Protein AF-0000000066065599 (afdb_homodimer)

Organism: Enterococcus faecalis (strain ATCC 700802 / V583) (NCBI:txid226185)

pLDDT: mean 91.72, std 7.83, range [53.97, 98.75]

Secondary structure (DSSP, 8-state):
--EEEEEEEEESS--HHHHHHHHHHHTT-TTEEEEEEEEE-S---HHHHHHHHHHHHHTT-EEEEE---HHHHHHHHHHHHHH--EEEESSHHHHHHHHHHH-------TTTT---SHHHHHHHHHHHHHHHTGGGS-GGGGGG-SEEEEESTTSSHHHHHHHHHHTT--EEEEE--TTSPPPGGGGGS-GGGEEEEE--HHHHHHHHHHHHHHTT--S--GGG-HHHHHHHHHHHHHHHHHHT--EEE-TT--HHHHHHHHHHHHHHH-/--EEEEEEEEESS--HHHHHHHHHHHTT-TTEEEEEEEEE-S---HHHHHHHHHHHHHTT-EEEEE---HHHHHHHHHHHHHH--EEEESSHHHHHHHHHHH-------TTTT---SHHHHHHHHHHHHHHHTGGGS-GGGGGG-SEEEEE-TTSSHHHHHHHHHHTT--EEEEE--TTSPPPGGGGGS-GGGEEEEE--HHHHHHHHHHHHHHTT--S--GGG-HHHHHHHHHHHHHHHHHHT--EEE-TT--HHHHHHHHHHHHHHH-

Radius of gyration: 24.67 Å; Cα contacts (8 Å, |Δi|>4): 891; chains: 2; bounding box: 54×64×64 Å

Nearest PDB structures (foldseek):
  5d0n-assembly1_A  TM=8.534E-01  e=5.566E-21  Zea mays
  8fxu-assembly1_A  TM=2.590E-01  e=5.384E-02  Thermoanaerobacterium thermosaccharolyticum
  7rz4-assembly1_A  TM=3.639E-01  e=4.529E-01  Rattus norvegicus
  3gx1-assembly1_B  TM=4.443E-01  e=1.314E+00  Listeria innocua Clip11262
  3cr3-assembly1_C  TM=3.917E-01  e=1.664E+00  unclassified

Solvent-accessible surface area (backbone atoms only — not comparable to full-atom values): 29045 Å² total; per-residue (Å²): 128,71,50,71,45,42,33,38,38,40,9,36,35,80,44,62,52,61,50,49,45,47,52,58,57,48,67,28,33,84,64,46,44,72,46,70,80,45,69,44,50,58,50,84,45,62,68,61,50,51,52,52,51,51,52,35,50,74,64,66,22,40,34,39,31,53,55,61,37,63,68,52,47,51,51,52,51,52,49,21,69,74,71,67,44,50,68,44,66,69,39,53,64,56,53,53,50,44,30,72,74,68,70,52,76,68,70,47,61,68,66,79,77,58,56,99,42,68,71,48,52,43,21,52,50,8,36,52,43,19,52,63,20,43,76,43,73,43,65,79,53,53,73,75,33,63,32,38,40,34,26,43,89,83,46,54,56,67,61,27,31,52,55,41,2,68,73,40,36,27,24,29,32,37,67,50,46,86,91,53,82,77,65,73,64,61,77,74,44,63,45,81,35,35,36,32,35,40,56,48,46,69,59,40,25,51,54,42,45,53,51,29,45,76,71,71,44,74,65,90,42,73,78,36,32,52,70,53,42,45,50,44,50,51,50,45,49,51,52,32,58,72,59,66,31,56,72,44,72,47,57,84,47,42,55,68,54,46,41,50,52,52,52,51,57,45,57,74,74,106,130,71,49,72,46,43,34,36,39,40,9,35,34,81,42,63,51,60,52,48,45,48,52,59,56,48,66,27,33,84,64,46,44,74,47,70,80,45,68,43,52,58,50,83,46,62,68,60,47,52,53,51,51,51,52,34,50,74,64,66,23,40,36,39,32,53,55,63,39,66,69,52,47,50,50,52,50,51,49,22,70,73,71,66,44,50,69,44,64,69,40,53,62,55,53,54,50,45,30,72,75,68,69,52,77,66,71,46,60,69,67,78,76,58,56,98,41,68,69,48,51,42,20,53,50,8,38,54,42,18,53,62,21,43,75,45,73,43,65,79,53,54,74,74,34,62,31,39,41,32,28,42,88,82,46,52,58,67,59,26,32,51,55,41,2,68,73,40,35,27,24,29,32,36,67,52,46,87,90,53,84,78,64,74,65,60,78,74,44,62,46,81,34,34,37,33,34,41,56,48,46,69,58,41,23,51,54,41,44,53,51,29,44,75,70,70,46,74,64,89,42,73,78,37,31,52,70,53,40,45,51,44,51,51,50,46,50,51,53,32,58,73,59,67,33,56,73,44,72,46,59,84,48,42,56,67,55,47,40,49,52,50,51,52,56,46,58,74,72,105

Structure (mmCIF, N/CA/C/O backbone):
data_AF-0000000066065599-model_v1
#
loop_
_entity.id
_entity.type
_entity.pdbx_description
1 polymer 'Putative pyruvate, phosphate dikinase regulatory protein 1'
#
loop_
_atom_site.group_PDB
_atom_site.id
_atom_site.type_symbol
_atom_site.label_atom_id
_atom_site.label_alt_id
_atom_site.label_comp_id
_atom_site.label_asym_id
_atom_site.label_entity_id
_atom_site.label_seq_id
_atom_site.pdbx_PDB_ins_code
_atom_site.Cartn_x
_atom_site.Cartn_y
_atom_site.Cartn_z
_atom_site.occupancy
_atom_site.B_iso_or_equiv
_atom_site.auth_seq_id
_atom_site.auth_comp_id
_atom_site.auth_asym_id
_atom_site.auth_atom_id
_atom_site.pdbx_PDB_model_num
ATOM 1 N N . MET A 1 1 ? 15.195 -25.922 17.328 1 53.97 1 MET A N 1
ATOM 2 C CA . MET A 1 1 ? 15.688 -24.812 16.516 1 53.97 1 MET A CA 1
ATOM 3 C C . MET A 1 1 ? 14.742 -24.516 15.367 1 53.97 1 MET A C 1
ATOM 5 O O . MET A 1 1 ? 14.281 -25.422 14.68 1 53.97 1 MET A O 1
ATOM 9 N N . LYS A 1 2 ? 14.273 -23.219 15.195 1 68.69 2 LYS A N 1
ATOM 10 C CA . LYS A 1 2 ? 13.289 -22.938 14.148 1 68.69 2 LYS A CA 1
ATOM 11 C C . LYS A 1 2 ? 13.891 -23.172 12.766 1 68.69 2 LYS A C 1
ATOM 13 O O . LYS A 1 2 ? 15.016 -22.75 12.492 1 68.69 2 LYS A O 1
ATOM 18 N N . LYS A 1 3 ? 13.336 -24.141 12.008 1 88 3 LYS A N 1
ATOM 19 C CA . LYS A 1 3 ? 13.742 -24.328 10.617 1 88 3 LYS A CA 1
ATOM 20 C C . LYS A 1 3 ? 13.773 -23.016 9.859 1 88 3 LYS A C 1
ATOM 22 O O . LYS A 1 3 ? 12.93 -22.141 10.078 1 88 3 LYS A O 1
ATOM 27 N N . GLU A 1 4 ? 14.922 -22.828 9.094 1 92.69 4 GLU A N 1
ATOM 28 C CA . GLU A 1 4 ? 15.094 -21.594 8.328 1 92.69 4 GLU A CA 1
ATOM 29 C C . GLU A 1 4 ? 15.031 -21.875 6.828 1 92.69 4 GLU A C 1
ATOM 31 O O . GLU A 1 4 ? 15.578 -22.859 6.348 1 92.69 4 GLU A O 1
ATOM 36 N N . ILE A 1 5 ? 14.328 -21.125 6.184 1 94.75 5 ILE A N 1
ATOM 37 C CA . ILE A 1 5 ? 14.258 -21.172 4.73 1 94.75 5 ILE A CA 1
ATOM 38 C C . ILE A 1 5 ? 14.711 -19.844 4.137 1 94.75 5 ILE A C 1
ATOM 40 O O . ILE A 1 5 ? 14.133 -18.797 4.441 1 94.75 5 ILE A O 1
ATOM 44 N N . ILE A 1 6 ? 15.781 -19.859 3.328 1 96.5 6 ILE A N 1
ATOM 45 C CA . ILE A 1 6 ? 16.234 -18.656 2.619 1 96.5 6 ILE A CA 1
ATOM 46 C C . ILE A 1 6 ? 15.398 -18.469 1.354 1 96.5 6 ILE A C 1
ATOM 48 O O . ILE A 1 6 ? 15.18 -19.406 0.594 1 96.5 6 ILE A O 1
ATOM 52 N N . VAL A 1 7 ? 14.906 -17.25 1.154 1 96.75 7 VAL A N 1
ATOM 53 C CA . VAL A 1 7 ? 14.055 -16.984 0.001 1 96.75 7 VAL A CA 1
ATOM 54 C C . VAL A 1 7 ? 14.664 -15.859 -0.836 1 96.75 7 VAL A C 1
ATOM 56 O O . VAL A 1 7 ? 15.102 -14.844 -0.297 1 96.75 7 VAL A O 1
ATOM 59 N N . TYR A 1 8 ? 14.805 -16.078 -2.121 1 97.56 8 TYR A N 1
ATOM 60 C CA . TYR A 1 8 ? 15.141 -15.055 -3.105 1 97.56 8 TYR A CA 1
ATOM 61 C C . TYR A 1 8 ? 13.914 -14.625 -3.898 1 97.56 8 TYR A C 1
ATOM 63 O O . TYR A 1 8 ? 13.18 -15.469 -4.418 1 97.56 8 TYR A O 1
ATOM 71 N N . THR A 1 9 ? 13.68 -13.367 -3.906 1 97.5 9 THR A N 1
ATOM 72 C CA . THR A 1 9 ? 12.633 -12.852 -4.781 1 97.5 9 THR A CA 1
ATOM 73 C C . THR A 1 9 ? 13.234 -12.07 -5.945 1 97.5 9 THR A C 1
ATOM 75 O O . THR A 1 9 ? 14.148 -11.258 -5.75 1 97.5 9 THR A O 1
ATOM 78 N N . ILE A 1 10 ? 12.797 -12.422 -7.145 1 98.06 10 ILE A N 1
ATOM 79 C CA . ILE A 1 10 ? 13.312 -11.797 -8.359 1 98.06 10 ILE A CA 1
ATOM 80 C C . ILE A 1 10 ? 12.164 -11.188 -9.156 1 98.06 10 ILE A C 1
ATOM 82 O O . ILE A 1 10 ? 11.156 -11.844 -9.406 1 98.06 10 ILE A O 1
ATOM 86 N N . SER A 1 11 ? 12.328 -9.938 -9.516 1 96.56 11 SER A N 1
ATOM 87 C CA . SER A 1 11 ? 11.297 -9.25 -10.289 1 96.56 11 SER A CA 1
ATOM 88 C C . SER A 1 11 ? 11.906 -8.336 -11.344 1 96.56 11 SER A C 1
ATOM 90 O O . SER A 1 11 ? 13.031 -7.852 -11.18 1 96.56 11 SER A O 1
ATOM 92 N N . ASP A 1 12 ? 11.211 -8.195 -12.438 1 95.5 12 ASP A N 1
ATOM 93 C CA . ASP A 1 12 ? 11.648 -7.23 -13.438 1 95.5 12 ASP A CA 1
ATOM 94 C C . ASP A 1 12 ? 11.102 -5.84 -13.141 1 95.5 12 ASP A C 1
ATOM 96 O O . ASP A 1 12 ? 11.344 -4.891 -13.891 1 95.5 12 ASP A O 1
ATOM 100 N N . SER A 1 13 ? 10.344 -5.734 -12.094 1 92.12 13 SER A N 1
ATOM 101 C CA . SER A 1 13 ? 9.891 -4.469 -11.523 1 92.12 13 SER A CA 1
ATOM 102 C C . SER A 1 13 ? 10.297 -4.34 -10.062 1 92.12 13 SER A C 1
ATOM 104 O O . SER A 1 13 ? 11.422 -4.676 -9.695 1 92.12 13 SER A O 1
ATOM 106 N N . LEU A 1 14 ? 9.43 -3.857 -9.211 1 89.94 14 LEU A N 1
ATOM 107 C CA . LEU A 1 14 ? 9.789 -3.641 -7.812 1 89.94 14 LEU A CA 1
ATOM 108 C C . LEU A 1 14 ? 9.734 -4.945 -7.027 1 89.94 14 LEU A C 1
ATOM 110 O O . LEU A 1 14 ? 10.492 -5.133 -6.07 1 89.94 14 LEU A O 1
ATOM 114 N N . GLY A 1 15 ? 8.805 -5.801 -7.363 1 91.19 15 GLY A N 1
ATOM 115 C CA . GLY A 1 15 ? 8.703 -7.082 -6.684 1 91.19 15 GLY A CA 1
ATOM 116 C C . GLY A 1 15 ? 7.809 -7.035 -5.457 1 91.19 15 GLY A C 1
ATOM 117 O O . GLY A 1 15 ? 7.855 -7.93 -4.613 1 91.19 15 GLY A O 1
ATOM 118 N N . GLU A 1 16 ? 6.934 -6.082 -5.312 1 87.69 16 GLU A N 1
ATOM 119 C CA . GLU A 1 16 ? 6.074 -5.918 -4.145 1 87.69 16 GLU A CA 1
ATOM 120 C C . GLU A 1 16 ? 5.035 -7.035 -4.066 1 87.69 16 GLU A C 1
ATOM 122 O O . GLU A 1 16 ? 4.66 -7.465 -2.975 1 87.69 16 GLU A O 1
ATOM 127 N N . THR A 1 17 ? 4.586 -7.465 -5.199 1 87.94 17 THR A N 1
ATOM 128 C CA . THR A 1 17 ? 3.543 -8.484 -5.242 1 87.94 17 THR A CA 1
ATOM 129 C C . THR A 1 17 ? 4.055 -9.805 -4.68 1 87.94 17 THR A C 1
ATOM 131 O O . THR A 1 17 ? 3.367 -10.453 -3.887 1 87.94 17 THR A O 1
ATOM 134 N N . SER A 1 18 ? 5.246 -10.172 -5.07 1 91.62 18 SER A N 1
ATOM 135 C CA . SER A 1 18 ? 5.809 -11.422 -4.562 1 91.62 18 SER A CA 1
ATOM 136 C C . SER A 1 18 ? 6.051 -11.344 -3.059 1 91.62 18 SER A C 1
ATOM 138 O O . SER A 1 18 ? 5.816 -12.32 -2.338 1 91.62 18 SER A O 1
ATOM 140 N N . GLN A 1 19 ? 6.438 -10.203 -2.578 1 90 19 GLN A N 1
ATOM 141 C CA . GLN A 1 19 ? 6.711 -10.023 -1.155 1 90 19 GLN A CA 1
ATOM 142 C C . GLN A 1 19 ? 5.434 -10.164 -0.329 1 90 19 GLN A C 1
ATOM 144 O O . GLN A 1 19 ? 5.445 -10.781 0.741 1 90 19 GLN A O 1
ATOM 149 N N . LYS A 1 20 ? 4.41 -9.602 -0.836 1 88.38 20 LYS A N 1
ATOM 150 C CA . LYS A 1 20 ? 3.139 -9.688 -0.121 1 88.38 20 LYS A CA 1
ATOM 151 C C . LYS A 1 20 ? 2.629 -11.125 -0.084 1 88.38 20 LYS A C 1
ATOM 153 O O . LYS A 1 20 ? 2.143 -11.594 0.948 1 88.38 20 LYS A O 1
ATOM 158 N N . LEU A 1 21 ? 2.732 -11.797 -1.162 1 90.75 21 LEU A N 1
ATOM 159 C CA . LEU A 1 21 ? 2.297 -13.195 -1.213 1 90.75 21 LEU A CA 1
ATOM 160 C C . LEU A 1 21 ? 3.166 -14.07 -0.315 1 90.75 21 LEU A C 1
ATOM 162 O O . LEU A 1 21 ? 2.658 -14.953 0.372 1 90.75 21 LEU A O 1
ATOM 166 N N . LEU A 1 22 ? 4.41 -13.82 -0.385 1 92 22 LEU A N 1
ATOM 167 C CA . LEU A 1 22 ? 5.332 -14.555 0.475 1 92 22 LEU A CA 1
ATOM 168 C C . LEU A 1 22 ? 4.988 -14.344 1.945 1 92 22 LEU A C 1
ATOM 170 O O . LEU A 1 22 ? 5.023 -15.289 2.738 1 92 22 LEU A O 1
ATOM 174 N N . ALA A 1 23 ? 4.73 -13.094 2.297 1 89.56 23 ALA A N 1
ATOM 175 C CA . ALA A 1 23 ? 4.359 -12.797 3.678 1 89.56 23 ALA A CA 1
ATOM 176 C C . ALA A 1 23 ? 3.102 -13.555 4.09 1 89.56 23 ALA A C 1
ATOM 178 O O . ALA A 1 23 ? 3.027 -14.094 5.195 1 89.56 23 ALA A O 1
ATOM 179 N N . ALA A 1 24 ? 2.162 -13.57 3.223 1 89.69 24 ALA A N 1
ATOM 180 C CA . ALA A 1 24 ? 0.926 -14.297 3.494 1 89.69 24 ALA A CA 1
ATOM 181 C C . ALA A 1 24 ? 1.19 -15.797 3.646 1 89.69 24 ALA A C 1
ATOM 183 O O . ALA A 1 24 ? 0.684 -16.438 4.574 1 89.69 24 ALA A O 1
ATOM 184 N N . ALA A 1 25 ? 1.967 -16.359 2.785 1 92.19 25 ALA A N 1
ATOM 185 C CA . ALA A 1 25 ? 2.297 -17.781 2.846 1 92.19 25 ALA A CA 1
ATOM 186 C C . ALA A 1 25 ? 3.104 -18.094 4.102 1 92.19 25 ALA A C 1
ATOM 188 O O . ALA A 1 25 ? 2.828 -19.078 4.789 1 92.19 25 ALA A O 1
ATOM 189 N N . SER A 1 26 ? 4.082 -17.25 4.422 1 92.94 26 SER A N 1
ATOM 190 C CA . SER A 1 26 ? 4.961 -17.469 5.562 1 92.94 26 SER A CA 1
ATOM 191 C C . SER A 1 26 ? 4.18 -17.438 6.875 1 92.94 26 SER A C 1
ATOM 193 O O . SER A 1 26 ? 4.52 -18.156 7.82 1 92.94 26 SER A O 1
ATOM 195 N N . ALA A 1 27 ? 3.168 -16.625 6.875 1 90.38 27 ALA A N 1
ATOM 196 C CA . ALA A 1 27 ? 2.348 -16.5 8.078 1 90.38 27 ALA A CA 1
ATOM 197 C C . ALA A 1 27 ? 1.676 -17.828 8.422 1 90.38 27 ALA A C 1
ATOM 199 O O . ALA A 1 27 ? 1.241 -18.031 9.562 1 90.38 27 ALA A O 1
ATOM 200 N N . GLN A 1 28 ? 1.593 -18.75 7.504 1 93.69 28 GLN A N 1
ATOM 201 C CA . GLN A 1 28 ? 0.951 -20.047 7.715 1 93.69 28 GLN A CA 1
ATOM 202 C C . GLN A 1 28 ? 1.924 -21.047 8.328 1 93.69 28 GLN A C 1
ATOM 204 O O . GLN A 1 28 ? 1.543 -22.188 8.641 1 93.69 28 GLN A O 1
ATOM 209 N N . TYR A 1 29 ? 3.199 -20.609 8.562 1 93.81 29 TYR A N 1
ATOM 210 C CA . TYR A 1 29 ? 4.234 -21.469 9.133 1 93.81 29 TYR A CA 1
ATOM 211 C C . TYR A 1 29 ? 4.949 -20.766 10.281 1 93.81 29 TYR A C 1
ATOM 213 O O . TYR A 1 29 ? 6.133 -20.438 10.172 1 93.81 29 TYR A O 1
ATOM 221 N N . PRO A 1 30 ? 4.328 -20.672 11.391 1 90.06 30 PRO A N 1
ATOM 222 C CA . PRO A 1 30 ? 4.891 -19.922 12.508 1 90.06 30 PRO A CA 1
ATOM 223 C C . PRO A 1 30 ? 6.191 -20.531 13.039 1 90.06 30 PRO A C 1
ATOM 225 O O . PRO A 1 30 ? 6.984 -19.828 13.68 1 90.06 30 PRO A O 1
ATOM 228 N N . ASP A 1 31 ? 6.477 -21.781 12.703 1 92.06 31 ASP A N 1
ATOM 229 C CA . ASP A 1 31 ? 7.652 -22.453 13.242 1 92.06 31 ASP A CA 1
ATOM 230 C C . ASP A 1 31 ? 8.812 -22.406 12.25 1 92.06 31 ASP A C 1
ATOM 232 O O . ASP A 1 31 ? 9.867 -23 12.492 1 92.06 31 ASP A O 1
ATOM 236 N N . ILE A 1 32 ? 8.594 -21.797 11.172 1 93.88 32 ILE A N 1
ATOM 237 C CA . ILE A 1 32 ? 9.648 -21.641 10.172 1 93.88 32 ILE A CA 1
ATOM 238 C C . ILE A 1 32 ? 10.055 -20.188 10.086 1 93.88 32 ILE A C 1
ATOM 240 O O . ILE A 1 32 ? 9.203 -19.297 10.062 1 93.88 32 ILE A O 1
ATOM 244 N N . SER A 1 33 ? 11.344 -19.922 10.086 1 93.38 33 SER A N 1
ATOM 245 C CA . SER A 1 33 ? 11.859 -18.578 9.852 1 93.38 33 SER A CA 1
ATOM 246 C C . SER A 1 33 ? 12.211 -18.359 8.383 1 93.38 33 SER A C 1
ATOM 248 O O . SER A 1 33 ? 13.094 -19.031 7.844 1 93.38 33 SER A O 1
ATOM 250 N N . PHE A 1 34 ? 11.477 -17.531 7.816 1 92.75 34 PHE A N 1
ATOM 251 C CA . PHE A 1 34 ? 11.75 -17.203 6.426 1 92.75 34 PHE A CA 1
ATOM 252 C C . PHE A 1 34 ? 12.688 -16.016 6.328 1 92.75 34 PHE A C 1
ATOM 254 O O . PHE A 1 34 ? 12.359 -14.914 6.789 1 92.75 34 PHE A O 1
ATOM 261 N N . LEU A 1 35 ? 13.867 -16.219 5.785 1 91.56 35 LEU A N 1
ATOM 262 C CA . LEU A 1 35 ? 14.836 -15.148 5.559 1 91.56 35 LEU A CA 1
ATOM 263 C C . LEU A 1 35 ? 14.664 -14.547 4.164 1 91.56 35 LEU A C 1
ATOM 265 O O . LEU A 1 35 ? 15.273 -15.016 3.203 1 91.56 35 LEU A O 1
ATOM 269 N N . ASN A 1 36 ? 13.859 -13.547 4.098 1 86.75 36 ASN A N 1
ATOM 270 C CA . ASN A 1 36 ? 13.484 -12.93 2.83 1 86.75 36 ASN A CA 1
ATOM 271 C C . ASN A 1 36 ? 14.234 -11.617 2.602 1 86.75 36 ASN A C 1
ATOM 273 O O . ASN A 1 36 ? 13.633 -10.617 2.207 1 86.75 36 ASN A O 1
ATOM 277 N N . ARG A 1 37 ? 15.523 -11.68 2.82 1 83.62 37 ARG A N 1
ATOM 278 C CA . ARG A 1 37 ? 16.328 -10.469 2.715 1 83.62 37 ARG A CA 1
ATOM 279 C C . ARG A 1 37 ? 16.875 -10.289 1.299 1 83.62 37 ARG A C 1
ATOM 281 O O . ARG A 1 37 ? 17.344 -9.211 0.942 1 83.62 37 ARG A O 1
ATOM 288 N N . TYR A 1 38 ? 16.734 -11.258 0.469 1 93.12 38 TYR A N 1
ATOM 289 C CA . TYR A 1 38 ? 17.281 -11.188 -0.882 1 93.12 38 TYR A CA 1
ATOM 290 C C . TYR A 1 38 ? 16.188 -10.875 -1.897 1 93.12 38 TYR A C 1
ATOM 292 O O . TYR A 1 38 ? 15.562 -11.789 -2.443 1 93.12 38 TYR A O 1
ATOM 300 N N . ASN A 1 39 ? 16.031 -9.625 -2.092 1 94.56 39 ASN A N 1
ATOM 301 C CA . ASN A 1 39 ? 15.055 -9.117 -3.039 1 94.56 39 ASN A CA 1
ATOM 302 C C . ASN A 1 39 ? 15.719 -8.406 -4.219 1 94.56 39 ASN A C 1
ATOM 304 O O . ASN A 1 39 ? 16.359 -7.371 -4.043 1 94.56 39 ASN A O 1
ATOM 308 N N . PHE A 1 40 ? 15.57 -8.938 -5.34 1 97 40 PHE A N 1
ATOM 309 C CA . PHE A 1 40 ? 16.219 -8.406 -6.531 1 97 40 PHE A CA 1
ATOM 310 C C . PHE A 1 40 ? 15.195 -7.762 -7.461 1 97 40 PHE A C 1
ATOM 312 O O . PHE A 1 40 ? 14.477 -8.453 -8.188 1 97 40 PHE A O 1
ATOM 319 N N . SER A 1 41 ? 15.203 -6.469 -7.461 1 94.81 41 SER A N 1
ATOM 320 C CA . SER A 1 41 ? 14.297 -5.672 -8.289 1 94.81 41 SER A CA 1
ATOM 321 C C . SER A 1 41 ? 14.953 -5.277 -9.602 1 94.81 41 SER A C 1
ATOM 323 O O . SER A 1 41 ? 16.188 -5.199 -9.695 1 94.81 41 SER A O 1
ATOM 325 N N . PHE A 1 42 ? 14.164 -5.062 -10.633 1 93.88 42 PHE A N 1
ATOM 326 C CA . PHE A 1 42 ? 14.57 -4.535 -11.93 1 93.88 42 PHE A CA 1
ATOM 327 C C . PHE A 1 42 ? 15.578 -5.461 -12.602 1 93.88 42 PHE A C 1
ATOM 329 O O . PHE A 1 42 ? 16.578 -4.996 -13.164 1 93.88 42 PHE A O 1
ATOM 336 N N . VAL A 1 43 ? 15.359 -6.75 -12.453 1 96.88 43 VAL A N 1
ATOM 337 C CA . VAL A 1 43 ? 16.156 -7.734 -13.172 1 96.88 43 VAL A CA 1
ATOM 338 C C . VAL A 1 43 ? 15.625 -7.895 -14.594 1 96.88 43 VAL A C 1
ATOM 340 O O . VAL A 1 43 ? 14.531 -8.438 -14.797 1 96.88 43 VAL A O 1
ATOM 343 N N . THR A 1 44 ? 16.422 -7.438 -15.57 1 95.38 44 THR A N 1
ATOM 344 C CA . THR A 1 44 ? 15.883 -7.414 -16.922 1 95.38 44 THR A CA 1
ATOM 345 C C . THR A 1 44 ? 16.828 -8.109 -17.891 1 95.38 44 THR A C 1
ATOM 347 O O . THR A 1 44 ? 16.531 -8.219 -19.094 1 95.38 44 THR A O 1
ATOM 350 N N . THR A 1 45 ? 17.938 -8.57 -17.391 1 96.88 45 THR A N 1
ATOM 351 C CA . THR A 1 45 ? 18.875 -9.266 -18.266 1 96.88 45 THR A CA 1
ATOM 352 C C . THR A 1 45 ? 19.094 -10.703 -17.797 1 96.88 45 THR A C 1
ATOM 354 O O . THR A 1 45 ? 19.016 -10.984 -16.609 1 96.88 45 THR A O 1
ATOM 357 N N . GLU A 1 46 ? 19.375 -11.516 -18.812 1 97.94 46 GLU A N 1
ATOM 358 C CA . GLU A 1 46 ? 19.594 -12.922 -18.516 1 97.94 46 GLU A CA 1
ATOM 359 C C . GLU A 1 46 ? 20.859 -13.117 -17.688 1 97.94 46 GLU A C 1
ATOM 361 O O . GLU A 1 46 ? 20.906 -13.953 -16.781 1 97.94 46 GLU A O 1
ATOM 366 N N . GLU A 1 47 ? 21.859 -12.352 -17.953 1 98.12 47 GLU A N 1
ATOM 367 C CA . GLU A 1 47 ? 23.125 -12.438 -17.219 1 98.12 47 GLU A CA 1
ATOM 368 C C . GLU A 1 47 ? 22.906 -12.172 -15.734 1 98.12 47 GLU A C 1
ATOM 370 O O . GLU A 1 47 ? 23.375 -12.938 -14.891 1 98.12 47 GLU A O 1
ATOM 375 N N . GLU A 1 48 ? 22.25 -11.141 -15.453 1 98.12 48 GLU A N 1
ATOM 376 C CA . GLU A 1 48 ? 21.953 -10.797 -14.062 1 98.12 48 GLU A CA 1
ATOM 377 C C . GLU A 1 48 ? 21.125 -11.883 -13.398 1 98.12 48 GLU A C 1
ATOM 379 O O . GLU A 1 48 ? 21.391 -12.266 -12.258 1 98.12 48 GLU A O 1
ATOM 384 N N . LEU A 1 49 ? 20.141 -12.352 -14.094 1 98.69 49 LEU A N 1
ATOM 385 C CA . LEU A 1 49 ? 19.25 -13.398 -13.578 1 98.69 49 LEU A CA 1
ATOM 386 C C . LEU A 1 49 ? 20.047 -14.648 -13.219 1 98.69 49 LEU A C 1
ATOM 388 O O . LEU A 1 49 ? 19.891 -15.195 -12.125 1 98.69 49 LEU A O 1
ATOM 392 N N . LEU A 1 50 ? 20.891 -15.055 -14.109 1 98.62 50 LEU A N 1
ATOM 393 C CA . LEU A 1 50 ? 21.641 -16.281 -13.906 1 98.62 50 LEU A CA 1
ATOM 394 C C . LEU A 1 50 ? 22.594 -16.156 -12.727 1 98.62 50 LEU A C 1
ATOM 396 O O . LEU A 1 50 ? 22.797 -17.125 -11.984 1 98.62 50 LEU A O 1
ATOM 400 N N . GLU A 1 51 ? 23.156 -15.008 -12.555 1 98.56 51 GLU A N 1
ATOM 401 C CA . GLU A 1 51 ? 24.016 -14.773 -11.398 1 98.56 51 GLU A CA 1
ATOM 402 C C . GLU A 1 51 ? 23.234 -14.906 -10.094 1 98.56 51 GLU A C 1
ATOM 404 O O . GLU A 1 51 ? 23.719 -15.508 -9.141 1 98.56 51 GLU A O 1
ATOM 409 N N . ILE A 1 52 ? 22.094 -14.32 -10.086 1 98.69 52 ILE A N 1
ATOM 410 C CA . ILE A 1 52 ? 21.25 -14.391 -8.906 1 98.69 52 ILE A CA 1
ATOM 411 C C . ILE A 1 52 ? 20.859 -15.844 -8.633 1 98.69 52 ILE A C 1
ATOM 413 O O . ILE A 1 52 ? 20.922 -16.297 -7.488 1 98.69 52 ILE A O 1
ATOM 417 N N . LEU A 1 53 ? 20.5 -16.578 -9.688 1 98.75 53 LEU A N 1
ATOM 418 C CA . LEU A 1 53 ? 20.078 -17.969 -9.539 1 98.75 53 LEU A CA 1
ATOM 419 C C . LEU A 1 53 ? 21.234 -18.828 -9.039 1 98.75 53 LEU A C 1
ATOM 421 O O . LEU A 1 53 ? 21.031 -19.75 -8.242 1 98.75 53 LEU A O 1
ATOM 425 N N . LYS A 1 54 ? 22.422 -18.562 -9.484 1 98.62 54 LYS A N 1
ATOM 426 C CA . LYS A 1 54 ? 23.594 -19.266 -9.008 1 98.62 54 LYS A CA 1
ATOM 427 C C . LYS A 1 54 ? 23.797 -19.062 -7.508 1 98.62 54 LYS A C 1
ATOM 429 O O . LYS A 1 54 ? 24.062 -20.016 -6.773 1 98.62 54 LYS A O 1
ATOM 434 N N . ASP A 1 55 ? 23.656 -17.844 -7.094 1 98.38 55 ASP A N 1
ATOM 435 C CA . ASP A 1 55 ? 23.766 -17.547 -5.672 1 98.38 55 ASP A CA 1
ATOM 436 C C . ASP A 1 55 ? 22.672 -18.234 -4.871 1 98.38 55 ASP A C 1
ATOM 438 O O . ASP A 1 55 ? 22.922 -18.75 -3.779 1 98.38 55 ASP A O 1
ATOM 442 N N . ALA A 1 56 ? 21.5 -18.188 -5.398 1 98.25 56 ALA A N 1
ATOM 443 C CA . ALA A 1 56 ? 20.375 -18.844 -4.738 1 98.25 56 ALA A CA 1
ATOM 444 C C . ALA A 1 56 ? 20.625 -20.344 -4.582 1 98.25 56 ALA A C 1
ATOM 446 O O . ALA A 1 56 ? 20.266 -20.938 -3.562 1 98.25 56 ALA A O 1
ATOM 447 N N . LEU A 1 57 ? 21.203 -20.953 -5.617 1 97.94 57 LEU A N 1
ATOM 448 C CA . LEU A 1 57 ? 21.531 -22.375 -5.578 1 97.94 57 LEU A CA 1
ATOM 449 C C . LEU A 1 57 ? 22.531 -22.672 -4.469 1 97.94 57 LEU A C 1
ATOM 451 O O . LEU A 1 57 ? 22.359 -23.625 -3.715 1 97.94 57 LEU A O 1
ATOM 455 N N . LYS A 1 58 ? 23.516 -21.844 -4.352 1 97.81 58 LYS A N 1
ATOM 456 C CA . LYS A 1 58 ? 24.531 -21.984 -3.312 1 97.81 58 LYS A CA 1
ATOM 457 C C . LYS A 1 58 ? 23.906 -21.906 -1.922 1 97.81 58 LYS A C 1
ATOM 459 O O . LYS A 1 58 ? 24.281 -22.656 -1.021 1 97.81 58 LYS A O 1
ATOM 464 N N . ASP A 1 59 ? 22.953 -21.109 -1.75 1 96.94 59 ASP A N 1
ATOM 465 C CA . ASP A 1 59 ? 22.328 -20.875 -0.452 1 96.94 59 ASP A CA 1
ATOM 466 C C . ASP A 1 59 ? 21.188 -21.859 -0.199 1 96.94 59 ASP A C 1
ATOM 468 O O . ASP A 1 59 ? 20.531 -21.812 0.846 1 96.94 59 ASP A O 1
ATOM 472 N N . LYS A 1 60 ? 20.922 -22.734 -1.235 1 95.31 60 LYS A N 1
ATOM 473 C CA . LYS A 1 60 ? 19.797 -23.656 -1.167 1 95.31 60 LYS A CA 1
ATOM 474 C C . LYS A 1 60 ? 18.5 -22.922 -0.896 1 95.31 60 LYS A C 1
ATOM 476 O O . LYS A 1 60 ? 17.703 -23.328 -0.048 1 95.31 60 LYS A O 1
ATOM 481 N N . ALA A 1 61 ? 18.391 -21.781 -1.565 1 96.62 61 ALA A N 1
ATOM 482 C CA . ALA A 1 61 ? 17.25 -20.891 -1.355 1 96.62 61 ALA A CA 1
ATOM 483 C C . ALA A 1 61 ? 16.047 -21.344 -2.178 1 96.62 61 ALA A C 1
ATOM 485 O O . ALA A 1 61 ? 16.203 -22.125 -3.125 1 96.62 61 ALA A O 1
ATOM 486 N N . LEU A 1 62 ? 14.906 -20.953 -1.706 1 95.69 62 LEU A N 1
ATOM 487 C CA . LEU A 1 62 ? 13.711 -20.938 -2.539 1 95.69 62 LEU A CA 1
ATOM 488 C C . LEU A 1 62 ? 13.648 -19.672 -3.377 1 95.69 62 LEU A C 1
ATOM 490 O O . LEU A 1 62 ? 13.867 -18.562 -2.857 1 95.69 62 LEU A O 1
ATOM 494 N N . VAL A 1 63 ? 13.406 -19.812 -4.688 1 97.31 63 VAL A N 1
ATOM 495 C CA . VAL A 1 63 ? 13.352 -18.641 -5.555 1 97.31 63 VAL A CA 1
ATOM 496 C C . VAL A 1 63 ? 11.914 -18.406 -6.016 1 97.31 63 VAL A C 1
ATOM 498 O O . VAL A 1 63 ? 11.258 -19.312 -6.504 1 97.31 63 VAL A O 1
ATOM 501 N N . VAL A 1 64 ? 11.438 -17.219 -5.789 1 97 64 VAL A N 1
ATOM 502 C CA . VAL A 1 64 ? 10.133 -16.781 -6.27 1 97 64 VAL A CA 1
ATOM 503 C C . VAL A 1 64 ? 10.312 -15.609 -7.238 1 97 64 VAL A C 1
ATOM 505 O O . VAL A 1 64 ? 11.031 -14.656 -6.941 1 97 64 VAL A O 1
ATOM 508 N N . SER A 1 65 ? 9.664 -15.68 -8.383 1 97.12 65 SER A N 1
ATOM 509 C CA . SER A 1 65 ? 9.875 -14.602 -9.336 1 97.12 65 SER A CA 1
ATOM 510 C C . SER A 1 65 ? 8.547 -14.094 -9.906 1 97.12 65 SER A C 1
ATOM 512 O O . SER A 1 65 ? 7.543 -14.812 -9.875 1 97.12 65 SER A O 1
ATOM 514 N N . THR A 1 66 ? 8.508 -12.852 -10.32 1 95.75 66 THR A N 1
ATOM 515 C CA . THR A 1 66 ? 7.449 -12.211 -11.094 1 95.75 66 THR A CA 1
ATOM 516 C C . THR A 1 66 ? 8.016 -11.578 -12.359 1 95.75 66 THR A C 1
ATOM 518 O O . THR A 1 66 ? 8.023 -10.352 -12.5 1 95.75 66 THR A O 1
ATOM 521 N N . LEU A 1 67 ? 8.484 -12.43 -13.25 1 96.31 67 LEU A N 1
ATOM 522 C CA . LEU A 1 67 ? 9.055 -11.984 -14.516 1 96.31 67 LEU A CA 1
ATOM 523 C C . LEU A 1 67 ? 8.023 -12.062 -15.641 1 96.31 67 LEU A C 1
ATOM 525 O O . LEU A 1 67 ? 7.172 -12.953 -15.641 1 96.31 67 LEU A O 1
ATOM 529 N N . VAL A 1 68 ? 8.117 -11.125 -16.578 1 94.62 68 VAL A N 1
ATOM 530 C CA . VAL A 1 68 ? 7.16 -11.156 -17.672 1 94.62 68 VAL A CA 1
ATOM 531 C C . VAL A 1 68 ? 7.867 -11.531 -18.969 1 94.62 68 VAL A C 1
ATOM 533 O O . VAL A 1 68 ? 7.227 -11.93 -19.938 1 94.62 68 VAL A O 1
ATOM 536 N N . SER A 1 69 ? 9.211 -11.375 -19.031 1 94.44 69 SER A N 1
ATOM 537 C CA . SER A 1 69 ? 9.977 -11.734 -20.219 1 94.44 69 SER A CA 1
ATOM 538 C C . SER A 1 69 ? 10.031 -13.242 -20.422 1 94.44 69 SER A C 1
ATOM 540 O O . SER A 1 69 ? 10.539 -13.969 -19.562 1 94.44 69 SER A O 1
ATOM 542 N N . LYS A 1 70 ? 9.602 -13.641 -21.594 1 94 70 LYS A N 1
ATOM 543 C CA . LYS A 1 70 ? 9.625 -15.062 -21.906 1 94 70 LYS A CA 1
ATOM 544 C C . LYS A 1 70 ? 11.047 -15.617 -21.844 1 94 70 LYS A C 1
ATOM 546 O O . LYS A 1 70 ? 11.266 -16.734 -21.375 1 94 70 LYS A O 1
ATOM 551 N N . GLN A 1 71 ? 11.906 -14.859 -22.297 1 95.94 71 GLN A N 1
ATOM 552 C CA . GLN A 1 71 ? 13.305 -15.258 -22.297 1 95.94 71 GLN A CA 1
ATOM 553 C C . GLN A 1 71 ? 13.805 -15.484 -20.875 1 95.94 71 GLN A C 1
ATOM 555 O O . GLN A 1 71 ? 14.445 -16.5 -20.594 1 95.94 71 GLN A O 1
ATOM 560 N N . LEU A 1 72 ? 13.547 -14.562 -19.969 1 97.44 72 LEU A N 1
ATOM 561 C CA . LEU A 1 72 ? 14.008 -14.68 -18.594 1 97.44 72 LEU A CA 1
ATOM 562 C C . LEU A 1 72 ? 13.297 -15.82 -17.875 1 97.44 72 LEU A C 1
ATOM 564 O O . LEU A 1 72 ? 13.922 -16.562 -17.109 1 97.44 72 LEU A O 1
ATOM 568 N N . ILE A 1 73 ? 12.047 -15.953 -18.156 1 96.31 73 ILE A N 1
ATOM 569 C CA . ILE A 1 73 ? 11.266 -17.031 -17.547 1 96.31 73 ILE A CA 1
ATOM 570 C C . ILE A 1 73 ? 11.844 -18.375 -17.969 1 96.31 73 ILE A C 1
ATOM 572 O O . ILE A 1 73 ? 12.055 -19.25 -17.125 1 96.31 73 ILE A O 1
ATOM 576 N N . THR A 1 74 ? 12.078 -18.531 -19.234 1 96.94 74 THR A N 1
ATOM 577 C CA . THR A 1 74 ? 12.633 -19.766 -19.766 1 96.94 74 THR A CA 1
ATOM 578 C C . THR A 1 74 ? 14 -20.062 -19.156 1 96.94 74 THR A C 1
ATOM 580 O O . THR A 1 74 ? 14.281 -21.188 -18.75 1 96.94 74 THR A O 1
ATOM 583 N N . ALA A 1 75 ? 14.773 -19.047 -19.047 1 98 75 ALA A N 1
ATOM 584 C CA . ALA A 1 75 ? 16.109 -19.203 -18.484 1 98 75 ALA A CA 1
ATOM 585 C C . ALA A 1 75 ? 16.031 -19.672 -17.031 1 98 75 ALA A C 1
ATOM 587 O O . ALA A 1 75 ? 16.781 -20.578 -16.625 1 98 75 ALA A O 1
ATOM 588 N N . ALA A 1 76 ? 15.188 -19.094 -16.281 1 98.38 76 ALA A N 1
ATOM 589 C CA . ALA A 1 76 ? 15.039 -19.469 -14.875 1 98.38 76 ALA A CA 1
ATOM 590 C C . ALA A 1 76 ? 14.531 -20.906 -14.742 1 98.38 76 ALA A C 1
ATOM 592 O O . ALA A 1 76 ? 15.023 -21.672 -13.914 1 98.38 76 ALA A O 1
ATOM 593 N N . LYS A 1 77 ? 13.562 -21.234 -15.539 1 97.25 77 LYS A N 1
ATOM 594 C CA . LYS A 1 77 ? 12.992 -22.578 -15.516 1 97.25 77 LYS A CA 1
ATOM 595 C C . LYS A 1 77 ? 14.039 -23.625 -15.875 1 97.25 77 LYS A C 1
ATOM 597 O O . LYS A 1 77 ? 14.164 -24.641 -15.195 1 97.25 77 LYS A O 1
ATOM 602 N N . GLU A 1 78 ? 14.688 -23.375 -16.922 1 98.19 78 GLU A N 1
ATOM 603 C CA . GLU A 1 78 ? 15.719 -24.297 -17.375 1 98.19 78 GLU A CA 1
ATOM 604 C C . GLU A 1 78 ? 16.812 -24.469 -16.312 1 98.19 78 GLU A C 1
ATOM 606 O O . GLU A 1 78 ? 17.266 -25.578 -16.062 1 98.19 78 GLU A O 1
ATOM 611 N N . PHE A 1 79 ? 17.203 -23.391 -15.742 1 98.5 79 PHE A N 1
ATOM 612 C CA . PHE A 1 79 ? 18.203 -23.438 -14.68 1 98.5 79 PHE A CA 1
ATOM 613 C C . PHE A 1 79 ? 17.703 -24.297 -13.523 1 98.5 79 PHE A C 1
ATOM 615 O O . PHE A 1 79 ? 18.453 -25.141 -13.016 1 98.5 79 PHE A O 1
ATOM 622 N N . SER A 1 80 ? 16.531 -24.047 -13.094 1 97.5 80 SER A N 1
ATOM 623 C CA . SER A 1 80 ? 15.93 -24.797 -12 1 97.5 80 SER A CA 1
ATOM 624 C C . SER A 1 80 ? 15.859 -26.281 -12.328 1 97.5 80 SER A C 1
ATOM 626 O O . SER A 1 80 ? 16.203 -27.125 -11.492 1 97.5 80 SER A O 1
ATOM 628 N N . GLU A 1 81 ? 15.43 -26.625 -13.516 1 97.5 81 GLU A N 1
ATOM 629 C CA . GLU A 1 81 ? 15.297 -28.016 -13.938 1 97.5 81 GLU A CA 1
ATOM 630 C C . GLU A 1 81 ? 16.656 -28.719 -13.969 1 97.5 81 GLU A C 1
ATOM 632 O O . GLU A 1 81 ? 16.766 -29.875 -13.547 1 97.5 81 GLU A O 1
ATOM 637 N N . ARG A 1 82 ? 17.609 -28.016 -14.367 1 97.94 82 ARG A N 1
ATOM 638 C CA . ARG A 1 82 ? 18.938 -28.594 -14.516 1 97.94 82 ARG A CA 1
ATOM 639 C C . ARG A 1 82 ? 19.609 -28.766 -13.164 1 97.94 82 ARG A C 1
ATOM 641 O O . ARG A 1 82 ? 20.359 -29.734 -12.961 1 97.94 82 ARG A O 1
ATOM 648 N N . THR A 1 83 ? 19.328 -27.922 -12.227 1 98.06 83 THR A N 1
ATOM 649 C CA . THR A 1 83 ? 20.125 -27.891 -11 1 98.06 83 THR A CA 1
ATOM 650 C C . THR A 1 83 ? 19.312 -28.422 -9.82 1 98.06 83 THR A C 1
ATOM 652 O O . THR A 1 83 ? 19.875 -28.75 -8.773 1 98.06 83 THR A O 1
ATOM 655 N N . GLY A 1 84 ? 17.969 -28.422 -9.922 1 96.25 84 GLY A N 1
ATOM 656 C CA . GLY A 1 84 ? 17.109 -28.828 -8.812 1 96.25 84 GLY A CA 1
ATOM 657 C C . GLY A 1 84 ? 16.766 -27.672 -7.895 1 96.25 84 GLY A C 1
ATOM 658 O O . GLY A 1 84 ? 16.141 -27.875 -6.852 1 96.25 84 GLY A O 1
ATOM 659 N N . LEU A 1 85 ? 17.172 -26.453 -8.258 1 96.94 85 LEU A N 1
ATOM 660 C CA . LEU A 1 85 ? 16.812 -25.281 -7.477 1 96.94 85 LEU A CA 1
ATOM 661 C C . LEU A 1 85 ? 15.289 -25.125 -7.387 1 96.94 85 LEU A C 1
ATOM 663 O O . LEU A 1 85 ? 14.594 -25.25 -8.398 1 96.94 85 LEU A O 1
ATOM 667 N N . LEU A 1 86 ? 14.75 -24.984 -6.188 1 95.75 86 LEU A N 1
ATOM 668 C CA . LEU A 1 86 ? 13.32 -24.766 -6.016 1 95.75 86 LEU A CA 1
ATOM 669 C C . LEU A 1 86 ? 12.922 -23.391 -6.531 1 95.75 86 LEU A C 1
ATOM 671 O O . LEU A 1 86 ? 13.375 -22.359 -6 1 95.75 86 LEU A O 1
ATOM 675 N N . TYR A 1 87 ? 12.117 -23.391 -7.539 1 96.25 87 TYR A N 1
ATOM 676 C CA . TYR A 1 87 ? 11.789 -22.172 -8.266 1 96.25 87 TYR A CA 1
ATOM 677 C C . TYR A 1 87 ? 10.281 -22.062 -8.484 1 96.25 87 TYR A C 1
ATOM 679 O O . TYR A 1 87 ? 9.641 -23.031 -8.906 1 96.25 87 TYR A O 1
ATOM 687 N N . LEU A 1 88 ? 9.742 -20.922 -8.156 1 96 88 LEU A N 1
ATOM 688 C CA . LEU A 1 88 ? 8.32 -20.641 -8.336 1 96 88 LEU A CA 1
ATOM 689 C C . LEU A 1 88 ? 8.117 -19.391 -9.18 1 96 88 LEU A C 1
ATOM 691 O O . LEU A 1 88 ? 8.539 -18.297 -8.781 1 96 88 LEU A O 1
ATOM 695 N N . ASP A 1 89 ? 7.523 -19.562 -10.312 1 95.88 89 ASP A N 1
ATOM 696 C CA . ASP A 1 89 ? 7.09 -18.453 -11.148 1 95.88 89 ASP A CA 1
ATOM 697 C C . ASP A 1 89 ? 5.641 -18.062 -10.844 1 95.88 89 ASP A C 1
ATOM 699 O O . ASP A 1 89 ? 4.715 -18.797 -11.195 1 95.88 89 ASP A O 1
ATOM 703 N N . LEU A 1 90 ? 5.43 -16.797 -10.367 1 94.62 90 LEU A N 1
ATOM 704 C CA . LEU A 1 90 ? 4.102 -16.406 -9.898 1 94.62 90 LEU A CA 1
ATOM 705 C C . LEU A 1 90 ? 3.254 -15.891 -11.062 1 94.62 90 LEU A C 1
ATOM 707 O O . LEU A 1 90 ? 2.027 -15.805 -10.945 1 94.62 90 LEU A O 1
ATOM 711 N N . MET A 1 91 ? 3.863 -15.562 -12.156 1 93.25 91 MET A N 1
ATOM 712 C CA . MET A 1 91 ? 3.137 -14.953 -13.266 1 93.25 91 MET A CA 1
ATOM 713 C C . MET A 1 91 ? 2.684 -16.016 -14.266 1 93.25 91 MET A C 1
ATOM 715 O O . MET A 1 91 ? 1.666 -15.852 -14.938 1 93.25 91 MET A O 1
ATOM 719 N N . ALA A 1 92 ? 3.354 -17.141 -14.305 1 90.56 92 ALA A N 1
ATOM 720 C CA . ALA A 1 92 ? 3.176 -18.156 -15.328 1 90.56 92 ALA A CA 1
ATOM 721 C C . ALA A 1 92 ? 1.737 -18.656 -15.359 1 90.56 92 ALA A C 1
ATOM 723 O O . ALA A 1 92 ? 1.125 -18.75 -16.422 1 90.56 92 ALA A O 1
ATOM 724 N N . PRO A 1 93 ? 1.197 -18.906 -14.234 1 90.44 93 PRO A N 1
ATOM 725 C CA . PRO A 1 93 ? -0.172 -19.438 -14.273 1 90.44 93 PRO A CA 1
ATOM 726 C C . PRO A 1 93 ? -1.162 -18.438 -14.875 1 90.44 93 PRO A C 1
ATOM 728 O O . PRO A 1 93 ? -2.121 -18.844 -15.531 1 90.44 93 PRO A O 1
ATOM 731 N N . PHE A 1 94 ? -0.966 -17.188 -14.641 1 92.88 94 PHE A N 1
ATOM 732 C CA . PHE A 1 94 ? -1.826 -16.172 -15.242 1 92.88 94 PHE A CA 1
ATOM 733 C C . PHE A 1 94 ? -1.712 -16.203 -16.766 1 92.88 94 PHE A C 1
ATOM 735 O O . PHE A 1 94 ? -2.725 -16.188 -17.469 1 92.88 94 PHE A O 1
ATOM 742 N N . PHE A 1 95 ? -0.516 -16.25 -17.203 1 93.25 95 PHE A N 1
ATOM 743 C CA . PHE A 1 95 ? -0.28 -16.234 -18.641 1 93.25 95 PHE A CA 1
ATOM 744 C C . PHE A 1 95 ? -0.876 -17.469 -19.297 1 93.25 95 PHE A C 1
ATOM 746 O O . PHE A 1 95 ? -1.47 -17.391 -20.375 1 93.25 95 PHE A O 1
ATOM 753 N N . GLU A 1 96 ? -0.737 -18.578 -18.656 1 91.62 96 GLU A N 1
ATOM 754 C CA . GLU A 1 96 ? -1.291 -19.828 -19.172 1 91.62 96 GLU A CA 1
ATOM 755 C C . GLU A 1 96 ? -2.814 -19.766 -19.25 1 91.62 96 GLU A C 1
ATOM 757 O O . GLU A 1 96 ? -3.412 -20.156 -20.25 1 91.62 96 GLU A O 1
ATOM 762 N N . LEU A 1 97 ? -3.428 -19.266 -18.266 1 91.69 97 LEU A N 1
ATOM 763 C CA . LEU A 1 97 ? -4.883 -19.188 -18.203 1 91.69 97 LEU A CA 1
ATOM 764 C C . LEU A 1 97 ? -5.426 -18.203 -19.234 1 91.69 97 LEU A C 1
ATOM 766 O O . LEU A 1 97 ? -6.441 -18.469 -19.875 1 91.69 97 LEU A O 1
ATOM 770 N N . ILE A 1 98 ? -4.758 -17.078 -19.344 1 92.12 98 ILE A N 1
ATOM 771 C CA . ILE A 1 98 ? -5.219 -16.062 -20.281 1 92.12 98 ILE A CA 1
ATOM 772 C C . ILE A 1 98 ? -5.039 -16.547 -21.719 1 92.12 98 ILE A C 1
ATOM 774 O O . ILE A 1 98 ? -5.891 -16.312 -22.578 1 92.12 98 ILE A O 1
ATOM 778 N N . GLN A 1 99 ? -3.926 -17.234 -21.922 1 91.19 99 GLN A N 1
ATOM 779 C CA . GLN A 1 99 ? -3.723 -17.844 -23.234 1 91.19 99 GLN A CA 1
ATOM 780 C C . GLN A 1 99 ? -4.832 -18.844 -23.547 1 91.19 99 GLN A C 1
ATOM 782 O O . GLN A 1 99 ? -5.328 -18.891 -24.672 1 91.19 99 GLN A O 1
ATOM 787 N N . ALA A 1 100 ? -5.215 -19.625 -22.609 1 88.88 100 ALA A N 1
ATOM 788 C CA . ALA A 1 100 ? -6.262 -20.625 -22.781 1 88.88 100 ALA A CA 1
ATOM 789 C C . ALA A 1 100 ? -7.613 -19.969 -23.047 1 88.88 100 ALA A C 1
ATOM 791 O O . ALA A 1 100 ? -8.391 -20.453 -23.875 1 88.88 100 ALA A O 1
ATOM 792 N N . LYS A 1 101 ? -7.855 -18.891 -22.422 1 89.56 101 LYS A N 1
ATOM 793 C CA . LYS A 1 101 ? -9.156 -18.25 -22.484 1 89.56 101 LYS A CA 1
ATOM 794 C C . LYS A 1 101 ? -9.266 -17.344 -23.703 1 89.56 101 LYS A C 1
ATOM 796 O O . LYS A 1 101 ? -10.305 -17.312 -24.375 1 89.56 101 LYS A O 1
ATOM 801 N N . ALA A 1 102 ? -8.141 -16.594 -24 1 91.06 102 ALA A N 1
ATOM 802 C CA . ALA A 1 102 ? -8.25 -15.539 -25 1 91.06 102 ALA A CA 1
ATOM 803 C C . ALA A 1 102 ? -7.352 -15.812 -26.203 1 91.06 102 ALA A C 1
ATOM 805 O O . ALA A 1 102 ? -7.512 -15.203 -27.266 1 91.06 102 ALA A O 1
ATOM 806 N N . GLY A 1 103 ? -6.422 -16.688 -26.062 1 91.5 103 GLY A N 1
ATOM 807 C CA . GLY A 1 103 ? -5.512 -17.016 -27.156 1 91.5 103 GLY A CA 1
ATOM 808 C C . GLY A 1 103 ? -4.57 -15.875 -27.5 1 91.5 103 GLY A C 1
ATOM 809 O O . GLY A 1 103 ? -4.203 -15.703 -28.672 1 91.5 103 GLY A O 1
ATOM 810 N N . VAL A 1 104 ? -4.277 -15.039 -26.547 1 92.5 104 VAL A N 1
ATOM 811 C CA . VAL A 1 104 ? -3.434 -13.867 -26.781 1 92.5 104 VAL A CA 1
ATOM 812 C C . VAL A 1 104 ? -2.162 -13.984 -25.938 1 92.5 104 VAL A C 1
ATOM 814 O O . VAL A 1 104 ? -2.205 -14.43 -24.781 1 92.5 104 VAL A O 1
ATOM 817 N N . ASP A 1 105 ? -1.053 -13.617 -26.531 1 93.19 105 ASP A N 1
ATOM 818 C CA . ASP A 1 105 ? 0.224 -13.625 -25.828 1 93.19 105 ASP A CA 1
ATOM 819 C C . ASP A 1 105 ? 0.454 -12.305 -25.094 1 93.19 105 ASP A C 1
ATOM 821 O O . ASP A 1 105 ? -0.034 -11.258 -25.531 1 93.19 105 ASP A O 1
ATOM 825 N N . PRO A 1 106 ? 1.16 -12.336 -23.953 1 94.25 106 PRO A N 1
ATOM 826 C CA . PRO A 1 106 ? 1.513 -11.078 -23.281 1 94.25 106 PRO A CA 1
ATOM 827 C C . PRO A 1 106 ? 2.518 -10.25 -24.078 1 94.25 106 PRO A C 1
ATOM 829 O O . PRO A 1 106 ? 3.254 -10.781 -24.906 1 94.25 106 PRO A O 1
ATOM 832 N N . ILE A 1 107 ? 2.572 -8.969 -23.812 1 94.25 107 ILE A N 1
ATOM 833 C CA . ILE A 1 107 ? 3.441 -8.055 -24.547 1 94.25 107 ILE A CA 1
ATOM 834 C C . ILE A 1 107 ? 4.852 -8.109 -23.953 1 94.25 107 ILE A C 1
ATOM 836 O O . ILE A 1 107 ? 5.801 -7.598 -24.562 1 94.25 107 ILE A O 1
ATOM 840 N N . GLU A 1 108 ? 5.062 -8.688 -22.719 1 93.62 108 GLU A N 1
ATOM 841 C CA . GLU A 1 108 ? 6.344 -8.922 -22.062 1 93.62 108 GLU A CA 1
ATOM 842 C C . GLU A 1 108 ? 7.062 -7.605 -21.781 1 93.62 108 GLU A C 1
ATOM 844 O O . GLU A 1 108 ? 8.258 -7.473 -22.047 1 93.62 108 GLU A O 1
ATOM 849 N N . GLU A 1 109 ? 6.383 -6.605 -21.297 1 90.06 109 GLU A N 1
ATOM 850 C CA . GLU A 1 109 ? 6.969 -5.316 -20.953 1 90.06 109 GLU A CA 1
ATOM 851 C C . GLU A 1 109 ? 6.875 -5.047 -19.453 1 90.06 109 GLU A C 1
ATOM 853 O O . GLU A 1 109 ? 5.781 -4.852 -18.906 1 90.06 109 GLU A O 1
ATOM 858 N N . PRO A 1 110 ? 8.078 -4.973 -18.844 1 84.69 110 PRO A N 1
ATOM 859 C CA . PRO A 1 110 ? 8.062 -4.684 -17.406 1 84.69 110 PRO A CA 1
ATOM 860 C C . PRO A 1 110 ? 7.602 -3.262 -17.094 1 84.69 110 PRO A C 1
ATOM 862 O O . PRO A 1 110 ? 7.84 -2.344 -17.891 1 84.69 110 PRO A O 1
ATOM 865 N N . GLY A 1 111 ? 7.129 -2.996 -15.883 1 68.5 111 GLY A N 1
ATOM 866 C CA . GLY A 1 111 ? 6.941 -1.697 -15.258 1 68.5 111 GLY A CA 1
ATOM 867 C C . GLY A 1 111 ? 5.891 -0.849 -15.953 1 68.5 111 GLY A C 1
ATOM 868 O O . GLY A 1 111 ? 5.902 0.378 -15.844 1 68.5 111 GLY A O 1
ATOM 869 N N . ARG A 1 112 ? 4.996 -1.266 -16.922 1 60.47 112 ARG A N 1
ATOM 870 C CA . ARG A 1 112 ? 4.098 -0.433 -17.719 1 60.47 112 ARG A CA 1
ATOM 871 C C . ARG A 1 112 ? 3.086 0.28 -16.828 1 60.47 112 ARG A C 1
ATOM 873 O O . ARG A 1 112 ? 2.217 1 -17.312 1 60.47 112 ARG A O 1
ATOM 880 N N . ARG A 1 113 ? 3.311 0.349 -15.531 1 58.28 113 ARG A N 1
ATOM 881 C CA . ARG A 1 113 ? 2.154 0.848 -14.797 1 58.28 113 ARG A CA 1
ATOM 882 C C . ARG A 1 113 ? 2.33 2.316 -14.43 1 58.28 113 ARG A C 1
ATOM 884 O O . ARG A 1 113 ? 1.394 2.961 -13.953 1 58.28 113 ARG A O 1
ATOM 891 N N . HIS A 1 114 ? 3.527 3.086 -14.859 1 62.19 114 HIS A N 1
ATOM 892 C CA . HIS A 1 114 ? 3.547 4.453 -14.352 1 62.19 114 HIS A CA 1
ATOM 893 C C . HIS A 1 114 ? 3.191 5.453 -15.445 1 62.19 114 HIS A C 1
ATOM 895 O O . HIS A 1 114 ? 3.971 5.66 -16.375 1 62.19 114 HIS A O 1
ATOM 901 N N . GLN A 1 115 ? 1.909 5.691 -15.477 1 67.19 115 GLN A N 1
ATOM 902 C CA . GLN A 1 115 ? 1.462 6.738 -16.391 1 67.19 115 GLN A CA 1
ATOM 903 C C . GLN A 1 115 ? 0.891 7.93 -15.633 1 67.19 115 GLN A C 1
ATOM 905 O O . GLN A 1 115 ? 0.245 7.762 -14.594 1 67.19 115 GLN A O 1
ATOM 910 N N . LEU A 1 116 ? 1.391 9.188 -15.961 1 71.19 116 LEU A N 1
ATOM 911 C CA . LEU A 1 116 ? 0.831 10.422 -15.422 1 71.19 116 LEU A CA 1
ATOM 912 C C . LEU A 1 116 ? -0.574 10.664 -15.969 1 71.19 116 LEU A C 1
ATOM 914 O O . LEU A 1 116 ? -0.811 11.641 -16.688 1 71.19 116 LEU A O 1
ATOM 918 N N . ASP A 1 117 ? -1.402 9.734 -15.57 1 79.19 117 ASP A N 1
ATOM 919 C CA . ASP A 1 117 ? -2.785 9.836 -16.031 1 79.19 117 ASP A CA 1
ATOM 920 C C . ASP A 1 117 ? -3.684 10.406 -14.938 1 79.19 117 ASP A C 1
ATOM 922 O O . ASP A 1 117 ? -3.197 10.867 -13.898 1 79.19 117 ASP A O 1
ATOM 926 N N . ARG A 1 118 ? -4.871 10.469 -15.211 1 79.25 118 ARG A N 1
ATOM 927 C CA . ARG A 1 118 ? -5.848 11.07 -14.305 1 79.25 118 ARG A CA 1
ATOM 928 C C . ARG A 1 118 ? -5.879 10.336 -12.969 1 79.25 118 ARG A C 1
ATOM 930 O O . ARG A 1 118 ? -5.957 10.969 -11.914 1 79.25 118 ARG A O 1
ATOM 937 N N . ALA A 1 119 ? -5.793 9.039 -13.039 1 80.81 119 ALA A N 1
ATOM 938 C CA . ALA A 1 119 ? -5.836 8.242 -11.812 1 80.81 119 ALA A CA 1
ATOM 939 C C . ALA A 1 119 ? -4.652 8.57 -10.906 1 80.81 119 ALA A C 1
ATOM 941 O O . ALA A 1 119 ? -4.789 8.609 -9.68 1 80.81 119 ALA A O 1
ATOM 942 N N . TYR A 1 120 ? -3.6 8.82 -11.539 1 82.44 120 TYR A N 1
ATOM 943 C CA . TYR A 1 120 ? -2.416 9.203 -10.773 1 82.44 120 TYR A CA 1
ATOM 944 C C . TYR A 1 120 ? -2.627 10.547 -10.086 1 82.44 120 TYR A C 1
ATOM 946 O O . TYR A 1 120 ? -2.369 10.688 -8.891 1 82.44 120 TYR A O 1
ATOM 954 N N . PHE A 1 121 ? -3.117 11.492 -10.742 1 83.62 121 PHE A N 1
ATOM 955 C CA . PHE A 1 121 ? -3.291 12.836 -10.203 1 83.62 121 PHE A CA 1
ATOM 956 C C . PHE A 1 121 ? -4.367 12.852 -9.125 1 83.62 121 PHE A C 1
ATOM 958 O O . PHE A 1 121 ? -4.238 13.555 -8.117 1 83.62 121 PHE A O 1
ATOM 965 N N . ASP A 1 122 ? -5.355 12.062 -9.367 1 87.62 122 ASP A N 1
ATOM 966 C CA . ASP A 1 122 ? -6.402 11.953 -8.359 1 87.62 122 ASP A CA 1
ATOM 967 C C . ASP A 1 122 ? -5.848 11.383 -7.055 1 87.62 122 ASP A C 1
ATOM 969 O O . ASP A 1 122 ? -6.188 11.859 -5.969 1 87.62 122 ASP A O 1
ATOM 973 N N . LYS A 1 123 ? -5.02 10.422 -7.191 1 89.94 123 LYS A N 1
ATOM 974 C CA . LYS A 1 123 ? -4.383 9.812 -6.027 1 89.94 123 LYS A CA 1
ATOM 975 C C . LYS A 1 123 ? -3.523 10.828 -5.277 1 89.94 123 LYS A C 1
ATOM 977 O O . LYS A 1 123 ? -3.615 10.938 -4.055 1 89.94 123 LYS A O 1
ATOM 982 N N . ILE A 1 124 ? -2.762 11.555 -6 1 89.44 124 ILE A N 1
ATOM 983 C CA . ILE A 1 124 ? -1.876 12.547 -5.402 1 89.44 124 ILE A CA 1
ATOM 984 C C . ILE A 1 124 ? -2.705 13.617 -4.695 1 89.44 124 ILE A C 1
ATOM 986 O O . ILE A 1 124 ? -2.4 14.008 -3.564 1 89.44 124 ILE A O 1
ATOM 990 N N . SER A 1 125 ? -3.721 14.023 -5.379 1 90.06 125 SER A N 1
ATOM 991 C CA . SER A 1 125 ? -4.605 15.031 -4.805 1 90.06 125 SER A CA 1
ATOM 992 C C . SER A 1 125 ? -5.254 14.531 -3.52 1 90.06 125 SER A C 1
ATOM 994 O O . SER A 1 125 ? -5.355 15.266 -2.535 1 90.06 125 SER A O 1
ATOM 996 N N . ALA A 1 126 ? -5.629 13.281 -3.545 1 94.38 126 ALA A N 1
ATOM 997 C CA . ALA A 1 126 ? -6.27 12.68 -2.383 1 94.38 126 ALA A CA 1
ATOM 998 C C . ALA A 1 126 ? -5.309 12.602 -1.2 1 94.38 126 ALA A C 1
ATOM 1000 O O . ALA A 1 126 ? -5.688 12.891 -0.063 1 94.38 126 ALA A O 1
ATOM 1001 N N . ILE A 1 127 ? -4.125 12.273 -1.477 1 94.12 127 ILE A N 1
ATOM 1002 C CA . ILE A 1 127 ? -3.117 12.164 -0.428 1 94.12 127 ILE A CA 1
ATOM 1003 C C . ILE A 1 127 ? -2.855 13.539 0.184 1 94.12 127 ILE A C 1
ATOM 1005 O O . ILE A 1 127 ? -2.842 13.688 1.408 1 94.12 127 ILE A O 1
ATOM 1009 N N . GLU A 1 128 ? -2.715 14.523 -0.623 1 91.12 128 GLU A N 1
ATOM 1010 C CA . GLU A 1 128 ? -2.494 15.883 -0.143 1 91.12 128 GLU A CA 1
ATOM 1011 C C . GLU A 1 128 ? -3.686 16.375 0.667 1 91.12 128 GLU A C 1
ATOM 1013 O O . GLU A 1 128 ? -3.512 17.047 1.689 1 91.12 128 GLU A O 1
ATOM 1018 N N . PHE A 1 129 ? -4.816 16.047 0.169 1 92.88 129 PHE A N 1
ATOM 1019 C CA . PHE A 1 129 ? -6.043 16.406 0.867 1 92.88 129 PHE A CA 1
ATOM 1020 C C . PHE A 1 129 ? -6.078 15.797 2.262 1 92.88 129 PHE A C 1
ATOM 1022 O O . PHE A 1 129 ? -6.352 16.484 3.244 1 92.88 129 PHE A O 1
ATOM 1029 N N . ALA A 1 130 ? -5.793 14.547 2.324 1 94.38 130 ALA A N 1
ATOM 1030 C CA . ALA A 1 130 ? -5.852 13.836 3.598 1 94.38 130 ALA A CA 1
ATOM 1031 C C . ALA A 1 130 ? -4.84 14.398 4.59 1 94.38 130 ALA A C 1
ATOM 1033 O O . ALA A 1 130 ? -5.125 14.5 5.785 1 94.38 130 ALA A O 1
ATOM 1034 N N . VAL A 1 131 ? -3.725 14.742 4.102 1 91.56 131 VAL A N 1
ATOM 1035 C CA . VAL A 1 131 ? -2.689 15.32 4.957 1 91.56 131 VAL A CA 1
ATOM 1036 C C . VAL A 1 131 ? -3.145 16.688 5.469 1 91.56 131 VAL A C 1
ATOM 1038 O O . VAL A 1 131 ? -2.98 17 6.652 1 91.56 131 VAL A O 1
ATOM 1041 N N . LYS A 1 132 ? -3.693 17.453 4.641 1 89 132 LYS A N 1
ATOM 1042 C CA . LYS A 1 132 ? -4.125 18.797 4.965 1 89 132 LYS A CA 1
ATOM 1043 C C . LYS A 1 132 ? -5.246 18.797 6 1 89 132 LYS A C 1
ATOM 1045 O O . LYS A 1 132 ? -5.293 19.656 6.879 1 89 132 LYS A O 1
ATOM 1050 N N . TYR A 1 133 ? -6.062 17.859 5.879 1 89.75 133 TYR A N 1
ATOM 1051 C CA . TYR A 1 133 ? -7.266 17.875 6.703 1 89.75 133 TYR A CA 1
ATOM 1052 C C . TYR A 1 133 ? -7.23 16.781 7.75 1 89.75 133 TYR A C 1
ATOM 1054 O O . TYR A 1 133 ? -8.273 16.219 8.102 1 89.75 133 TYR A O 1
ATOM 1062 N N . ASP A 1 134 ? -6.02 16.453 8.055 1 86.81 134 ASP A N 1
ATOM 1063 C CA . ASP A 1 134 ? -5.855 15.547 9.18 1 86.81 134 ASP A CA 1
ATOM 1064 C C . ASP A 1 134 ? -6.09 16.266 10.508 1 86.81 134 ASP A C 1
ATOM 1066 O O . ASP A 1 134 ? -5.797 17.453 10.633 1 86.81 134 ASP A O 1
ATOM 1070 N N . ASP A 1 135 ? -6.691 15.734 11.477 1 78.75 135 ASP A N 1
ATOM 1071 C CA . ASP A 1 135 ? -6.867 16.156 12.859 1 78.75 135 ASP A CA 1
ATOM 1072 C C . ASP A 1 135 ? -7.75 17.391 12.953 1 78.75 135 ASP A C 1
ATOM 1074 O O . ASP A 1 135 ? -7.512 18.281 13.781 1 78.75 135 ASP A O 1
ATOM 1078 N N . GLY A 1 136 ? -8.664 17.625 12.062 1 74.5 136 GLY A N 1
ATOM 1079 C CA . GLY A 1 136 ? -9.664 18.672 12.148 1 74.5 136 GLY A CA 1
ATOM 1080 C C . GLY A 1 136 ? -9.109 20.047 11.852 1 74.5 136 GLY A C 1
ATOM 1081 O O . GLY A 1 136 ? -9.75 21.062 12.156 1 74.5 136 GLY A O 1
ATOM 1082 N N . LYS A 1 137 ? -7.934 20.312 11.367 1 73.56 137 LYS A N 1
ATOM 1083 C CA . LYS A 1 137 ? -7.211 21.562 11.18 1 73.56 137 LYS A CA 1
ATOM 1084 C C . LYS A 1 137 ? -8.008 22.531 10.305 1 73.56 137 LYS A C 1
ATOM 1086 O O . LYS A 1 137 ? -8.008 23.734 10.547 1 73.56 137 LYS A O 1
ATOM 1091 N N . ASN A 1 138 ? -8.883 22.078 9.391 1 83.62 138 ASN A N 1
ATOM 1092 C CA . ASN A 1 138 ? -9.672 22.922 8.5 1 83.62 138 ASN A CA 1
ATOM 1093 C C . ASN A 1 138 ? -11.031 22.297 8.195 1 83.62 138 ASN A C 1
ATOM 1095 O O . ASN A 1 138 ? -11.219 21.719 7.125 1 83.62 138 ASN A O 1
ATOM 1099 N N . PRO A 1 139 ? -11.969 22.703 9.102 1 86.25 139 PRO A N 1
ATOM 1100 C CA . PRO A 1 139 ? -13.258 22.031 8.977 1 86.25 139 PRO A CA 1
ATOM 1101 C C . PRO A 1 139 ? -13.977 22.359 7.668 1 86.25 139 PRO A C 1
ATOM 1103 O O . PRO A 1 139 ? -14.828 21.594 7.215 1 86.25 139 PRO A O 1
ATOM 1106 N N . GLN A 1 140 ? -13.602 23.5 7.062 1 85.38 140 GLN A N 1
ATOM 1107 C CA . GLN A 1 140 ? -14.242 23.859 5.805 1 85.38 140 GLN A CA 1
ATOM 1108 C C . GLN A 1 140 ? -14 22.812 4.73 1 85.38 140 GLN A C 1
ATOM 1110 O O . GLN A 1 140 ? -14.812 22.641 3.82 1 85.38 140 GLN A O 1
ATOM 1115 N N . GLY A 1 141 ? -12.992 22.078 4.895 1 87.94 141 GLY A N 1
ATOM 1116 C CA . GLY A 1 141 ? -12.633 21.062 3.92 1 87.94 141 GLY A CA 1
ATOM 1117 C C . GLY A 1 141 ? -13.484 19.812 4.008 1 87.94 141 GLY A C 1
ATOM 1118 O O . GLY A 1 141 ? -13.469 18.984 3.104 1 87.94 141 GLY A O 1
ATOM 1119 N N . PHE A 1 142 ? -14.352 19.719 5.066 1 91.44 142 PHE A N 1
ATOM 1120 C CA . PHE A 1 142 ? -15.18 18.547 5.254 1 91.44 142 PHE A CA 1
ATOM 1121 C C . PHE A 1 142 ? -16.125 18.344 4.07 1 91.44 142 PHE A C 1
ATOM 1123 O O . PHE A 1 142 ? -16.297 17.219 3.59 1 91.44 142 PHE A O 1
ATOM 1130 N N . LEU A 1 143 ? -16.594 19.453 3.592 1 94 143 LEU A N 1
ATOM 1131 C CA . LEU A 1 143 ? -17.609 19.375 2.549 1 94 143 LEU A CA 1
ATOM 1132 C C . LEU A 1 143 ? -17 18.891 1.237 1 94 143 LEU A C 1
ATOM 1134 O O . LEU A 1 143 ? -17.734 18.406 0.359 1 94 143 LEU A O 1
ATOM 1138 N N . ASP A 1 144 ? -15.719 19 1.101 1 93.31 144 ASP A N 1
ATOM 1139 C CA . ASP A 1 144 ? -15.039 18.562 -0.116 1 93.31 144 ASP A CA 1
ATOM 1140 C C . ASP A 1 144 ? -14.547 17.125 0.014 1 93.31 144 ASP A C 1
ATOM 1142 O O . ASP A 1 144 ? -13.93 16.578 -0.909 1 93.31 144 ASP A O 1
ATOM 1146 N N . SER A 1 145 ? -14.891 16.484 1.11 1 95.69 145 SER A N 1
ATOM 1147 C CA . SER A 1 145 ? -14.383 15.141 1.365 1 95.69 145 SER A CA 1
ATOM 1148 C C . SER A 1 145 ? -15.297 14.086 0.747 1 95.69 145 SER A C 1
ATOM 1150 O O . SER A 1 145 ? -16.516 14.273 0.664 1 95.69 145 SER A O 1
ATOM 1152 N N . ASP A 1 146 ? -14.664 13 0.293 1 96.56 146 ASP A N 1
ATOM 1153 C CA . ASP A 1 146 ? -15.414 11.797 -0.062 1 96.56 146 ASP A CA 1
ATOM 1154 C C . ASP A 1 146 ? -15.82 11.016 1.185 1 96.56 146 ASP A C 1
ATOM 1156 O O . ASP A 1 146 ? -16.844 10.328 1.187 1 96.56 146 ASP A O 1
ATOM 1160 N N . ILE A 1 147 ? -14.984 11.102 2.207 1 97.62 147 ILE A N 1
ATOM 1161 C CA . ILE A 1 147 ? -15.203 10.398 3.467 1 97.62 147 ILE A CA 1
ATOM 1162 C C . ILE A 1 147 ? -14.797 11.297 4.637 1 97.62 147 ILE A C 1
ATOM 1164 O O . ILE A 1 147 ? -13.742 11.93 4.598 1 97.62 147 ILE A O 1
ATOM 1168 N N . LEU A 1 148 ? -15.617 11.422 5.637 1 97.62 148 LEU A N 1
ATOM 1169 C CA . LEU A 1 148 ? -15.273 12.055 6.906 1 97.62 148 LEU A CA 1
ATOM 1170 C C . LEU A 1 148 ? -15.242 11.031 8.039 1 97.62 148 LEU A C 1
ATOM 1172 O O . LEU A 1 148 ? -16.266 10.422 8.352 1 97.62 148 LEU A O 1
ATOM 1176 N N . LEU A 1 149 ? -14.07 10.812 8.602 1 97.94 149 LEU A N 1
ATOM 1177 C CA . LEU A 1 149 ? -13.914 9.867 9.703 1 97.94 149 LEU A CA 1
ATOM 1178 C C . LEU A 1 149 ? -14.023 10.586 11.047 1 97.94 149 LEU A C 1
ATOM 1180 O O . LEU A 1 149 ? -13.367 11.609 11.266 1 97.94 149 LEU A O 1
ATOM 1184 N N . LEU A 1 150 ? -14.859 10.078 11.906 1 98.06 150 LEU A N 1
ATOM 1185 C CA . LEU A 1 150 ? -15.016 10.594 13.258 1 98.06 150 LEU A CA 1
ATOM 1186 C C . LEU A 1 150 ? -14.633 9.539 14.289 1 98.06 150 LEU A C 1
ATOM 1188 O O . LEU A 1 150 ? -14.93 8.352 14.109 1 98.06 150 LEU A O 1
ATOM 1192 N N . GLY A 1 151 ? -14 9.93 15.32 1 97.81 151 GLY A N 1
ATOM 1193 C CA . GLY A 1 151 ? -13.648 9.016 16.391 1 97.81 151 GLY A CA 1
ATOM 1194 C C . GLY A 1 151 ? -12.766 9.648 17.453 1 97.81 151 GLY A C 1
ATOM 1195 O O . GLY A 1 151 ? -12.227 10.742 17.25 1 97.81 151 GLY A O 1
ATOM 1196 N N . VAL A 1 152 ? -12.633 8.969 18.594 1 97 152 VAL A N 1
ATOM 1197 C CA . VAL A 1 152 ? -11.781 9.461 19.688 1 97 152 VAL A CA 1
ATOM 1198 C C . VAL A 1 152 ? -10.312 9.227 19.328 1 97 152 VAL A C 1
ATOM 1200 O O . VAL A 1 152 ? -10.008 8.578 18.328 1 97 152 VAL A O 1
ATOM 1203 N N . SER A 1 153 ? -9.461 9.805 20.094 1 94.12 153 SER A N 1
ATOM 1204 C CA . SER A 1 153 ? -8.023 9.695 19.875 1 94.12 153 SER A CA 1
ATOM 1205 C C . SER A 1 153 ? -7.57 8.234 19.875 1 94.12 153 SER A C 1
ATOM 1207 O O . SER A 1 153 ? -8.008 7.449 20.719 1 94.12 153 SER A O 1
ATOM 1209 N N . ARG A 1 154 ? -6.785 7.84 18.922 1 92.38 154 ARG A N 1
ATOM 1210 C CA . ARG A 1 154 ? -6.121 6.543 18.797 1 92.38 154 ARG A CA 1
ATOM 1211 C C . ARG A 1 154 ? -7.074 5.492 18.25 1 92.38 154 ARG A C 1
ATOM 1213 O O . ARG A 1 154 ? -6.906 4.297 18.516 1 92.38 154 ARG A O 1
ATOM 1220 N N . THR A 1 155 ? -8.094 5.984 17.469 1 94.56 155 THR A N 1
ATOM 1221 C CA . THR A 1 155 ? -8.961 5.055 16.75 1 94.56 155 THR A CA 1
ATOM 1222 C C . THR A 1 155 ? -8.5 4.898 15.305 1 94.56 155 THR A C 1
ATOM 1224 O O . THR A 1 155 ? -9.328 4.73 14.406 1 94.56 155 THR A O 1
ATOM 1227 N N . SER A 1 156 ? -7.285 5.188 15 1 92.25 156 SER A N 1
ATOM 1228 C CA . SER A 1 156 ? -6.566 4.887 13.766 1 92.25 156 SER A CA 1
ATOM 1229 C C . SER A 1 156 ? -7.07 5.742 12.609 1 92.25 156 SER A C 1
ATOM 1231 O O . SER A 1 156 ? -7.004 5.328 11.453 1 92.25 156 SER A O 1
ATOM 1233 N N . LYS A 1 157 ? -7.578 6.91 12.883 1 95.88 157 LYS A N 1
ATOM 1234 C CA . LYS A 1 157 ? -8.109 7.789 11.844 1 95.88 157 LYS A CA 1
ATOM 1235 C C . LYS A 1 157 ? -7.023 8.172 10.844 1 95.88 157 LYS A C 1
ATOM 1237 O O . LYS A 1 157 ? -7.195 7.992 9.633 1 95.88 157 LYS A O 1
ATOM 1242 N N . THR A 1 158 ? -5.859 8.562 11.375 1 94.44 158 THR A N 1
ATOM 1243 C CA . THR A 1 158 ? -4.805 9.102 10.516 1 94.44 158 THR A CA 1
ATOM 1244 C C . THR A 1 158 ? -4.273 8.023 9.578 1 94.44 158 THR A C 1
ATOM 1246 O O . THR A 1 158 ? -4.27 8.203 8.359 1 94.44 158 THR A O 1
ATOM 1249 N N . PRO A 1 159 ? -3.936 6.832 10.125 1 94.81 159 PRO A N 1
ATOM 1250 C CA . PRO A 1 159 ? -3.42 5.809 9.211 1 94.81 159 PRO A CA 1
ATOM 1251 C C . PRO A 1 159 ? -4.465 5.332 8.203 1 94.81 159 PRO A C 1
ATOM 1253 O O . PRO A 1 159 ? -4.145 5.082 7.043 1 94.81 159 PRO A O 1
ATOM 1256 N N . VAL A 1 160 ? -5.676 5.234 8.625 1 96.31 160 VAL A N 1
ATOM 1257 C CA . VAL A 1 160 ? -6.742 4.77 7.746 1 96.31 160 VAL A CA 1
ATOM 1258 C C . VAL A 1 160 ? -7.004 5.809 6.66 1 96.31 160 VAL A C 1
ATOM 1260 O O . VAL A 1 160 ? -7.176 5.465 5.488 1 96.31 160 VAL A O 1
ATOM 1263 N N . SER A 1 161 ? -7.012 7.078 7.051 1 96.5 161 SER A N 1
ATOM 1264 C CA . SER A 1 161 ? -7.195 8.164 6.094 1 96.5 161 SER A CA 1
ATOM 1265 C C . SER A 1 161 ? -6.117 8.141 5.016 1 96.5 161 SER A C 1
ATOM 1267 O O . SER A 1 161 ? -6.414 8.32 3.832 1 96.5 161 SER A O 1
ATOM 1269 N N . MET A 1 162 ? -4.926 7.902 5.469 1 95.25 162 MET A N 1
ATOM 1270 C CA . MET A 1 162 ? -3.816 7.883 4.52 1 95.25 162 MET A CA 1
ATOM 1271 C C . MET A 1 162 ? -3.928 6.691 3.574 1 95.25 162 MET A C 1
ATOM 1273 O O . MET A 1 162 ? -3.637 6.812 2.383 1 95.25 162 MET A O 1
ATOM 1277 N N . TYR A 1 163 ? -4.328 5.609 4.078 1 94.31 163 TYR A N 1
ATOM 1278 C CA . TYR A 1 163 ? -4.5 4.422 3.25 1 94.31 163 TYR A CA 1
ATOM 1279 C C . TYR A 1 163 ? -5.582 4.641 2.201 1 94.31 163 TYR A C 1
ATOM 1281 O O . TYR A 1 163 ? -5.383 4.34 1.021 1 94.31 163 TYR A O 1
ATOM 1289 N N . LEU A 1 164 ? -6.668 5.145 2.65 1 96.81 164 LEU A N 1
ATOM 1290 C CA . LEU A 1 164 ? 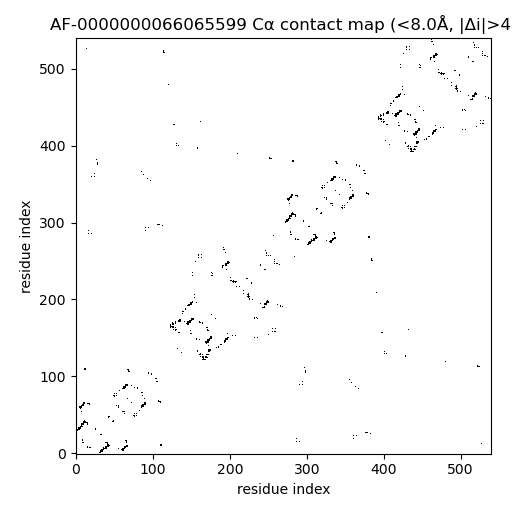-7.781 5.414 1.749 1 96.81 164 LEU A CA 1
ATOM 1291 C C . LEU A 1 164 ? -7.402 6.469 0.716 1 96.81 164 LEU A C 1
ATOM 1293 O O . LEU A 1 164 ? -7.809 6.383 -0.445 1 96.81 164 LEU A O 1
ATOM 1297 N N . ALA A 1 165 ? -6.633 7.434 1.144 1 96.31 165 ALA A N 1
ATOM 1298 C CA . ALA A 1 165 ? -6.164 8.469 0.224 1 96.31 165 ALA A CA 1
ATOM 1299 C C . ALA A 1 165 ? -5.305 7.867 -0.883 1 96.31 165 ALA A C 1
ATOM 1301 O O . ALA A 1 165 ? -5.379 8.297 -2.037 1 96.31 165 ALA A O 1
ATOM 1302 N N . ASN A 1 166 ? -4.551 6.898 -0.521 1 92.88 166 ASN A N 1
ATOM 1303 C CA . ASN A 1 166 ? -3.727 6.207 -1.504 1 92.88 166 ASN A CA 1
ATOM 1304 C C . ASN A 1 166 ? -4.582 5.5 -2.555 1 92.88 166 ASN A C 1
ATOM 1306 O O . ASN A 1 166 ? -4.09 5.156 -3.631 1 92.88 166 ASN A O 1
ATOM 1310 N N . GLN A 1 167 ? -5.777 5.309 -2.258 1 91.56 167 GLN A N 1
ATOM 1311 C CA . GLN A 1 167 ? -6.703 4.695 -3.201 1 91.56 167 GLN A CA 1
ATOM 1312 C C . GLN A 1 167 ? -7.527 5.75 -3.932 1 91.56 167 GLN A C 1
ATOM 1314 O O . GLN A 1 167 ? -8.453 5.418 -4.676 1 91.56 167 GLN A O 1
ATOM 1319 N N . GLY A 1 168 ? -7.254 7.023 -3.621 1 93.19 168 GLY A N 1
ATOM 1320 C CA . GLY A 1 168 ? -7.871 8.094 -4.387 1 93.19 168 GLY A CA 1
ATOM 1321 C C . GLY A 1 168 ? -9.023 8.758 -3.658 1 93.19 168 GLY A C 1
ATOM 1322 O O . GLY A 1 168 ? -9.703 9.617 -4.219 1 93.19 168 GLY A O 1
ATOM 1323 N N . TYR A 1 169 ? -9.266 8.414 -2.379 1 96.38 169 TYR A N 1
ATOM 1324 C CA . TYR A 1 169 ? -10.359 9.016 -1.627 1 96.38 169 TYR A CA 1
ATOM 1325 C C . TYR A 1 169 ? -9.891 10.266 -0.898 1 96.38 169 TYR A C 1
ATOM 1327 O O . TYR A 1 169 ? -8.859 10.258 -0.224 1 96.38 169 TYR A O 1
ATOM 1335 N N . ARG A 1 170 ? -10.633 11.344 -1.078 1 96.25 170 ARG A N 1
ATOM 1336 C CA . ARG A 1 170 ? -10.422 12.523 -0.238 1 96.25 170 ARG A CA 1
ATOM 1337 C C . ARG A 1 170 ? -10.992 12.305 1.158 1 96.25 170 ARG A C 1
ATOM 1339 O O . ARG A 1 170 ? -12.211 12.328 1.343 1 96.25 170 ARG A O 1
ATOM 1346 N N . VAL A 1 171 ? -10.102 12.164 2.102 1 97 171 VAL A N 1
ATOM 1347 C CA . VAL A 1 171 ? -10.547 11.797 3.443 1 97 171 VAL A CA 1
ATOM 1348 C C . VAL A 1 171 ? -10.188 12.906 4.426 1 97 171 VAL A C 1
ATOM 1350 O O . VAL A 1 171 ? -9.078 13.445 4.387 1 97 171 VAL A O 1
ATOM 1353 N N . SER A 1 172 ? -11.117 13.344 5.254 1 96.44 172 SER A N 1
ATOM 1354 C CA . SER A 1 172 ? -10.875 14.227 6.391 1 96.44 172 SER A CA 1
ATOM 1355 C C . SER A 1 172 ? -11.211 13.539 7.707 1 96.44 172 SER A C 1
ATOM 1357 O O . SER A 1 172 ? -11.914 12.523 7.723 1 96.44 172 SER A O 1
ATOM 1359 N N . ASN A 1 173 ? -10.578 14.008 8.688 1 95.06 173 ASN A N 1
ATOM 1360 C CA . ASN A 1 173 ? -10.797 13.43 10.016 1 95.06 173 ASN A CA 1
ATOM 1361 C C . ASN A 1 173 ? -11.219 14.492 11.023 1 95.06 173 ASN A C 1
ATOM 1363 O O . ASN A 1 173 ? -10.797 15.648 10.938 1 95.06 173 ASN A O 1
ATOM 1367 N N . LEU A 1 174 ? -12.055 14.078 11.922 1 95.81 174 LEU A N 1
ATOM 1368 C CA . LEU A 1 174 ? -12.461 14.922 13.039 1 95.81 174 LEU A CA 1
ATOM 1369 C C . LEU A 1 174 ? -12.352 14.172 14.359 1 95.81 174 LEU A C 1
ATOM 1371 O O . LEU A 1 174 ? -13.156 13.281 14.648 1 95.81 174 LEU A O 1
ATOM 1375 N N . PRO A 1 175 ? -11.336 14.477 15.109 1 95.94 175 PRO A N 1
ATOM 1376 C CA . PRO A 1 175 ? -11.289 13.891 16.453 1 95.94 175 PRO A CA 1
ATOM 1377 C C . PRO A 1 175 ? -12.445 14.352 17.328 1 95.94 175 PRO A C 1
ATOM 1379 O O . PRO A 1 175 ? -12.82 15.531 17.297 1 95.94 175 PRO A O 1
ATOM 1382 N N . LEU A 1 176 ? -12.984 13.453 18.047 1 97.25 176 LEU A N 1
ATOM 1383 C CA . LEU A 1 176 ? -14.07 13.766 18.969 1 97.25 176 LEU A CA 1
ATOM 1384 C C . LEU A 1 176 ? -13.555 13.867 20.406 1 97.25 176 LEU A C 1
ATOM 1386 O O . LEU A 1 176 ? -13.039 12.891 20.953 1 97.25 176 LEU A O 1
ATOM 1390 N N . ILE A 1 177 ? -13.695 15.008 20.891 1 94.69 177 ILE A N 1
ATOM 1391 C CA . ILE A 1 177 ? -13.297 15.32 22.266 1 94.69 177 ILE A CA 1
ATOM 1392 C C . ILE A 1 177 ? -14.484 15.898 23.031 1 94.69 177 ILE A C 1
ATOM 1394 O O . ILE A 1 177 ? -15.039 16.938 22.641 1 94.69 177 ILE A O 1
ATOM 1398 N N . PRO A 1 178 ? -14.852 15.273 24.125 1 94.56 178 PRO A N 1
ATOM 1399 C CA . PRO A 1 178 ? -16.047 15.711 24.844 1 94.56 178 PRO A CA 1
ATOM 1400 C C . PRO A 1 178 ? -16.031 17.188 25.188 1 94.56 178 PRO A C 1
ATOM 1402 O O . PRO A 1 178 ? -17.062 17.859 25.125 1 94.56 178 PRO A O 1
ATOM 1405 N N . GLU A 1 179 ? -14.914 17.766 25.5 1 93.75 179 GLU A N 1
ATOM 1406 C CA . GLU A 1 179 ? -14.789 19.141 25.984 1 93.75 179 GLU A CA 1
ATOM 1407 C C . GLU A 1 179 ? -14.695 20.125 24.812 1 93.75 179 GLU A C 1
ATOM 1409 O O . GLU A 1 179 ? -14.727 21.344 25.031 1 93.75 179 GLU A O 1
ATOM 1414 N N . VAL A 1 180 ? -14.602 19.719 23.625 1 92.75 180 VAL A N 1
ATOM 1415 C CA . VAL A 1 180 ? -14.445 20.578 22.453 1 92.75 180 VAL A CA 1
ATOM 1416 C C . VAL A 1 180 ? -15.711 20.531 21.609 1 92.75 180 VAL A C 1
ATOM 1418 O O . VAL A 1 180 ? -16.125 19.453 21.156 1 92.75 180 VAL A O 1
ATOM 1421 N N . PRO A 1 181 ? -16.391 21.688 21.422 1 93.12 181 PRO A N 1
ATOM 1422 C CA . PRO A 1 181 ? -17.609 21.703 20.609 1 93.12 181 PRO A CA 1
ATOM 1423 C C . PRO A 1 181 ? -17.359 21.266 19.172 1 93.12 181 PRO A C 1
ATOM 1425 O O . PRO A 1 181 ? -16.281 21.516 18.625 1 93.12 181 PRO A O 1
ATOM 1428 N N . LEU A 1 182 ? -18.375 20.688 18.547 1 95.19 182 LEU A N 1
ATOM 1429 C CA . LEU A 1 182 ? -18.281 20.266 17.156 1 95.19 182 LEU A CA 1
ATOM 1430 C C . LEU A 1 182 ? -18.344 21.469 16.219 1 95.19 182 LEU A C 1
ATOM 1432 O O . LEU A 1 182 ? -19.047 22.438 16.484 1 95.19 182 LEU A O 1
ATOM 1436 N N . PRO A 1 183 ? -17.578 21.391 15.156 1 94.31 183 PRO A N 1
ATOM 1437 C CA . PRO A 1 183 ? -17.719 22.469 14.156 1 94.31 183 PRO A CA 1
ATOM 1438 C C . PRO A 1 183 ? -19.109 22.516 13.539 1 94.31 183 PRO A C 1
ATOM 1440 O O . PRO A 1 183 ? -19.641 21.484 13.133 1 94.31 183 PRO A O 1
ATOM 1443 N N . PRO A 1 184 ? -19.656 23.688 13.414 1 93.88 184 PRO A N 1
ATOM 1444 C CA . PRO A 1 184 ? -21.016 23.828 12.891 1 93.88 184 PRO A CA 1
ATOM 1445 C C . PRO A 1 184 ? -21.156 23.266 11.477 1 93.88 184 PRO A C 1
ATOM 1447 O O . PRO A 1 184 ? -22.25 22.828 11.094 1 93.88 184 PRO A O 1
ATOM 1450 N N . ILE A 1 185 ? -20.141 23.297 10.734 1 94.69 185 ILE A N 1
ATOM 1451 C CA . ILE A 1 185 ? -20.172 22.875 9.336 1 94.69 185 ILE A CA 1
ATOM 1452 C C . ILE A 1 185 ? -20.562 21.406 9.25 1 94.69 185 ILE A C 1
ATOM 1454 O O . ILE A 1 185 ? -20.984 20.922 8.188 1 94.69 185 ILE A O 1
ATOM 1458 N N . LEU A 1 186 ? -20.406 20.688 10.344 1 94.56 186 LEU A N 1
ATOM 1459 C CA . LEU A 1 186 ? -20.766 19.266 10.383 1 94.56 186 LEU A CA 1
ATOM 1460 C C . LEU A 1 186 ? -22.25 19.078 10.062 1 94.56 186 LEU A C 1
ATOM 1462 O O . LEU A 1 186 ? -22.641 18.047 9.508 1 94.56 186 LEU A O 1
ATOM 1466 N N . GLU A 1 187 ? -23.031 20.109 10.344 1 94.81 187 GLU A N 1
ATOM 1467 C CA . GLU A 1 187 ? -24.469 20.047 10.078 1 94.81 187 GLU A CA 1
ATOM 1468 C C . GLU A 1 187 ? -24.766 20.047 8.586 1 94.81 187 GLU A C 1
ATOM 1470 O O . GLU A 1 187 ? -25.844 19.625 8.148 1 94.81 187 GLU A O 1
ATOM 1475 N N . GLU A 1 188 ? -23.844 20.5 7.848 1 95.38 188 GLU A N 1
ATOM 1476 C CA . GLU A 1 188 ? -24.016 20.609 6.398 1 95.38 188 GLU A CA 1
ATOM 1477 C C . GLU A 1 188 ? -23.469 19.375 5.695 1 95.38 188 GLU A C 1
ATOM 1479 O O . GLU A 1 188 ? -23.703 19.172 4.5 1 95.38 188 GLU A O 1
ATOM 1484 N N . MET A 1 189 ? -22.797 18.516 6.438 1 94.81 189 MET A N 1
ATOM 1485 C CA . MET A 1 189 ? -22.141 17.344 5.855 1 94.81 189 MET A CA 1
ATOM 1486 C C . MET A 1 189 ? -23.172 16.266 5.508 1 94.81 189 MET A C 1
ATOM 1488 O O . MET A 1 189 ? -24.125 16.047 6.262 1 94.81 189 MET A O 1
ATOM 1492 N N . ASP A 1 190 ? -23 15.664 4.348 1 94.5 190 ASP A N 1
ATOM 1493 C CA . ASP A 1 190 ? -23.797 14.5 3.984 1 94.5 190 ASP A CA 1
ATOM 1494 C C . ASP A 1 190 ? -23.484 13.312 4.895 1 94.5 190 ASP A C 1
ATOM 1496 O O . ASP A 1 190 ? -22.375 12.766 4.852 1 94.5 190 ASP A O 1
ATOM 1500 N N . PRO A 1 191 ? -24.406 12.891 5.695 1 94.5 191 PRO A N 1
ATOM 1501 C CA . PRO A 1 191 ? -24.156 11.773 6.613 1 94.5 191 PRO A CA 1
ATOM 1502 C C . PRO A 1 191 ? -23.734 10.492 5.891 1 94.5 191 PRO A C 1
ATOM 1504 O O . PRO A 1 191 ? -23.094 9.633 6.484 1 94.5 191 PRO A O 1
ATOM 1507 N N . GLN A 1 192 ? -24.047 10.383 4.648 1 94.62 192 GLN A N 1
ATOM 1508 C CA . GLN A 1 192 ? -23.703 9.195 3.875 1 94.62 192 GLN A CA 1
ATOM 1509 C C . GLN A 1 192 ? -22.188 9.094 3.674 1 94.62 192 GLN A C 1
ATOM 1511 O O . GLN A 1 192 ? -21.672 8.016 3.367 1 94.62 192 GLN A O 1
ATOM 1516 N N . LYS A 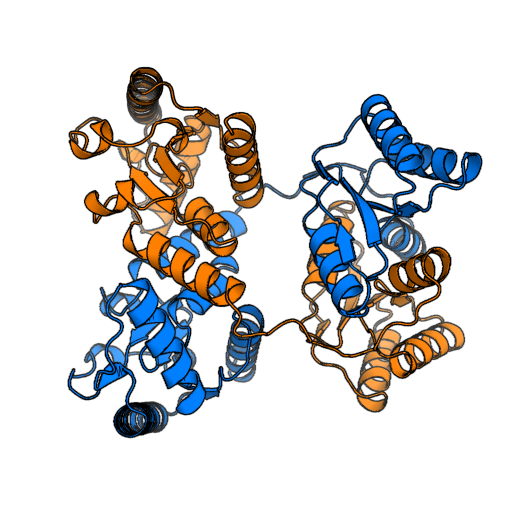1 193 ? -21.484 10.188 3.893 1 96.44 193 LYS A N 1
ATOM 1517 C CA . LYS A 1 193 ? -20.047 10.227 3.713 1 96.44 193 LYS A CA 1
ATOM 1518 C C . LYS A 1 193 ? -19.312 10.133 5.055 1 96.44 193 LYS A C 1
ATOM 1520 O O . LYS A 1 193 ? -18.094 10.211 5.109 1 96.44 193 LYS A O 1
ATOM 1525 N N . MET A 1 194 ? -20.125 10.008 6.141 1 97.38 194 MET A N 1
ATOM 1526 C CA . MET A 1 194 ? -19.531 10.031 7.477 1 97.38 194 MET A CA 1
ATOM 1527 C C . MET A 1 194 ? -19.438 8.617 8.055 1 97.38 194 MET A C 1
ATOM 1529 O O . MET A 1 194 ? -20.359 7.812 7.887 1 97.38 194 MET A O 1
ATOM 1533 N N . ILE A 1 195 ? -18.312 8.312 8.656 1 98.25 195 ILE A N 1
ATOM 1534 C CA . ILE A 1 195 ? -18.109 7.027 9.312 1 98.25 195 ILE A CA 1
ATOM 1535 C C . ILE A 1 195 ? -17.516 7.246 10.703 1 98.25 195 ILE A C 1
ATOM 1537 O O . ILE A 1 195 ? -16.578 8.016 10.875 1 98.25 195 ILE A O 1
ATOM 1541 N N . GLY A 1 196 ? -18.094 6.621 11.672 1 98.44 196 GLY A N 1
ATOM 1542 C CA . GLY A 1 196 ? -17.547 6.633 13.023 1 98.44 196 GLY A CA 1
ATOM 1543 C C . GLY A 1 196 ? -16.656 5.449 13.312 1 98.44 196 GLY A C 1
ATOM 1544 O O . GLY A 1 196 ? -16.938 4.32 12.906 1 98.44 196 GLY A O 1
ATOM 1545 N N . LEU A 1 197 ? -15.516 5.676 13.945 1 98.31 197 LEU A N 1
ATOM 1546 C CA . LEU A 1 197 ? -14.602 4.625 14.367 1 98.31 197 LEU A CA 1
ATOM 1547 C C . LEU A 1 197 ? -14.594 4.48 15.891 1 98.31 197 LEU A C 1
ATOM 1549 O O . LEU A 1 197 ? -14.531 5.477 16.609 1 98.31 197 LEU A O 1
ATOM 1553 N N . VAL A 1 198 ? -14.719 3.262 16.375 1 98.12 198 VAL A N 1
ATOM 1554 C CA . VAL A 1 198 ? -14.656 2.975 17.797 1 98.12 198 VAL A CA 1
ATOM 1555 C C . VAL A 1 198 ? -13.633 1.869 18.062 1 98.12 198 VAL A C 1
ATOM 1557 O O . VAL A 1 198 ? -13.164 1.221 17.125 1 98.12 198 VAL A O 1
ATOM 1560 N N . CYS A 1 199 ? -13.281 1.737 19.234 1 96.62 199 CYS A N 1
ATOM 1561 C CA . CYS A 1 199 ? -12.328 0.738 19.703 1 96.62 199 CYS A CA 1
ATOM 1562 C C . CYS A 1 199 ? -12.625 0.339 21.141 1 96.62 199 CYS A C 1
ATOM 1564 O O . CYS A 1 199 ? -13.172 1.129 21.906 1 96.62 199 CYS A O 1
ATOM 1566 N N . SER A 1 200 ? -12.305 -0.894 21.453 1 95.69 200 SER A N 1
ATOM 1567 C CA . SER A 1 200 ? -12.5 -1.297 22.844 1 95.69 200 SER A CA 1
ATOM 1568 C C . SER A 1 200 ? -11.672 -0.436 23.781 1 95.69 200 SER A C 1
ATOM 1570 O O . SER A 1 200 ? -10.547 -0.058 23.469 1 95.69 200 SER A O 1
ATOM 1572 N N . PRO A 1 201 ? -12.219 -0.171 24.953 1 96.12 201 PRO A N 1
ATOM 1573 C CA . PRO A 1 201 ? -11.5 0.668 25.906 1 96.12 201 PRO A CA 1
ATOM 1574 C C . PRO A 1 201 ? -10.133 0.093 26.297 1 96.12 201 PRO A C 1
ATOM 1576 O O . PRO A 1 201 ? -9.156 0.837 26.406 1 96.12 201 PRO A O 1
ATOM 1579 N N . GLU A 1 202 ? -10.102 -1.2 26.422 1 92.69 202 GLU A N 1
ATOM 1580 C CA . GLU A 1 202 ? -8.852 -1.855 26.797 1 92.69 202 GLU A CA 1
ATOM 1581 C C . GLU A 1 202 ? -7.785 -1.668 25.719 1 92.69 202 GLU A C 1
ATOM 1583 O O . GLU A 1 202 ? -6.645 -1.314 26.031 1 92.69 202 GLU A O 1
ATOM 1588 N N . THR A 1 203 ? -8.227 -1.878 24.547 1 90.75 203 THR A N 1
ATOM 1589 C CA . THR A 1 203 ? -7.305 -1.724 23.422 1 90.75 203 THR A CA 1
ATOM 1590 C C . THR A 1 203 ? -6.863 -0.27 23.281 1 90.75 203 THR A C 1
ATOM 1592 O O . THR A 1 203 ? -5.68 0.009 23.078 1 90.75 203 THR A O 1
ATOM 1595 N N . LEU A 1 204 ? -7.766 0.649 23.469 1 93.56 204 LEU A N 1
ATOM 1596 C CA . LEU A 1 204 ? -7.449 2.07 23.391 1 93.56 204 LEU A CA 1
ATOM 1597 C C . LEU A 1 204 ? -6.453 2.467 24.469 1 93.56 204 LEU A C 1
ATOM 1599 O O . LEU A 1 204 ? -5.535 3.25 24.219 1 93.56 204 LEU A O 1
ATOM 1603 N N . GLY A 1 205 ? -6.719 1.928 25.609 1 90.81 205 GLY A N 1
ATOM 1604 C CA . GLY A 1 205 ? -5.789 2.195 26.688 1 90.81 205 GLY A CA 1
ATOM 1605 C C . GLY A 1 205 ? -4.371 1.758 26.375 1 90.81 205 GLY A C 1
ATOM 1606 O O . GLY A 1 205 ? -3.414 2.48 26.672 1 90.81 205 GLY A O 1
ATOM 1607 N N . GLN A 1 206 ? -4.281 0.6 25.75 1 87.12 206 GLN A N 1
ATOM 1608 C CA . GLN A 1 206 ? -2.977 0.075 25.375 1 87.12 206 GLN A CA 1
ATOM 1609 C C . GLN A 1 206 ? -2.312 0.964 24.328 1 87.12 206 GLN A C 1
ATOM 1611 O O . GLN A 1 206 ? -1.123 1.273 24.422 1 87.12 206 GLN A O 1
ATOM 1616 N N . ILE A 1 207 ? -3.07 1.369 23.391 1 88.88 207 ILE A N 1
ATOM 1617 C CA . ILE A 1 207 ? -2.553 2.189 22.297 1 88.88 207 ILE A CA 1
ATOM 1618 C C . ILE A 1 207 ? -2.111 3.547 22.844 1 88.88 207 ILE A C 1
ATOM 1620 O O . ILE A 1 207 ? -1.032 4.035 22.5 1 88.88 207 ILE A O 1
ATOM 1624 N N . ARG A 1 208 ? -2.883 4.113 23.75 1 91.25 208 ARG A N 1
ATOM 1625 C CA . ARG A 1 208 ? -2.568 5.422 24.312 1 91.25 208 ARG A CA 1
ATOM 1626 C C . ARG A 1 208 ? -1.352 5.344 25.219 1 91.25 208 ARG A C 1
ATOM 1628 O O . ARG A 1 208 ? -0.524 6.258 25.25 1 91.25 208 ARG A O 1
ATOM 1635 N N . SER A 1 209 ? -1.298 4.23 25.906 1 88.5 209 SER A N 1
ATOM 1636 C CA . SER A 1 209 ? -0.134 4.023 26.75 1 88.5 209 SER A CA 1
ATOM 1637 C C . SER A 1 209 ? 1.146 3.926 25.938 1 88.5 209 SER A C 1
ATOM 1639 O O . SER A 1 209 ? 2.174 4.5 26.297 1 88.5 209 SER A O 1
ATOM 1641 N N . SER A 1 210 ? 1.093 3.182 24.891 1 83.81 210 SER A N 1
ATOM 1642 C CA . SER A 1 210 ? 2.244 3.049 24 1 83.81 210 SER A CA 1
ATOM 1643 C C . SER A 1 210 ? 2.645 4.398 23.406 1 83.81 210 SER A C 1
ATOM 1645 O O . SER A 1 210 ? 3.834 4.699 23.281 1 83.81 210 SER A O 1
ATOM 1647 N N . ARG A 1 211 ? 1.655 5.195 23.094 1 85.06 211 ARG A N 1
ATOM 1648 C CA . ARG A 1 211 ? 1.905 6.531 22.562 1 85.06 211 ARG A CA 1
ATOM 1649 C C . ARG A 1 211 ? 2.625 7.398 23.578 1 85.06 211 ARG A C 1
ATOM 1651 O O . ARG A 1 211 ? 3.605 8.07 23.25 1 85.06 211 ARG A O 1
ATOM 1658 N N . LEU A 1 212 ? 2.148 7.363 24.781 1 86.06 212 LEU A N 1
ATOM 1659 C CA . LEU A 1 212 ? 2.768 8.164 25.844 1 86.06 212 LEU A CA 1
ATOM 1660 C C . LEU A 1 212 ? 4.203 7.711 26.094 1 86.06 212 LEU A C 1
ATOM 1662 O O . LEU A 1 212 ? 5.094 8.539 26.281 1 86.06 212 LEU A O 1
ATOM 1666 N N . ALA A 1 213 ? 4.375 6.398 26.016 1 82.06 213 ALA A N 1
ATOM 1667 C CA . ALA A 1 213 ? 5.715 5.852 26.219 1 82.06 213 ALA A CA 1
ATOM 1668 C C . ALA A 1 213 ? 6.668 6.328 25.125 1 82.06 213 ALA A C 1
ATOM 1670 O O . ALA A 1 213 ? 7.816 6.688 25.406 1 82.06 213 ALA A O 1
ATOM 1671 N N . SER A 1 214 ? 6.203 6.371 23.969 1 78.56 214 SER A N 1
ATOM 1672 C CA . SER A 1 214 ? 7.031 6.785 22.828 1 78.56 214 SER A CA 1
ATOM 1673 C C . SER A 1 214 ? 7.402 8.258 22.938 1 78.56 214 SER A C 1
ATOM 1675 O O . SER A 1 214 ? 8.422 8.688 22.391 1 78.56 214 SER A O 1
ATOM 1677 N N . LEU A 1 215 ? 6.566 9.039 23.641 1 78.88 215 LEU A N 1
ATOM 1678 C CA . LEU A 1 215 ? 6.809 10.469 23.828 1 78.88 215 LEU A CA 1
ATOM 1679 C C . LEU A 1 215 ? 7.625 10.727 25.078 1 78.88 215 LEU A C 1
ATOM 1681 O O . LEU A 1 215 ? 7.938 11.875 25.406 1 78.88 215 LEU A O 1
ATOM 1685 N N . GLY A 1 216 ? 7.961 9.664 25.688 1 78.25 216 GLY A N 1
ATOM 1686 C CA . GLY A 1 216 ? 8.734 9.797 26.922 1 78.25 216 GLY A CA 1
ATOM 1687 C C . GLY A 1 216 ? 7.895 10.219 28.109 1 78.25 216 GLY A C 1
ATOM 1688 O O . GLY A 1 216 ? 8.43 10.703 29.109 1 78.25 216 GLY A O 1
ATOM 1689 N N . LEU A 1 217 ? 6.531 10.125 27.906 1 75.31 217 LEU A N 1
ATOM 1690 C CA . LEU A 1 217 ? 5.609 10.523 28.969 1 75.31 217 LEU A CA 1
ATOM 1691 C C . LEU A 1 217 ? 5.027 9.297 29.672 1 75.31 217 LEU A C 1
ATOM 1693 O O . LEU A 1 217 ? 3.908 8.875 29.375 1 75.31 217 LEU A O 1
ATOM 1697 N N . GLY A 1 218 ? 5.809 8.461 30.359 1 65.81 218 GLY A N 1
ATOM 1698 C CA . GLY A 1 218 ? 5.477 7.141 30.859 1 65.81 218 GLY A CA 1
ATOM 1699 C C . GLY A 1 218 ? 4.371 7.164 31.906 1 65.81 218 GLY A C 1
ATOM 1700 O O . GLY A 1 218 ? 3.887 6.113 32.312 1 65.81 218 GLY A O 1
ATOM 1701 N N . ASN A 1 219 ? 3.848 8.289 32.344 1 65.06 219 ASN A N 1
ATOM 1702 C CA . ASN A 1 219 ? 2.947 8.219 33.5 1 65.06 219 ASN A CA 1
ATOM 1703 C C . ASN A 1 219 ? 1.495 8.055 33.062 1 65.06 219 ASN A C 1
ATOM 1705 O O . ASN A 1 219 ? 1.114 8.5 31.984 1 65.06 219 ASN A O 1
ATOM 1709 N N . GLU A 1 220 ? 0.852 7.148 33.781 1 67.62 220 GLU A N 1
ATOM 1710 C CA . GLU A 1 220 ? -0.592 7.008 33.625 1 67.62 220 GLU A CA 1
ATOM 1711 C C . GLU A 1 220 ? -1.298 8.352 33.781 1 67.62 220 GLU A C 1
ATOM 1713 O O . GLU A 1 220 ? -1.035 9.086 34.75 1 67.62 220 GLU A O 1
ATOM 1718 N N . THR A 1 221 ? -1.925 8.812 32.75 1 78.88 221 THR A N 1
ATOM 1719 C CA . THR A 1 221 ? -2.715 10.039 32.75 1 78.88 221 THR A CA 1
ATOM 1720 C C . THR A 1 221 ? -4.184 9.742 32.469 1 78.88 221 THR A C 1
ATOM 1722 O O . THR A 1 221 ? -4.551 8.586 32.25 1 78.88 221 THR A O 1
ATOM 1725 N N . SER A 1 222 ? -5.047 10.672 32.719 1 81.31 222 SER A N 1
ATOM 1726 C CA . SER A 1 222 ? -6.449 10.539 32.344 1 81.31 222 SER A CA 1
ATOM 1727 C C . SER A 1 222 ? -6.582 10.062 30.906 1 81.31 222 SER A C 1
ATOM 1729 O O . SER A 1 222 ? -7.547 9.375 30.562 1 81.31 222 SER A O 1
ATOM 1731 N N . TYR A 1 223 ? -5.566 10.195 30.234 1 86.31 223 TYR A N 1
ATOM 1732 C CA . TYR A 1 223 ? -5.535 9.859 28.812 1 86.31 223 TYR A CA 1
ATOM 1733 C C . TYR A 1 223 ? -5.512 8.352 28.609 1 86.31 223 TYR A C 1
ATOM 1735 O O . TYR A 1 223 ? -6.074 7.84 27.641 1 86.31 223 TYR A O 1
ATOM 1743 N N . THR A 1 224 ? -5.023 7.586 29.562 1 89.62 224 THR A N 1
ATOM 1744 C CA . THR A 1 224 ? -4.922 6.137 29.453 1 89.62 224 THR A CA 1
ATOM 1745 C C . THR A 1 224 ? -5.895 5.449 30.406 1 89.62 224 THR A C 1
ATOM 1747 O O . THR A 1 224 ? -5.965 4.219 30.453 1 89.62 224 THR A O 1
ATOM 1750 N N . ASN A 1 225 ? -6.621 6.293 31.125 1 90.44 225 ASN A N 1
ATOM 1751 C CA . ASN A 1 225 ? -7.578 5.773 32.094 1 90.44 225 ASN A CA 1
ATOM 1752 C C . ASN A 1 225 ? -8.797 5.168 31.406 1 90.44 225 ASN A C 1
ATOM 1754 O O . ASN A 1 225 ? -9.477 5.844 30.625 1 90.44 225 ASN A O 1
ATOM 1758 N N . VAL A 1 226 ? -9.125 4 31.812 1 92.38 226 VAL A N 1
ATOM 1759 C CA . VAL A 1 226 ? -10.164 3.234 31.125 1 92.38 226 VAL A CA 1
ATOM 1760 C C . VAL A 1 226 ? -11.516 3.92 31.328 1 92.38 226 VAL A C 1
ATOM 1762 O O . VAL A 1 226 ? -12.328 3.977 30.391 1 92.38 226 VAL A O 1
ATOM 1765 N N . GLU A 1 227 ? -11.781 4.449 32.5 1 93.19 227 GLU A N 1
ATOM 1766 C CA . GLU A 1 227 ? -13.047 5.121 32.781 1 93.19 227 GLU A CA 1
ATOM 1767 C C . GLU A 1 227 ? -13.211 6.367 31.922 1 93.19 227 GLU A C 1
ATOM 1769 O O . GLU A 1 227 ? -14.289 6.617 31.391 1 93.19 227 GLU A O 1
ATOM 1774 N N . ARG A 1 228 ? -12.156 7.078 31.828 1 94.81 228 ARG A N 1
ATOM 1775 C CA . ARG A 1 228 ? -12.18 8.266 30.984 1 94.81 228 ARG A CA 1
ATOM 1776 C C . ARG A 1 228 ? -12.383 7.883 29.516 1 94.81 228 ARG A C 1
ATOM 1778 O O . ARG A 1 228 ? -13.141 8.531 28.797 1 94.81 228 ARG A O 1
ATOM 1785 N N . ILE A 1 229 ? -11.719 6.883 29.141 1 96.38 229 ILE A N 1
ATOM 1786 C CA . ILE A 1 229 ? -11.82 6.398 27.766 1 96.38 229 ILE A CA 1
ATOM 1787 C C . ILE A 1 229 ? -13.266 5.988 27.469 1 96.38 229 ILE A C 1
ATOM 1789 O O . ILE A 1 229 ? -13.797 6.297 26.406 1 96.38 229 ILE A O 1
ATOM 1793 N N . GLU A 1 230 ? -13.867 5.355 28.422 1 97.31 230 GLU A N 1
ATOM 1794 C CA . GLU A 1 230 ? -15.258 4.945 28.25 1 97.31 230 GLU A CA 1
ATOM 1795 C C . GLU A 1 230 ? -16.172 6.152 28.094 1 97.31 230 GLU A C 1
ATOM 1797 O O . GLU A 1 230 ? -17.125 6.117 27.312 1 97.31 230 GLU A O 1
ATOM 1802 N N . GLN A 1 231 ? -15.891 7.168 28.812 1 96.62 231 GLN A N 1
ATOM 1803 C CA . GLN A 1 231 ? -16.656 8.398 28.688 1 96.62 231 GLN A CA 1
ATOM 1804 C C . GLN A 1 231 ? -16.516 9.008 27.297 1 96.62 231 GLN A C 1
ATOM 1806 O O . GLN A 1 231 ? -17.5 9.453 26.688 1 96.62 231 GLN A O 1
ATOM 1811 N N . GLU A 1 232 ? -15.312 9.016 26.844 1 97.62 232 GLU A N 1
ATOM 1812 C CA . GLU A 1 232 ? -15.055 9.531 25.5 1 97.62 232 GLU A CA 1
ATOM 1813 C C . GLU A 1 232 ? -15.781 8.711 24.438 1 97.62 232 GLU A C 1
ATOM 1815 O O . GLU A 1 232 ? -16.359 9.266 23.516 1 97.62 232 GLU A O 1
ATOM 1820 N N . LEU A 1 233 ? -15.711 7.426 24.641 1 98.06 233 LEU A N 1
ATOM 1821 C CA . LEU A 1 233 ? -16.359 6.531 23.688 1 98.06 233 LEU A CA 1
ATOM 1822 C C . LEU A 1 233 ? -17.875 6.707 23.719 1 98.06 233 LEU A C 1
ATOM 1824 O O . LEU A 1 233 ? -18.531 6.672 22.672 1 98.06 233 LEU A O 1
ATOM 1828 N N . ALA A 1 234 ? -18.422 6.895 24.906 1 97.88 234 ALA A N 1
ATOM 1829 C CA . ALA A 1 234 ? -19.859 7.145 25.047 1 97.88 234 ALA A CA 1
ATOM 1830 C C . ALA A 1 234 ? -20.25 8.445 24.344 1 97.88 234 ALA A C 1
ATOM 1832 O O . ALA A 1 234 ? -21.266 8.5 23.656 1 97.88 234 ALA A O 1
ATOM 1833 N N . TYR A 1 235 ? -19.469 9.414 24.562 1 98 235 TYR A N 1
ATOM 1834 C CA . TYR A 1 235 ? -19.688 10.688 23.891 1 98 235 TYR A CA 1
ATOM 1835 C C . TYR A 1 235 ? -19.703 10.508 22.375 1 98 235 TYR A C 1
ATOM 1837 O O . TYR A 1 235 ? -20.594 11.016 21.688 1 98 235 TYR A O 1
ATOM 1845 N N . ALA A 1 236 ? -18.734 9.812 21.844 1 98.31 236 ALA A N 1
ATOM 1846 C CA . ALA A 1 236 ? -18.641 9.562 20.406 1 98.31 236 ALA A CA 1
ATOM 1847 C C . ALA A 1 236 ? -19.891 8.836 19.891 1 98.31 236 ALA A C 1
ATOM 1849 O O . ALA A 1 236 ? -20.422 9.188 18.844 1 98.31 236 ALA A O 1
ATOM 1850 N N . GLU A 1 237 ? -20.281 7.887 20.641 1 97.81 237 GLU A N 1
ATOM 1851 C CA . GLU A 1 237 ? -21.469 7.117 20.25 1 97.81 237 GLU A CA 1
ATOM 1852 C C . GLU A 1 237 ? -22.703 8.008 20.141 1 97.81 237 GLU A C 1
ATOM 1854 O O . GLU A 1 237 ? -23.547 7.809 19.266 1 97.81 237 GLU A O 1
ATOM 1859 N N . GLU A 1 238 ? -22.797 8.938 21.062 1 97.81 238 GLU A N 1
ATOM 1860 C CA . GLU A 1 238 ? -23.906 9.891 21.016 1 97.81 238 GLU A CA 1
ATOM 1861 C C . GLU A 1 238 ? -23.875 10.695 19.719 1 97.81 238 GLU A C 1
ATOM 1863 O O . GLU A 1 238 ? -24.922 10.93 19.109 1 97.81 238 GLU A O 1
ATOM 1868 N N . ILE A 1 239 ? -22.75 11.086 19.344 1 97.69 239 ILE A N 1
ATOM 1869 C CA . ILE A 1 239 ? -22.562 11.875 18.141 1 97.69 239 ILE A CA 1
ATOM 1870 C C . ILE A 1 239 ? -22.906 11.023 16.906 1 97.69 239 ILE A C 1
ATOM 1872 O O . ILE A 1 239 ? -23.594 11.492 15.992 1 97.69 239 ILE A O 1
ATOM 1876 N N . PHE A 1 240 ? -22.406 9.766 16.906 1 98.25 240 PHE A N 1
ATOM 1877 C CA . PHE A 1 240 ? -22.719 8.867 15.805 1 98.25 240 PHE A CA 1
ATOM 1878 C C . PHE A 1 240 ? -24.234 8.695 15.656 1 98.25 240 PHE A C 1
ATOM 1880 O O . PHE A 1 240 ? -24.75 8.727 14.547 1 98.25 240 PHE A O 1
ATOM 1887 N N . ALA A 1 241 ? -24.859 8.562 16.75 1 97.56 241 ALA A N 1
ATOM 1888 C CA . ALA A 1 241 ? -26.312 8.375 16.766 1 97.56 241 ALA A CA 1
ATOM 1889 C C . ALA A 1 241 ? -27.031 9.633 16.281 1 97.56 241 ALA A C 1
ATOM 1891 O O . ALA A 1 241 ? -28 9.555 15.523 1 97.56 241 ALA A O 1
ATOM 1892 N N . LYS A 1 242 ? -26.562 10.711 16.719 1 96.69 242 LYS A N 1
ATOM 1893 C CA . LYS A 1 242 ? -27.156 11.992 16.328 1 96.69 242 LYS A CA 1
ATOM 1894 C C . LYS A 1 242 ? -27.188 12.141 14.812 1 96.69 242 LYS A C 1
ATOM 1896 O O . LYS A 1 242 ? -28.203 12.57 14.25 1 96.69 242 LYS A O 1
ATOM 1901 N N . TYR A 1 243 ? -26.141 11.758 14.164 1 96.5 243 TYR A N 1
ATOM 1902 C CA . TYR A 1 243 ? -26.031 11.969 12.727 1 96.5 243 TYR A CA 1
ATOM 1903 C C . TYR A 1 243 ? -26.438 10.719 11.953 1 96.5 243 TYR A C 1
ATOM 1905 O O . TYR A 1 243 ? -26.516 10.734 10.727 1 96.5 243 TYR A O 1
ATOM 1913 N N . GLY A 1 244 ? -26.688 9.633 12.664 1 95.81 244 GLY A N 1
ATOM 1914 C CA . GLY A 1 244 ? -27.094 8.383 12.039 1 95.81 244 GLY A CA 1
ATOM 1915 C C . GLY A 1 244 ? -26.016 7.789 11.141 1 95.81 244 GLY A C 1
ATOM 1916 O O . GLY A 1 244 ? -26.312 7.359 10.023 1 95.81 244 GLY A O 1
ATOM 1917 N N . ILE A 1 245 ? -24.75 7.793 11.57 1 95.69 245 ILE A N 1
ATOM 1918 C CA . ILE A 1 245 ? -23.672 7.363 10.688 1 95.69 245 ILE A CA 1
ATOM 1919 C C . ILE A 1 245 ? -23.234 5.953 11.07 1 95.69 245 ILE A C 1
ATOM 1921 O O . ILE A 1 245 ? -23.359 5.543 12.227 1 95.69 245 ILE A O 1
ATOM 1925 N N . PRO A 1 246 ? -22.781 5.152 10.125 1 96.56 246 PRO A N 1
ATOM 1926 C CA . PRO A 1 246 ? -22.266 3.818 10.438 1 96.56 246 PRO A CA 1
ATOM 1927 C C . PRO A 1 246 ? -21.016 3.861 11.312 1 96.56 246 PRO A C 1
ATOM 1929 O O . PRO A 1 246 ? -20.234 4.812 11.234 1 96.56 246 PRO A O 1
ATOM 1932 N N . VAL A 1 247 ? -20.922 2.836 12.094 1 97.62 247 VAL A N 1
ATOM 1933 C CA . VAL A 1 247 ? -19.812 2.764 13.039 1 97.62 247 VAL A CA 1
ATOM 1934 C C . VAL A 1 247 ? -19 1.504 12.773 1 97.62 247 VAL A C 1
ATOM 1936 O O . VAL A 1 247 ? -19.547 0.432 12.531 1 97.62 247 VAL A O 1
ATOM 1939 N N . ILE A 1 248 ? -17.688 1.632 12.773 1 97.38 248 ILE A N 1
ATOM 1940 C CA . ILE A 1 248 ? -16.781 0.506 12.602 1 97.38 248 ILE A CA 1
ATOM 1941 C C . ILE A 1 248 ? -15.922 0.337 13.852 1 97.38 248 ILE A C 1
ATOM 1943 O O . ILE A 1 248 ? -15.297 1.294 14.32 1 97.38 248 ILE A O 1
ATOM 1947 N N . ASP A 1 249 ? -15.953 -0.818 14.391 1 96.69 249 ASP A N 1
ATOM 1948 C CA . ASP A 1 249 ? -15.07 -1.173 15.492 1 96.69 249 ASP A CA 1
ATOM 1949 C C . ASP A 1 249 ? -13.703 -1.615 14.977 1 96.69 249 ASP A C 1
ATOM 1951 O O . ASP A 1 249 ? -13.57 -2.682 14.367 1 96.69 249 ASP A O 1
ATOM 1955 N N . VAL A 1 250 ? -12.719 -0.801 15.273 1 94.5 250 VAL A N 1
ATOM 1956 C CA . VAL A 1 250 ? -11.398 -1.039 14.703 1 94.5 250 VAL A CA 1
ATOM 1957 C C . VAL A 1 250 ? -10.578 -1.907 15.648 1 94.5 250 VAL A C 1
ATOM 1959 O O . VAL A 1 250 ? -9.391 -2.141 15.414 1 94.5 250 VAL A O 1
ATOM 1962 N N . THR A 1 251 ? -11.289 -2.484 16.672 1 91.69 251 THR A N 1
ATOM 1963 C CA . THR A 1 251 ? -10.594 -3.33 17.625 1 91.69 251 THR A CA 1
ATOM 1964 C C . THR A 1 251 ? -9.93 -4.516 16.922 1 91.69 251 THR A C 1
ATOM 1966 O O . THR A 1 251 ? -10.602 -5.273 16.219 1 91.69 251 THR A O 1
ATOM 1969 N N . ALA A 1 252 ? -8.609 -4.656 17.016 1 82.5 252 ALA A N 1
ATOM 1970 C CA . ALA A 1 252 ? -7.84 -5.785 16.5 1 82.5 252 ALA A CA 1
ATOM 1971 C C . ALA A 1 252 ? -7.91 -5.844 14.977 1 82.5 252 ALA A C 1
ATOM 1973 O O . ALA A 1 252 ? -7.914 -6.93 14.391 1 82.5 252 ALA A O 1
ATOM 1974 N N . LYS A 1 253 ? -8.219 -4.734 14.352 1 88.44 253 LYS A N 1
ATOM 1975 C CA . LYS A 1 253 ? -8.219 -4.68 12.898 1 88.44 253 LYS A CA 1
ATOM 1976 C C . LYS A 1 253 ? -7.004 -3.916 12.375 1 88.44 253 LYS A C 1
ATOM 1978 O O . LYS A 1 253 ? -6.562 -2.945 12.992 1 88.44 253 LYS A O 1
ATOM 1983 N N . SER A 1 254 ? -6.527 -4.418 11.25 1 88.12 254 SER A N 1
ATOM 1984 C CA . SER A 1 254 ? -5.469 -3.676 10.578 1 88.12 254 SER A CA 1
ATOM 1985 C C . SER A 1 254 ? -6.016 -2.424 9.898 1 88.12 254 SER A C 1
ATOM 1987 O O . SER A 1 254 ? -7.23 -2.273 9.75 1 88.12 254 SER A O 1
ATOM 1989 N N . VAL A 1 255 ? -5.137 -1.521 9.523 1 92.06 255 VAL A N 1
ATOM 1990 C CA . VAL A 1 255 ? -5.488 -0.315 8.781 1 92.06 255 VAL A CA 1
ATOM 1991 C C . VAL A 1 255 ? -6.199 -0.696 7.48 1 92.06 255 VAL A C 1
ATOM 1993 O O . VAL A 1 255 ? -7.234 -0.116 7.141 1 92.06 255 VAL A O 1
ATOM 1996 N N . GLU A 1 256 ? -5.66 -1.693 6.797 1 91.12 256 GLU A N 1
ATOM 1997 C CA . GLU A 1 256 ? -6.195 -2.16 5.52 1 91.12 256 GLU A CA 1
ATOM 1998 C C . GLU A 1 256 ? -7.598 -2.738 5.688 1 91.12 256 GLU A C 1
ATOM 2000 O O . GLU A 1 256 ? -8.484 -2.471 4.879 1 91.12 256 GLU A O 1
ATOM 2005 N N . GLU A 1 257 ? -7.773 -3.494 6.742 1 91.19 257 GLU A N 1
ATOM 2006 C CA . GLU A 1 257 ? -9.078 -4.09 7.016 1 91.19 257 GLU A CA 1
ATOM 2007 C C . GLU A 1 257 ? -10.117 -3.02 7.324 1 91.19 257 GLU A C 1
ATOM 2009 O O . GLU A 1 257 ? -11.25 -3.084 6.832 1 91.19 257 GLU A O 1
ATOM 2014 N N . THR A 1 258 ? -9.742 -2.076 8.156 1 94.69 258 THR A N 1
ATOM 2015 C CA . THR A 1 258 ? -10.641 -0.978 8.492 1 94.69 258 THR A CA 1
ATOM 2016 C C . THR A 1 258 ? -11.039 -0.208 7.238 1 94.69 258 THR A C 1
ATOM 2018 O O . THR A 1 258 ? -12.227 0.075 7.027 1 94.69 258 THR A O 1
ATOM 2021 N N . ALA A 1 259 ? -10.039 0.05 6.371 1 95.69 259 ALA A N 1
ATOM 2022 C CA . ALA A 1 259 ? -10.32 0.748 5.117 1 95.69 259 ALA A CA 1
ATOM 2023 C C . ALA A 1 259 ? -11.297 -0.042 4.254 1 95.69 259 ALA A C 1
ATOM 2025 O O . ALA A 1 259 ? -12.203 0.532 3.648 1 95.69 259 ALA A O 1
ATOM 2026 N N . PHE A 1 260 ? -11.094 -1.314 4.223 1 93 260 PHE A N 1
ATOM 2027 C CA . PHE A 1 260 ? -11.984 -2.188 3.465 1 93 260 PHE A CA 1
ATOM 2028 C C . PHE A 1 260 ? -13.414 -2.078 3.979 1 93 260 PHE A C 1
ATOM 2030 O O . PHE A 1 260 ? -14.352 -1.923 3.193 1 93 260 PHE A O 1
ATOM 2037 N N . LEU A 1 261 ? -13.562 -2.105 5.293 1 94.5 261 LEU A N 1
ATOM 2038 C CA . LEU A 1 261 ? -14.883 -2.039 5.906 1 94.5 261 LEU A CA 1
ATOM 2039 C C . LEU A 1 261 ? -15.539 -0.686 5.641 1 94.5 261 LEU A C 1
ATOM 2041 O O . LEU A 1 261 ? -16.75 -0.608 5.422 1 94.5 261 LEU A O 1
ATOM 2045 N N . ILE A 1 262 ? -14.773 0.342 5.652 1 96.94 262 ILE A N 1
ATOM 2046 C CA . ILE A 1 262 ? -15.273 1.682 5.367 1 96.94 262 ILE A CA 1
ATOM 2047 C C . ILE A 1 262 ? -15.82 1.737 3.943 1 96.94 262 ILE A C 1
ATOM 2049 O O . ILE A 1 262 ? -16.938 2.215 3.717 1 96.94 262 ILE A O 1
ATOM 2053 N N . LYS A 1 263 ? -15.094 1.218 3.018 1 94.25 263 LYS A N 1
ATOM 2054 C CA . LYS A 1 263 ? -15.523 1.221 1.62 1 94.25 263 LYS A CA 1
ATOM 2055 C C . LYS A 1 263 ? -16.797 0.396 1.431 1 94.25 263 LYS A C 1
ATOM 2057 O O . LYS A 1 263 ? -17.672 0.776 0.661 1 94.25 263 LYS A O 1
ATOM 2062 N N . GLU A 1 264 ? -16.828 -0.735 2.135 1 91.75 264 GLU A N 1
ATOM 2063 C CA . GLU A 1 264 ? -18.031 -1.568 2.062 1 91.75 264 GLU A CA 1
ATOM 2064 C C . GLU A 1 264 ? -19.25 -0.809 2.549 1 91.75 264 GLU A C 1
ATOM 2066 O O . GLU A 1 264 ? -20.328 -0.897 1.942 1 91.75 264 GLU A O 1
ATOM 2071 N N . LYS A 1 265 ? -19.094 -0.072 3.646 1 92.69 265 LYS A N 1
ATOM 2072 C CA . LYS A 1 265 ? -20.203 0.695 4.207 1 92.69 265 LYS A CA 1
ATOM 2073 C C . LYS A 1 265 ? -20.641 1.794 3.248 1 92.69 265 LYS A C 1
ATOM 2075 O O . LYS A 1 265 ? -21.844 2.076 3.137 1 92.69 265 LYS A O 1
ATOM 2080 N N . LEU A 1 266 ? -19.719 2.393 2.566 1 90.75 266 LEU A N 1
ATOM 2081 C CA . LEU A 1 266 ? -20.031 3.463 1.627 1 90.75 266 LEU A CA 1
ATOM 2082 C C . LEU A 1 266 ? -20.766 2.916 0.411 1 90.75 266 LEU A C 1
ATOM 2084 O O . LEU A 1 266 ? -21.688 3.561 -0.103 1 90.75 266 LEU A O 1
ATOM 2088 N N . ASP A 1 267 ? -20.422 1.769 -0.058 1 86.12 267 ASP A N 1
ATOM 2089 C CA . ASP A 1 267 ? -21.031 1.151 -1.229 1 86.12 267 ASP A CA 1
ATOM 2090 C C . ASP A 1 267 ? -22.453 0.685 -0.925 1 86.12 267 ASP A C 1
ATOM 2092 O O . ASP A 1 267 ? -23.328 0.695 -1.804 1 86.12 267 ASP A O 1
ATOM 2096 N N . GLU A 1 268 ? -22.641 0.222 0.25 1 82.5 268 GLU A N 1
ATOM 2097 C CA . GLU A 1 268 ? -23.969 -0.231 0.656 1 82.5 268 GLU A CA 1
ATOM 2098 C C . GLU A 1 268 ? -24.984 0.915 0.624 1 82.5 268 GLU A C 1
ATOM 2100 O O . GLU A 1 268 ? -26.172 0.69 0.432 1 82.5 268 GLU A O 1
ATOM 2105 N N . ARG A 1 269 ? -24.516 2.082 0.726 1 72.25 269 ARG A N 1
ATOM 2106 C CA . ARG A 1 269 ? -25.406 3.234 0.838 1 72.25 269 ARG A CA 1
ATOM 2107 C C . ARG A 1 269 ? -25.641 3.873 -0.524 1 72.25 269 ARG A C 1
ATOM 2109 O O . ARG A 1 269 ? -26.594 4.645 -0.694 1 72.25 269 ARG A O 1
ATOM 2116 N N . ASN A 1 270 ? -24.781 3.559 -1.534 1 63.22 270 ASN A N 1
ATOM 2117 C CA . ASN A 1 270 ? -25.031 4.07 -2.879 1 63.22 270 ASN A CA 1
ATOM 2118 C C . ASN A 1 270 ? -25.906 3.123 -3.695 1 63.22 270 ASN A C 1
ATOM 2120 O O . ASN A 1 270 ? -26.734 3.564 -4.492 1 63.22 270 ASN A O 1
ATOM 2124 N N . MET B 1 1 ? -13.391 -5.133 -31.328 1 54.19 1 MET B N 1
ATOM 2125 C CA . MET B 1 1 ? -13.93 -5.047 -29.969 1 54.19 1 MET B CA 1
ATOM 2126 C C . MET B 1 1 ? -12.969 -5.656 -28.953 1 54.19 1 MET B C 1
ATOM 2128 O O . MET B 1 1 ? -12.43 -6.738 -29.188 1 54.19 1 MET B O 1
ATOM 2132 N N . LYS B 1 2 ? -12.586 -4.898 -27.828 1 69.06 2 LYS B N 1
ATOM 2133 C CA . LYS B 1 2 ? -11.594 -5.434 -26.906 1 69.06 2 LYS B CA 1
ATOM 2134 C C . LYS B 1 2 ? -12.125 -6.672 -26.188 1 69.06 2 LYS B C 1
ATOM 2136 O O . LYS B 1 2 ? -13.281 -6.691 -25.75 1 69.06 2 LYS B O 1
ATOM 2141 N N . LYS B 1 3 ? -11.477 -7.832 -26.391 1 87.81 3 LYS B N 1
ATOM 2142 C CA . LYS B 1 3 ? -11.82 -9.039 -25.641 1 87.81 3 LYS B CA 1
ATOM 2143 C C . LYS B 1 3 ? -11.93 -8.742 -24.141 1 87.81 3 LYS B C 1
ATOM 2145 O O . LYS B 1 3 ? -11.164 -7.941 -23.609 1 87.81 3 LYS B O 1
ATOM 2150 N N . GLU B 1 4 ? -13.055 -9.273 -23.547 1 92.56 4 GLU B N 1
ATOM 2151 C CA . GLU B 1 4 ? -13.297 -9.055 -22.125 1 92.56 4 GLU B CA 1
ATOM 2152 C C . GLU B 1 4 ? -13.164 -10.359 -21.344 1 92.56 4 GLU B C 1
ATOM 2154 O O . GLU B 1 4 ? -13.625 -11.406 -21.797 1 92.56 4 GLU B O 1
ATOM 2159 N N . ILE B 1 5 ? -12.508 -10.305 -20.328 1 94.62 5 ILE B N 1
ATOM 2160 C CA . ILE B 1 5 ? -12.391 -11.438 -19.422 1 94.62 5 ILE B CA 1
ATOM 2161 C C . ILE B 1 5 ? -12.922 -11.039 -18.047 1 94.62 5 ILE B C 1
ATOM 2163 O O . ILE B 1 5 ? -12.438 -10.078 -17.438 1 94.62 5 ILE B O 1
ATOM 2167 N N . ILE B 1 6 ? -13.961 -11.734 -17.547 1 96.44 6 ILE B N 1
ATOM 2168 C CA . ILE B 1 6 ? -14.477 -11.516 -16.203 1 96.44 6 ILE B CA 1
ATOM 2169 C C . ILE B 1 6 ? -13.625 -12.273 -15.195 1 96.44 6 ILE B C 1
ATOM 2171 O O . ILE B 1 6 ? -13.305 -13.453 -15.398 1 96.44 6 ILE B O 1
ATOM 2175 N N . VAL B 1 7 ? -13.219 -11.594 -14.148 1 96.62 7 VAL B N 1
ATOM 2176 C CA . VAL B 1 7 ? -12.352 -12.219 -13.148 1 96.62 7 VAL B CA 1
ATOM 2177 C C . VAL B 1 7 ? -13.016 -12.156 -11.781 1 96.62 7 VAL B C 1
ATOM 2179 O O . VAL B 1 7 ? -13.547 -11.117 -11.383 1 96.62 7 VAL B O 1
ATOM 2182 N N . TYR B 1 8 ? -13.086 -13.273 -11.094 1 97.5 8 TYR B N 1
ATOM 2183 C CA . TYR B 1 8 ? -13.469 -13.367 -9.688 1 97.5 8 TYR B CA 1
ATOM 2184 C C . TYR B 1 8 ? -12.25 -13.594 -8.805 1 97.5 8 TYR B C 1
ATOM 2186 O O . TYR B 1 8 ? -11.438 -14.477 -9.062 1 97.5 8 TYR B O 1
ATOM 2194 N N . THR B 1 9 ? -12.125 -12.75 -7.844 1 97.5 9 THR B N 1
ATOM 2195 C CA . THR B 1 9 ? -11.086 -12.992 -6.84 1 97.5 9 THR B CA 1
ATOM 2196 C C . THR B 1 9 ? -11.711 -13.398 -5.508 1 97.5 9 THR B C 1
ATOM 2198 O O . THR B 1 9 ? -12.688 -12.789 -5.062 1 97.5 9 THR B O 1
ATOM 2201 N N . ILE B 1 10 ? -11.203 -14.5 -4.969 1 98.06 10 ILE B N 1
ATOM 2202 C CA . ILE B 1 10 ? -11.727 -15.039 -3.719 1 98.06 10 ILE B CA 1
ATOM 2203 C C . ILE B 1 10 ? -10.594 -15.156 -2.693 1 98.06 10 ILE B C 1
ATOM 2205 O O . ILE B 1 10 ? -9.531 -15.703 -2.99 1 98.06 10 ILE B O 1
ATOM 2209 N N . SER B 1 11 ? -10.844 -14.617 -1.52 1 96.56 11 SER B N 1
ATOM 2210 C CA . SER B 1 11 ? -9.836 -14.672 -0.462 1 96.56 11 SER B CA 1
ATOM 2211 C C . SER B 1 11 ? -10.484 -14.914 0.9 1 96.56 11 SER B C 1
ATOM 2213 O O . SER B 1 11 ? -11.641 -14.555 1.116 1 96.56 11 SER B O 1
ATOM 2215 N N . ASP B 1 12 ? -9.75 -15.594 1.75 1 95.56 12 ASP B N 1
ATOM 2216 C CA . ASP B 1 12 ? -10.219 -15.742 3.123 1 95.56 12 ASP B CA 1
ATOM 2217 C C . ASP B 1 12 ? -9.789 -14.562 3.986 1 95.56 12 ASP B C 1
ATOM 2219 O O . ASP B 1 12 ? -10.086 -14.516 5.184 1 95.56 12 ASP B O 1
ATOM 2223 N N . SER B 1 13 ? -9.094 -13.656 3.398 1 92.12 13 SER B N 1
ATOM 2224 C CA . SER B 1 13 ? -8.758 -12.359 3.992 1 92.12 13 SER B CA 1
ATOM 2225 C C . SER B 1 13 ? -9.211 -11.211 3.104 1 92.12 13 SER B C 1
ATOM 2227 O O . SER B 1 13 ? -10.32 -11.242 2.555 1 92.12 13 SER B O 1
ATOM 2229 N N . LEU B 1 14 ? -8.422 -10.188 2.941 1 90 14 LEU B N 1
ATOM 2230 C CA . LEU B 1 14 ? -8.844 -9.016 2.17 1 90 14 LEU B CA 1
ATOM 2231 C C . LEU B 1 14 ? -8.719 -9.281 0.674 1 90 14 LEU B C 1
ATOM 2233 O O . LEU B 1 14 ? -9.492 -8.742 -0.122 1 90 14 LEU B O 1
ATOM 2237 N N . GLY B 1 15 ? -7.715 -10.031 0.287 1 91.31 15 GLY B N 1
ATOM 2238 C CA . GLY B 1 15 ? -7.535 -10.352 -1.12 1 91.31 15 GLY B CA 1
ATOM 2239 C C . GLY B 1 15 ? -6.691 -9.328 -1.862 1 91.31 15 GLY B C 1
ATOM 2240 O O . GLY B 1 15 ? -6.699 -9.289 -3.094 1 91.31 15 GLY B O 1
ATOM 2241 N N . GLU B 1 16 ? -5.895 -8.516 -1.212 1 87.81 16 GLU B N 1
ATOM 2242 C CA . GLU B 1 16 ? -5.09 -7.469 -1.831 1 87.81 16 GLU B CA 1
ATOM 2243 C C . GLU B 1 16 ? -3.975 -8.062 -2.686 1 87.81 16 GLU B C 1
ATOM 2245 O O . GLU B 1 16 ? -3.605 -7.496 -3.715 1 87.81 16 GLU B O 1
ATOM 2250 N N . THR B 1 17 ? -3.457 -9.164 -2.254 1 88.06 17 THR B N 1
ATOM 2251 C CA . THR B 1 17 ? -2.338 -9.781 -2.953 1 88.06 17 THR B CA 1
ATOM 2252 C C . THR B 1 17 ? -2.764 -10.266 -4.336 1 88.06 17 THR B C 1
ATOM 2254 O O . THR B 1 17 ? -2.059 -10.039 -5.324 1 88.06 17 THR B O 1
ATOM 2257 N N . SER B 1 18 ? -3.914 -10.883 -4.398 1 91.75 18 SER B N 1
ATOM 2258 C CA . SER B 1 18 ? -4.398 -11.359 -5.691 1 91.75 18 SER B CA 1
ATOM 2259 C C . SER B 1 18 ? -4.695 -10.195 -6.633 1 91.75 18 SER B C 1
ATOM 2261 O O . SER B 1 18 ? -4.41 -10.273 -7.832 1 91.75 18 SER B O 1
ATOM 2263 N N . GLN B 1 19 ? -5.188 -9.125 -6.102 1 90 19 GLN B N 1
ATOM 2264 C CA . GLN B 1 19 ? -5.523 -7.965 -6.918 1 90 19 GLN B CA 1
ATOM 2265 C C . GLN B 1 19 ? -4.27 -7.34 -7.52 1 90 19 GLN B C 1
ATOM 2267 O O . GLN B 1 19 ? -4.27 -6.934 -8.688 1 90 19 GLN B O 1
ATOM 2272 N N . LYS B 1 20 ? -3.275 -7.258 -6.727 1 88.38 20 LYS B N 1
ATOM 2273 C CA . LYS B 1 20 ? -2.025 -6.684 -7.219 1 88.38 20 LYS B CA 1
ATOM 2274 C C . LYS B 1 20 ? -1.408 -7.559 -8.305 1 88.38 20 LYS B C 1
ATOM 2276 O O . LYS B 1 20 ? -0.923 -7.051 -9.32 1 88.38 20 LYS B O 1
ATOM 2281 N N . LEU B 1 21 ? -1.428 -8.82 -8.102 1 90.75 21 LEU B N 1
ATOM 2282 C CA . LEU B 1 21 ? -0.886 -9.742 -9.102 1 90.75 21 LEU B CA 1
ATOM 2283 C C . LEU B 1 21 ? -1.716 -9.703 -10.375 1 90.75 21 LEU B C 1
ATOM 2285 O O . LEU B 1 21 ? -1.166 -9.734 -11.484 1 90.75 21 LEU B O 1
ATOM 2289 N N . LEU B 1 22 ? -2.973 -9.68 -10.195 1 91.94 22 LEU B N 1
ATOM 2290 C CA . LEU B 1 22 ? -3.865 -9.586 -11.344 1 91.94 22 LEU B CA 1
ATOM 2291 C C . LEU B 1 22 ? -3.592 -8.32 -12.148 1 91.94 22 LEU B C 1
ATOM 2293 O O . LEU B 1 22 ? -3.58 -8.344 -13.375 1 91.94 22 LEU B O 1
ATOM 2297 N N . ALA B 1 23 ? -3.438 -7.227 -11.43 1 89.5 23 ALA B N 1
ATOM 2298 C CA . ALA B 1 23 ? -3.141 -5.965 -12.102 1 89.5 23 ALA B CA 1
ATOM 2299 C C . ALA B 1 23 ? -1.843 -6.055 -12.898 1 89.5 23 ALA B C 1
ATOM 2301 O O . ALA B 1 23 ? -1.765 -5.566 -14.023 1 89.5 23 ALA B O 1
ATOM 2302 N N . ALA B 1 24 ? -0.874 -6.641 -12.305 1 89.62 24 ALA B N 1
ATOM 2303 C CA . ALA B 1 24 ? 0.406 -6.816 -12.984 1 89.62 24 ALA B CA 1
ATOM 2304 C C . ALA B 1 24 ? 0.253 -7.703 -14.211 1 89.62 24 ALA B C 1
ATOM 2306 O O . ALA B 1 24 ? 0.775 -7.387 -15.281 1 89.62 24 ALA B O 1
ATOM 2307 N N . ALA B 1 25 ? -0.453 -8.781 -14.094 1 92.12 25 ALA B N 1
ATOM 2308 C CA . ALA B 1 25 ? -0.675 -9.688 -15.211 1 92.12 25 ALA B CA 1
ATOM 2309 C C . ALA B 1 25 ? -1.498 -9.023 -16.312 1 92.12 25 ALA B C 1
ATOM 2311 O O . ALA B 1 25 ? -1.174 -9.141 -17.5 1 92.12 25 ALA B O 1
ATOM 2312 N N . SER B 1 26 ? -2.545 -8.297 -15.922 1 92.94 26 SER B N 1
ATOM 2313 C CA . SER B 1 26 ? -3.443 -7.656 -16.875 1 92.94 26 SER B CA 1
ATOM 2314 C C . SER B 1 26 ? -2.713 -6.594 -17.688 1 92.94 26 SER B C 1
ATOM 2316 O O . SER B 1 26 ? -3.031 -6.379 -18.859 1 92.94 26 SER B O 1
ATOM 2318 N N . ALA B 1 27 ? -1.762 -5.973 -17.047 1 90.31 27 ALA B N 1
ATOM 2319 C CA . ALA B 1 27 ? -0.995 -4.93 -17.719 1 90.31 27 ALA B CA 1
ATOM 2320 C C . ALA B 1 27 ? -0.238 -5.488 -18.922 1 90.31 27 ALA B C 1
ATOM 2322 O O . ALA B 1 27 ? 0.17 -4.738 -19.797 1 90.31 27 ALA B O 1
ATOM 2323 N N . GLN B 1 28 ? -0.051 -6.785 -19 1 93.62 28 GLN B N 1
ATOM 2324 C CA . GLN B 1 28 ? 0.676 -7.43 -20.094 1 93.62 28 GLN B CA 1
ATOM 2325 C C . GLN B 1 28 ? -0.239 -7.699 -21.281 1 93.62 28 GLN B C 1
ATOM 2327 O O . GLN B 1 28 ? 0.215 -8.172 -22.328 1 93.62 28 GLN B O 1
ATOM 2332 N N . TYR B 1 29 ? -1.552 -7.328 -21.156 1 93.75 29 TYR B N 1
ATOM 2333 C CA . TYR B 1 29 ? -2.537 -7.543 -22.203 1 93.75 29 TYR B CA 1
ATOM 2334 C C . TYR B 1 29 ? -3.344 -6.273 -22.453 1 93.75 29 TYR B C 1
ATOM 2336 O O . TYR B 1 29 ? -4.543 -6.223 -22.172 1 93.75 29 TYR B O 1
ATOM 2344 N N . PRO B 1 30 ? -2.771 -5.336 -23.109 1 89.94 30 PRO B N 1
ATOM 2345 C CA . PRO B 1 30 ? -3.432 -4.043 -23.281 1 89.94 30 PRO B CA 1
ATOM 2346 C C . PRO B 1 30 ? -4.699 -4.141 -24.125 1 89.94 30 PRO B C 1
ATOM 2348 O O . PRO B 1 30 ? -5.566 -3.264 -24.047 1 89.94 30 PRO B O 1
ATOM 2351 N N . ASP B 1 31 ? -4.867 -5.227 -24.875 1 92.06 31 ASP B N 1
ATOM 2352 C CA . ASP B 1 31 ? -6.012 -5.352 -25.766 1 92.06 31 ASP B CA 1
ATOM 2353 C C . ASP B 1 31 ? -7.133 -6.156 -25.125 1 92.06 31 ASP B C 1
ATOM 2355 O O . ASP B 1 31 ? -8.141 -6.453 -25.766 1 92.06 31 ASP B O 1
ATOM 2359 N N . ILE B 1 32 ? -6.926 -6.555 -23.938 1 93.69 32 ILE B N 1
ATOM 2360 C CA . ILE B 1 32 ? -7.949 -7.281 -23.203 1 93.69 32 ILE B CA 1
ATOM 2361 C C . ILE B 1 32 ? -8.469 -6.422 -22.062 1 93.69 32 ILE B C 1
ATOM 2363 O O . ILE B 1 32 ? -7.684 -5.789 -21.344 1 93.69 32 ILE B O 1
ATOM 2367 N N . SER B 1 33 ? -9.766 -6.344 -21.906 1 93.31 33 SER B N 1
ATOM 2368 C CA . SER B 1 33 ? -10.375 -5.68 -20.75 1 93.31 33 SER B CA 1
ATOM 2369 C C . SER B 1 33 ? -10.688 -6.676 -19.641 1 93.31 33 SER B C 1
ATOM 2371 O O . SER B 1 33 ? -11.492 -7.594 -19.828 1 93.31 33 SER B O 1
ATOM 2373 N N . PHE B 1 34 ? -10 -6.5 -18.625 1 92.62 34 PHE B N 1
ATOM 2374 C CA . PHE B 1 34 ? -10.258 -7.352 -17.469 1 92.62 34 PHE B CA 1
ATOM 2375 C C . PHE B 1 34 ? -11.273 -6.711 -16.531 1 92.62 34 PHE B C 1
ATOM 2377 O O . PHE B 1 34 ? -11.047 -5.621 -16 1 92.62 34 PHE B O 1
ATOM 2384 N N . LEU B 1 35 ? -12.414 -7.34 -16.359 1 91.44 35 LEU B N 1
ATOM 2385 C CA . LEU B 1 35 ? -13.445 -6.887 -15.445 1 91.44 35 LEU B CA 1
ATOM 2386 C C . LEU B 1 35 ? -13.273 -7.523 -14.07 1 91.44 35 LEU B C 1
ATOM 2388 O O . LEU B 1 35 ? -13.812 -8.602 -13.812 1 91.44 35 LEU B O 1
ATOM 2392 N N . ASN B 1 36 ? -12.547 -6.863 -13.25 1 86.44 36 ASN B N 1
ATOM 2393 C CA . ASN B 1 36 ? -12.172 -7.383 -11.938 1 86.44 36 ASN B CA 1
ATOM 2394 C C . ASN B 1 36 ? -13.008 -6.746 -10.828 1 86.44 36 ASN B C 1
ATOM 2396 O O . ASN B 1 36 ? -12.469 -6.344 -9.797 1 86.44 36 ASN B O 1
ATOM 2400 N N . ARG B 1 37 ? -14.297 -6.723 -11.055 1 83.25 37 ARG B N 1
ATOM 2401 C CA . ARG B 1 37 ? -15.188 -6.07 -10.102 1 83.25 37 ARG B CA 1
ATOM 2402 C C . ARG B 1 37 ? -15.695 -7.059 -9.055 1 83.25 37 ARG B C 1
ATOM 2404 O O . ARG B 1 37 ? -16.234 -6.66 -8.023 1 83.25 37 ARG B O 1
ATOM 2411 N N . TYR B 1 38 ? -15.461 -8.297 -9.242 1 93.12 38 TYR B N 1
ATOM 2412 C CA . TYR B 1 38 ? -15.969 -9.312 -8.32 1 93.12 38 TYR B CA 1
ATOM 2413 C C . TYR B 1 38 ? -14.875 -9.797 -7.383 1 93.12 38 TYR B C 1
ATOM 2415 O O . TYR B 1 38 ? -14.172 -10.766 -7.68 1 93.12 38 TYR B O 1
ATOM 2423 N N . ASN B 1 39 ? -14.812 -9.109 -6.309 1 94.56 39 ASN B N 1
ATOM 2424 C CA . ASN B 1 39 ? -13.836 -9.414 -5.27 1 94.56 39 ASN B CA 1
ATOM 2425 C C . ASN B 1 39 ? -14.516 -9.883 -3.986 1 94.56 39 ASN B C 1
ATOM 2427 O O . ASN B 1 39 ? -15.242 -9.125 -3.348 1 94.56 39 ASN B O 1
ATOM 2431 N N . PHE B 1 40 ? -14.289 -11.062 -3.635 1 97 40 PHE B N 1
ATOM 2432 C CA . PHE B 1 40 ? -14.93 -11.664 -2.471 1 97 40 PHE B CA 1
ATOM 2433 C C . PHE B 1 40 ? -13.93 -11.859 -1.34 1 97 40 PHE B C 1
ATOM 2435 O O . PHE B 1 40 ? -13.148 -12.812 -1.353 1 97 40 PHE B O 1
ATOM 2442 N N . SER B 1 41 ? -14.023 -11.016 -0.366 1 94.81 41 SER B N 1
ATOM 2443 C CA . SER B 1 41 ? -13.156 -11.039 0.806 1 94.81 41 SER B CA 1
ATOM 2444 C C . SER B 1 41 ? -13.797 -11.82 1.949 1 94.81 41 SER B C 1
ATOM 2446 O O . SER B 1 41 ? -15.023 -11.922 2.029 1 94.81 41 SER B O 1
ATOM 2448 N N . PHE B 1 42 ? -13 -12.398 2.818 1 93.88 42 PHE B N 1
ATOM 2449 C CA . PHE B 1 42 ? -13.391 -13.062 4.055 1 93.88 42 PHE B CA 1
ATOM 2450 C C . PHE B 1 42 ? -14.312 -14.242 3.768 1 93.88 42 PHE B C 1
ATOM 2452 O O . PHE B 1 42 ? -15.32 -14.438 4.453 1 93.88 42 PHE B O 1
ATOM 2459 N N . VAL B 1 43 ? -13.992 -14.961 2.709 1 96.94 43 VAL B N 1
ATOM 2460 C CA . VAL B 1 43 ? -14.695 -16.203 2.414 1 96.94 43 VAL B CA 1
ATOM 2461 C C . VAL B 1 43 ? -14.102 -17.344 3.25 1 96.94 43 VAL B C 1
ATOM 2463 O O . VAL B 1 43 ? -12.969 -17.781 3.012 1 96.94 43 VAL B O 1
ATOM 2466 N N . THR B 1 44 ? -14.906 -17.828 4.211 1 95.44 44 THR B N 1
ATOM 2467 C CA . THR B 1 44 ? -14.328 -18.797 5.141 1 95.44 44 THR B CA 1
ATOM 2468 C C . THR B 1 44 ? -15.188 -20.047 5.227 1 95.44 44 THR B C 1
ATOM 2470 O O . THR B 1 44 ? -14.844 -21 5.938 1 95.44 44 THR B O 1
ATOM 2473 N N . THR B 1 45 ? -16.281 -20.062 4.508 1 96.81 45 THR B N 1
ATOM 2474 C CA . THR B 1 45 ? -17.109 -21.25 4.527 1 96.81 45 THR B CA 1
ATOM 2475 C C . THR B 1 45 ? -17.234 -21.859 3.131 1 96.81 45 THR B C 1
ATOM 2477 O O . THR B 1 45 ? -17.188 -21.141 2.133 1 96.81 45 THR B O 1
ATOM 2480 N N . GLU B 1 46 ? -17.422 -23.156 3.178 1 97.94 46 GLU B N 1
ATOM 2481 C CA . GLU B 1 46 ? -17.562 -23.859 1.912 1 97.94 46 GLU B CA 1
ATOM 2482 C C . GLU B 1 46 ? -18.828 -23.469 1.181 1 97.94 46 GLU B C 1
ATOM 2484 O O . GLU B 1 46 ? -18.844 -23.344 -0.046 1 97.94 46 GLU B O 1
ATOM 2489 N N . GLU B 1 47 ? -19.859 -23.25 1.901 1 98.12 47 GLU B N 1
ATOM 2490 C CA . GLU B 1 47 ? -21.141 -22.859 1.313 1 98.12 47 GLU B CA 1
ATOM 2491 C C . GLU B 1 47 ? -21 -21.547 0.535 1 98.12 47 GLU B C 1
ATOM 2493 O O . GLU B 1 47 ? -21.438 -21.453 -0.613 1 98.12 47 GLU B O 1
ATOM 2498 N N . GLU B 1 48 ? -20.438 -20.609 1.149 1 98.12 48 GLU B N 1
ATOM 2499 C CA . GLU B 1 48 ? -20.219 -19.328 0.5 1 98.12 48 GLU B CA 1
ATOM 2500 C C . GLU B 1 48 ? -19.328 -19.469 -0.728 1 98.12 48 GLU B C 1
ATOM 2502 O O . GLU B 1 48 ? -19.609 -18.891 -1.779 1 98.12 48 GLU B O 1
ATOM 2507 N N . LEU B 1 49 ? -18.281 -20.219 -0.586 1 98.69 49 LEU B N 1
ATOM 2508 C CA . LEU B 1 49 ? -17.344 -20.453 -1.677 1 98.69 49 LEU B CA 1
ATOM 2509 C C . LEU B 1 49 ? -18.047 -21.062 -2.881 1 98.69 49 LEU B C 1
ATOM 2511 O O . LEU B 1 49 ? -17.891 -20.594 -4.008 1 98.69 49 LEU B O 1
ATOM 2515 N N . LEU B 1 50 ? -18.828 -22.062 -2.627 1 98.62 50 LEU B N 1
ATOM 2516 C CA . LEU B 1 50 ? -19.484 -22.781 -3.711 1 98.62 50 LEU B CA 1
ATOM 2517 C C . LEU B 1 50 ? -20.484 -21.875 -4.426 1 98.62 50 LEU B C 1
ATOM 2519 O O . LEU B 1 50 ? -20.656 -21.969 -5.648 1 98.62 50 LEU B O 1
ATOM 2523 N N . GLU B 1 51 ? -21.141 -21.031 -3.699 1 98.56 51 GLU B N 1
ATOM 2524 C CA . GLU B 1 51 ? -22.047 -20.078 -4.316 1 98.56 51 GLU B CA 1
ATOM 2525 C C . GLU B 1 51 ? -21.312 -19.125 -5.25 1 98.56 51 GLU B C 1
ATOM 2527 O O . GLU B 1 51 ? -21.781 -18.844 -6.352 1 98.56 51 GLU B O 1
ATOM 2532 N N . ILE B 1 52 ? -20.219 -18.656 -4.777 1 98.69 52 ILE B N 1
ATOM 2533 C CA . ILE B 1 52 ? -19.406 -17.75 -5.578 1 98.69 52 ILE B CA 1
ATOM 2534 C C . ILE B 1 52 ? -18.922 -18.469 -6.84 1 98.69 52 ILE B C 1
ATOM 2536 O O . ILE B 1 52 ? -18.984 -17.906 -7.938 1 98.69 52 ILE B O 1
ATOM 2540 N N . LEU B 1 53 ? -18.469 -19.719 -6.68 1 98.75 53 LEU B N 1
ATOM 2541 C CA . LEU B 1 53 ? -17.953 -20.484 -7.805 1 98.75 53 LEU B CA 1
ATOM 2542 C C . LEU B 1 53 ? -19.047 -20.75 -8.828 1 98.75 53 LEU B C 1
ATOM 2544 O O . LEU B 1 53 ? -18.797 -20.75 -10.031 1 98.75 53 LEU B O 1
ATOM 2548 N N . LYS B 1 54 ? -20.25 -21 -8.367 1 98.62 54 LYS B N 1
ATOM 2549 C CA . LYS B 1 54 ? -21.375 -21.203 -9.266 1 98.62 54 LYS B CA 1
ATOM 2550 C C . LYS B 1 54 ? -21.641 -19.953 -10.102 1 98.62 54 LYS B C 1
ATOM 2552 O O . LYS B 1 54 ? -21.875 -20.047 -11.305 1 98.62 54 LYS B O 1
ATOM 2557 N N . ASP B 1 55 ? -21.609 -18.844 -9.453 1 98.38 55 ASP B N 1
ATOM 2558 C CA . ASP B 1 55 ? -21.797 -17.578 -10.164 1 98.38 55 ASP B CA 1
ATOM 2559 C C . ASP B 1 55 ? -20.688 -17.344 -11.18 1 98.38 55 ASP B C 1
ATOM 2561 O O . ASP B 1 55 ? -20.938 -16.891 -12.297 1 98.38 55 ASP B O 1
ATOM 2565 N N . ALA B 1 56 ? -19.5 -17.609 -10.75 1 98.19 56 ALA B N 1
ATOM 2566 C CA . ALA B 1 56 ? -18.344 -17.469 -11.641 1 98.19 56 ALA B CA 1
ATOM 2567 C C . ALA B 1 56 ? -18.484 -18.359 -12.875 1 98.19 56 ALA B C 1
ATOM 2569 O O . ALA B 1 56 ? -18.125 -17.953 -13.984 1 98.19 56 ALA B O 1
ATOM 2570 N N . LEU B 1 57 ? -18.984 -19.562 -12.672 1 97.94 57 LEU B N 1
ATOM 2571 C CA . LEU B 1 57 ? -19.203 -20.5 -13.781 1 97.94 57 LEU B CA 1
ATOM 2572 C C . LEU B 1 57 ? -20.219 -19.938 -14.766 1 97.94 57 LEU B C 1
ATOM 2574 O O . LEU B 1 57 ? -20 -19.984 -15.984 1 97.94 57 LEU B O 1
ATOM 2578 N N . LYS B 1 58 ? -21.266 -19.375 -14.258 1 97.75 58 LYS B N 1
ATOM 2579 C CA . LYS B 1 58 ? -22.297 -18.766 -15.094 1 97.75 58 LYS B CA 1
ATOM 2580 C C . LYS B 1 58 ? -21.734 -17.625 -15.93 1 97.75 58 LYS B C 1
ATOM 2582 O O . LYS B 1 58 ? -22.094 -17.469 -17.094 1 97.75 58 LYS B O 1
ATOM 2587 N N . ASP B 1 59 ? -20.844 -16.906 -15.406 1 96.88 59 ASP B N 1
ATOM 2588 C CA . ASP B 1 59 ? -20.281 -15.727 -16.062 1 96.88 59 ASP B CA 1
ATOM 2589 C C . ASP B 1 59 ? -19.078 -16.094 -16.922 1 96.88 59 ASP B C 1
ATOM 2591 O O . ASP B 1 59 ? -18.469 -15.227 -17.547 1 96.88 59 ASP B O 1
ATOM 2595 N N . LYS B 1 60 ? -18.719 -17.422 -16.906 1 95.19 60 LYS B N 1
ATOM 2596 C CA . LYS B 1 60 ? -17.531 -17.891 -17.609 1 95.19 60 LYS B CA 1
ATOM 2597 C C . LYS B 1 60 ? -16.297 -17.109 -17.188 1 95.19 60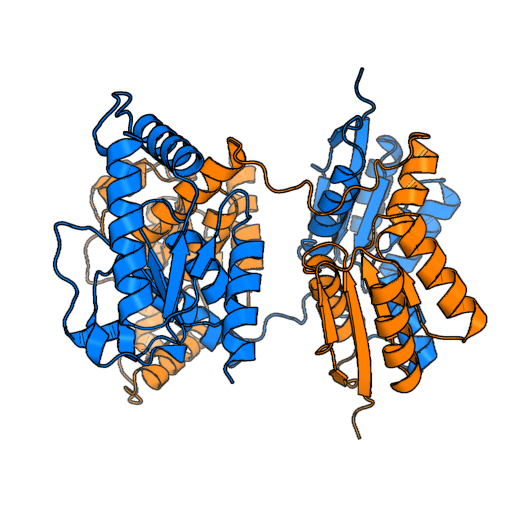 LYS B C 1
ATOM 2599 O O . LYS B 1 60 ? -15.5 -16.672 -18.016 1 95.19 60 LYS B O 1
ATOM 2604 N N . ALA B 1 61 ? -16.266 -16.875 -15.883 1 96.56 61 ALA B N 1
ATOM 2605 C CA . ALA B 1 61 ? -15.203 -16.047 -15.312 1 96.56 61 ALA B CA 1
ATOM 2606 C C . ALA B 1 61 ? -13.938 -16.875 -15.07 1 96.56 61 ALA B C 1
ATOM 2608 O O . ALA B 1 61 ? -13.984 -18.094 -15.047 1 96.56 61 ALA B O 1
ATOM 2609 N N . LEU B 1 62 ? -12.844 -16.172 -15.039 1 95.56 62 LEU B N 1
ATOM 2610 C CA . LEU B 1 62 ? -11.625 -16.703 -14.438 1 95.56 62 LEU B CA 1
ATOM 2611 C C . LEU B 1 62 ? -11.633 -16.484 -12.922 1 95.56 62 LEU B C 1
ATOM 2613 O O . LEU B 1 62 ? -11.945 -15.391 -12.453 1 95.56 62 LEU B O 1
ATOM 2617 N N . VAL B 1 63 ? -11.328 -17.531 -12.156 1 97.25 63 VAL B N 1
ATOM 2618 C CA . VAL B 1 63 ? -11.336 -17.406 -10.703 1 97.25 63 VAL B CA 1
ATOM 2619 C C . VAL B 1 63 ? -9.906 -17.5 -10.172 1 97.25 63 VAL B C 1
ATOM 2621 O O . VAL B 1 63 ? -9.156 -18.422 -10.516 1 97.25 63 VAL B O 1
ATOM 2624 N N . VAL B 1 64 ? -9.523 -16.516 -9.422 1 96.94 64 VAL B N 1
ATOM 2625 C CA . VAL B 1 64 ? -8.242 -16.484 -8.727 1 96.94 64 VAL B CA 1
ATOM 2626 C C . VAL B 1 64 ? -8.477 -16.453 -7.219 1 96.94 64 VAL B C 1
ATOM 2628 O O . VAL B 1 64 ? -9.281 -15.664 -6.719 1 96.94 64 VAL B O 1
ATOM 2631 N N . SER B 1 65 ? -7.781 -17.328 -6.492 1 97.06 65 SER B N 1
ATOM 2632 C CA . SER B 1 65 ? -8.039 -17.344 -5.059 1 97.06 65 SER B CA 1
ATOM 2633 C C . SER B 1 65 ? -6.742 -17.344 -4.262 1 97.06 65 SER B C 1
ATOM 2635 O O . SER B 1 65 ? -5.688 -17.719 -4.785 1 97.06 65 SER B O 1
ATOM 2637 N N . THR B 1 66 ? -6.777 -16.844 -3.055 1 95.75 66 THR B N 1
ATOM 2638 C CA . THR B 1 66 ? -5.746 -16.922 -2.025 1 95.75 66 THR B CA 1
ATOM 2639 C C . THR B 1 66 ? -6.32 -17.5 -0.734 1 95.75 66 THR B C 1
ATOM 2641 O O . THR B 1 66 ? -6.438 -16.797 0.268 1 95.75 66 THR B O 1
ATOM 2644 N N . LEU B 1 67 ? -6.676 -18.766 -0.8 1 96.31 67 LEU B N 1
ATOM 2645 C CA . LEU B 1 67 ? -7.242 -19.469 0.345 1 96.31 67 LEU B CA 1
ATOM 2646 C C . LEU B 1 67 ? -6.172 -20.281 1.065 1 96.31 67 LEU B C 1
ATOM 2648 O O . LEU B 1 67 ? -5.25 -20.797 0.432 1 96.31 67 LEU B O 1
ATOM 2652 N N . VAL B 1 68 ? -6.312 -20.375 2.379 1 94.69 68 VAL B N 1
ATOM 2653 C CA . VAL B 1 68 ? -5.32 -21.141 3.119 1 94.69 68 VAL B CA 1
ATOM 2654 C C . VAL B 1 68 ? -5.953 -22.422 3.666 1 94.69 68 VAL B C 1
ATOM 2656 O O . VAL B 1 68 ? -5.25 -23.359 4.039 1 94.69 68 VAL B O 1
ATOM 2659 N N . SER B 1 69 ? -7.301 -22.469 3.777 1 94.44 69 SER B N 1
ATOM 2660 C CA . SER B 1 69 ? -7.996 -23.656 4.27 1 94.44 69 SER B CA 1
ATOM 2661 C C . SER B 1 69 ? -7.93 -24.797 3.258 1 94.44 69 SER B C 1
ATOM 2663 O O . SER B 1 69 ? -8.414 -24.656 2.131 1 94.44 69 SER B O 1
ATOM 2665 N N . LYS B 1 70 ? -7.43 -25.906 3.75 1 94 70 LYS B N 1
ATOM 2666 C CA . LYS B 1 70 ? -7.34 -27.078 2.887 1 94 70 LYS B CA 1
ATOM 2667 C C . LYS B 1 70 ? -8.719 -27.5 2.381 1 94 70 LYS B C 1
ATOM 2669 O O . LYS B 1 70 ? -8.867 -27.891 1.223 1 94 70 LYS B O 1
ATOM 2674 N N . GLN B 1 71 ? -9.609 -27.406 3.223 1 96 71 GLN B N 1
ATOM 2675 C CA . GLN B 1 71 ? -10.984 -27.766 2.873 1 96 71 GLN B CA 1
ATOM 2676 C C . GLN B 1 71 ? -11.508 -26.891 1.743 1 96 71 GLN B C 1
ATOM 2678 O O . GLN B 1 71 ? -12.078 -27.391 0.771 1 96 71 GLN B O 1
ATOM 2683 N N . LEU B 1 72 ? -11.352 -25.578 1.854 1 97.44 72 LEU B N 1
ATOM 2684 C CA . LEU B 1 72 ? -11.844 -24.656 0.843 1 97.44 72 LEU B CA 1
ATOM 2685 C C . LEU B 1 72 ? -11.078 -24.828 -0.465 1 97.44 72 LEU B C 1
ATOM 2687 O O . LEU B 1 72 ? -11.672 -24.781 -1.546 1 97.44 72 LEU B O 1
ATOM 2691 N N . ILE B 1 73 ? -9.812 -25.016 -0.341 1 96.31 73 ILE B N 1
ATOM 2692 C CA . ILE B 1 73 ? -8.969 -25.219 -1.517 1 96.31 73 ILE B CA 1
ATOM 2693 C C . ILE B 1 73 ? -9.43 -26.453 -2.281 1 96.31 73 ILE B C 1
ATOM 2695 O O . ILE B 1 73 ? -9.602 -26.406 -3.502 1 96.31 73 ILE B O 1
ATOM 2699 N N . THR B 1 74 ? -9.617 -27.516 -1.559 1 96.94 74 THR B N 1
ATOM 2700 C CA . THR B 1 74 ? -10.055 -28.781 -2.158 1 96.94 74 THR B CA 1
ATOM 2701 C C . THR B 1 74 ? -11.414 -28.609 -2.824 1 96.94 74 THR B C 1
ATOM 2703 O O . THR B 1 74 ? -11.625 -29.078 -3.947 1 96.94 74 THR B O 1
ATOM 2706 N N . ALA B 1 75 ? -12.266 -27.922 -2.152 1 98 75 ALA B N 1
ATOM 2707 C CA . ALA B 1 75 ? -13.602 -27.703 -2.695 1 98 75 ALA B CA 1
ATOM 2708 C C . ALA B 1 75 ? -13.539 -26.922 -4.008 1 98 75 ALA B C 1
ATOM 2710 O O . ALA B 1 75 ? -14.227 -27.266 -4.969 1 98 75 ALA B O 1
ATOM 2711 N N . ALA B 1 76 ? -12.766 -25.906 -4.035 1 98.38 76 ALA B N 1
ATOM 2712 C CA . ALA B 1 76 ? -12.633 -25.078 -5.238 1 98.38 76 ALA B CA 1
ATOM 2713 C C . ALA B 1 76 ? -12.023 -25.891 -6.383 1 98.38 76 ALA B C 1
ATOM 2715 O O . ALA B 1 76 ? -12.484 -25.812 -7.523 1 98.38 76 ALA B O 1
ATOM 2716 N N . LYS B 1 77 ? -11.008 -26.641 -6.078 1 97.25 77 LYS B N 1
ATOM 2717 C CA . LYS B 1 77 ? -10.336 -27.453 -7.082 1 97.25 77 LYS B CA 1
ATOM 2718 C C . LYS B 1 77 ? -11.289 -28.5 -7.668 1 97.25 77 LYS B C 1
ATOM 2720 O O . LYS B 1 77 ? -11.359 -28.672 -8.891 1 97.25 77 LYS B O 1
ATOM 2725 N N . GLU B 1 78 ? -11.922 -29.172 -6.805 1 98.19 78 GLU B N 1
ATOM 2726 C CA . GLU B 1 78 ? -12.867 -30.188 -7.246 1 98.19 78 GLU B CA 1
ATOM 2727 C C . GLU B 1 78 ? -13.969 -29.594 -8.109 1 98.19 78 GLU B C 1
ATOM 2729 O O . GLU B 1 78 ? -14.352 -30.172 -9.125 1 98.19 78 GLU B O 1
ATOM 2734 N N . PHE B 1 79 ? -14.484 -28.484 -7.691 1 98.5 79 PHE B N 1
ATOM 2735 C CA . PHE B 1 79 ? -15.508 -27.797 -8.469 1 98.5 79 PHE B CA 1
ATOM 2736 C C . PHE B 1 79 ? -14.992 -27.469 -9.859 1 98.5 79 PHE B C 1
ATOM 2738 O O . PHE B 1 79 ? -15.68 -27.688 -10.859 1 98.5 79 PHE B O 1
ATOM 2745 N N . SER B 1 80 ? -13.844 -26.875 -9.898 1 97.5 80 SER B N 1
ATOM 2746 C CA . SER B 1 80 ? -13.211 -26.5 -11.164 1 97.5 80 SER B CA 1
ATOM 2747 C C . SER B 1 80 ? -13.016 -27.703 -12.062 1 97.5 80 SER B C 1
ATOM 2749 O O . SER B 1 80 ? -13.32 -27.656 -13.258 1 97.5 80 SER B O 1
ATOM 2751 N N . GLU B 1 81 ? -12.523 -28.797 -11.516 1 97.44 81 GLU B N 1
ATOM 2752 C CA . GLU B 1 81 ? -12.266 -30 -12.281 1 97.44 81 GLU B CA 1
ATOM 2753 C C . GLU B 1 81 ? -13.562 -30.594 -12.836 1 97.44 81 GLU B C 1
ATOM 2755 O O . GLU B 1 81 ? -13.609 -31.047 -13.984 1 97.44 81 GLU B O 1
ATOM 2760 N N . ARG B 1 82 ? -14.562 -30.516 -12.086 1 97.94 82 ARG B N 1
ATOM 2761 C CA . ARG B 1 82 ? -15.844 -31.109 -12.461 1 97.94 82 ARG B CA 1
ATOM 2762 C C . ARG B 1 82 ? -16.547 -30.25 -13.516 1 97.94 82 ARG B C 1
ATOM 2764 O O . ARG B 1 82 ? -17.219 -30.797 -14.398 1 97.94 82 ARG B O 1
ATOM 2771 N N . THR B 1 83 ? -16.375 -28.969 -13.492 1 98.06 83 THR B N 1
ATOM 2772 C CA . THR B 1 83 ? -17.203 -28.094 -14.305 1 98.06 83 THR B CA 1
ATOM 2773 C C . THR B 1 83 ? -16.391 -27.5 -15.461 1 98.06 83 THR B C 1
ATOM 2775 O O . THR B 1 83 ? -16.953 -26.969 -16.422 1 98.06 83 THR B O 1
ATOM 2778 N N . GLY B 1 84 ? -15.031 -27.469 -15.336 1 96.19 84 GLY B N 1
ATOM 2779 C CA . GLY B 1 84 ? -14.188 -26.828 -16.328 1 96.19 84 GLY B CA 1
ATOM 2780 C C . GLY B 1 84 ? -13.953 -25.359 -16.062 1 96.19 84 GLY B C 1
ATOM 2781 O O . GLY B 1 84 ? -13.352 -24.656 -16.875 1 96.19 84 GLY B O 1
ATOM 2782 N N . LEU B 1 85 ? -14.445 -24.859 -14.922 1 96.88 85 LEU B N 1
ATOM 2783 C CA . LEU B 1 85 ? -14.203 -23.484 -14.547 1 96.88 85 LEU B CA 1
ATOM 2784 C C . LEU B 1 85 ? -12.703 -23.203 -14.445 1 96.88 85 LEU B C 1
ATOM 2786 O O . LEU B 1 85 ? -11.961 -23.984 -13.836 1 96.88 85 LEU B O 1
ATOM 2790 N N . LEU B 1 86 ? -12.227 -22.172 -15.109 1 95.62 86 LEU B N 1
ATOM 2791 C CA . LEU B 1 86 ? -10.82 -21.781 -15 1 95.62 86 LEU B CA 1
ATOM 2792 C C . LEU B 1 86 ? -10.508 -21.234 -13.617 1 95.62 86 LEU B C 1
ATOM 2794 O O . LEU B 1 86 ? -11.055 -20.203 -13.211 1 95.62 86 LEU B O 1
ATOM 2798 N N . TYR B 1 87 ? -9.68 -21.938 -12.93 1 96.12 87 TYR B N 1
ATOM 2799 C CA . TYR B 1 87 ? -9.414 -21.656 -11.523 1 96.12 87 TYR B CA 1
ATOM 2800 C C . TYR B 1 87 ? -7.914 -21.641 -11.25 1 96.12 87 TYR B C 1
ATOM 2802 O O . TYR B 1 87 ? -7.188 -22.547 -11.664 1 96.12 87 TYR B O 1
ATOM 2810 N N . LEU B 1 88 ? -7.469 -20.594 -10.594 1 95.88 88 LEU B N 1
ATOM 2811 C CA . LEU B 1 88 ? -6.07 -20.438 -10.211 1 95.88 88 LEU B CA 1
ATOM 2812 C C . LEU B 1 88 ? -5.938 -20.234 -8.703 1 95.88 88 LEU B C 1
ATOM 2814 O O . LEU B 1 88 ? -6.449 -19.25 -8.156 1 95.88 88 LEU B O 1
ATOM 2818 N N . ASP B 1 89 ? -5.285 -21.141 -8.062 1 95.75 89 ASP B N 1
ATOM 2819 C CA . ASP B 1 89 ? -4.91 -21.016 -6.66 1 95.75 89 ASP B CA 1
ATOM 2820 C C . ASP B 1 89 ? -3.506 -20.422 -6.523 1 95.75 89 ASP B C 1
ATOM 2822 O O . ASP B 1 89 ? -2.514 -21.094 -6.812 1 95.75 89 ASP B O 1
ATOM 2826 N N . LEU B 1 90 ? -3.406 -19.219 -5.887 1 94.62 90 LEU B N 1
ATOM 2827 C CA . LEU B 1 90 ? -2.133 -18.516 -5.844 1 94.62 90 LEU B CA 1
ATOM 2828 C C . LEU B 1 90 ? -1.284 -18.984 -4.668 1 94.62 90 LEU B C 1
ATOM 2830 O O . LEU B 1 90 ? -0.074 -18.75 -4.637 1 94.62 90 LEU B O 1
ATOM 2834 N N . MET B 1 91 ? -1.881 -19.641 -3.715 1 93.31 91 MET B N 1
ATOM 2835 C CA . MET B 1 91 ? -1.164 -20.031 -2.504 1 93.31 91 MET B CA 1
ATOM 2836 C C . MET B 1 91 ? -0.599 -21.438 -2.635 1 93.31 91 MET B C 1
ATOM 2838 O O . MET B 1 91 ? 0.426 -21.766 -2.029 1 93.31 91 MET B O 1
ATOM 2842 N N . ALA B 1 92 ? -1.184 -22.25 -3.479 1 90.62 92 ALA B N 1
ATOM 2843 C CA . ALA B 1 92 ? -0.894 -23.672 -3.564 1 90.62 92 ALA B CA 1
ATOM 2844 C C . ALA B 1 92 ? 0.579 -23.922 -3.881 1 90.62 92 ALA B C 1
ATOM 2846 O O . ALA B 1 92 ? 1.233 -24.734 -3.23 1 90.62 92 ALA B O 1
ATOM 2847 N N . PRO B 1 93 ? 1.091 -23.203 -4.789 1 90.69 93 PRO B N 1
ATOM 2848 C CA . PRO B 1 93 ? 2.496 -23.469 -5.109 1 90.69 93 PRO B CA 1
ATOM 2849 C C . PRO B 1 93 ? 3.43 -23.188 -3.93 1 90.69 93 PRO B C 1
ATOM 2851 O O . PRO B 1 93 ? 4.438 -23.891 -3.766 1 90.69 93 PRO B O 1
ATOM 2854 N N . PHE B 1 94 ? 3.129 -22.203 -3.152 1 93.12 94 PHE B N 1
ATOM 2855 C CA . PHE B 1 94 ? 3.93 -21.938 -1.966 1 93.12 94 PHE B CA 1
ATOM 2856 C C . PHE B 1 94 ? 3.869 -23.094 -0.985 1 93.12 94 PHE B C 1
ATOM 2858 O O . PHE B 1 94 ? 4.902 -23.547 -0.479 1 93.12 94 PHE B O 1
ATOM 2865 N N . PHE B 1 95 ? 2.699 -23.562 -0.773 1 93.38 95 PHE B N 1
ATOM 2866 C CA . PHE B 1 95 ? 2.51 -24.656 0.181 1 93.38 95 PHE B CA 1
ATOM 2867 C C . PHE B 1 95 ? 3.221 -25.906 -0.291 1 93.38 95 PHE B C 1
ATOM 2869 O O . PHE B 1 95 ? 3.84 -26.625 0.508 1 93.38 95 PHE B O 1
ATOM 2876 N N . GLU B 1 96 ? 3.143 -26.156 -1.562 1 91.88 96 GLU B N 1
ATOM 2877 C CA . GLU B 1 96 ? 3.805 -27.328 -2.131 1 91.88 96 GLU B CA 1
ATOM 2878 C C . GLU B 1 96 ? 5.32 -27.219 -1.993 1 91.88 96 GLU B C 1
ATOM 2880 O O . GLU B 1 96 ? 5.98 -28.188 -1.601 1 91.88 96 GLU B O 1
ATOM 2885 N N . LEU B 1 97 ? 5.863 -26.109 -2.238 1 91.88 97 LEU B N 1
ATOM 2886 C CA . LEU B 1 97 ? 7.305 -25.906 -2.18 1 91.88 97 LEU B CA 1
ATOM 2887 C C . LEU B 1 97 ? 7.809 -25.984 -0.742 1 91.88 97 LEU B C 1
ATOM 2889 O O . LEU B 1 97 ? 8.859 -26.578 -0.483 1 91.88 97 LEU B O 1
ATOM 2893 N N . ILE B 1 98 ? 7.066 -25.375 0.163 1 92.25 98 ILE B N 1
ATOM 2894 C CA . ILE B 1 98 ? 7.48 -25.375 1.562 1 92.25 98 ILE B CA 1
ATOM 2895 C C . ILE B 1 98 ? 7.391 -26.797 2.127 1 92.25 98 ILE B C 1
ATOM 2897 O O . ILE B 1 98 ? 8.25 -27.219 2.902 1 92.25 98 ILE B O 1
ATOM 2901 N N . GLN B 1 99 ? 6.34 -27.484 1.711 1 91.31 99 GLN B N 1
ATOM 2902 C CA . GLN B 1 99 ? 6.23 -28.891 2.109 1 91.31 99 GLN B CA 1
ATOM 2903 C C . GLN B 1 99 ? 7.418 -29.703 1.604 1 91.31 99 GLN B C 1
ATOM 2905 O O . GLN B 1 99 ? 7.957 -30.547 2.33 1 91.31 99 GLN B O 1
ATOM 2910 N N . ALA B 1 100 ? 7.816 -29.469 0.42 1 89.12 100 ALA B N 1
ATOM 2911 C CA . ALA B 1 100 ? 8.938 -30.188 -0.188 1 89.12 100 ALA B CA 1
ATOM 2912 C C . ALA B 1 100 ? 10.25 -29.859 0.527 1 89.12 100 ALA B C 1
ATOM 2914 O O . ALA B 1 100 ? 11.086 -30.734 0.734 1 89.12 100 ALA B O 1
ATOM 2915 N N . LYS B 1 101 ? 10.391 -28.656 0.928 1 89.81 101 LYS B N 1
ATOM 2916 C CA . LYS B 1 101 ? 11.641 -28.188 1.498 1 89.81 101 LYS B CA 1
ATOM 2917 C C . LYS B 1 101 ? 11.727 -28.5 2.988 1 89.81 101 LYS B C 1
ATOM 2919 O O . LYS B 1 101 ? 12.781 -28.891 3.486 1 89.81 101 LYS B O 1
ATOM 2924 N N . ALA B 1 102 ? 10.57 -28.312 3.705 1 91.31 102 ALA B N 1
ATOM 2925 C CA . ALA B 1 102 ? 10.633 -28.359 5.164 1 91.31 102 ALA B CA 1
ATOM 2926 C C . ALA B 1 102 ? 9.805 -29.516 5.719 1 91.31 102 ALA B C 1
ATOM 2928 O O . ALA B 1 102 ? 9.953 -29.891 6.879 1 91.31 102 ALA B O 1
ATOM 2929 N N . GLY B 1 103 ? 8.93 -30.047 4.945 1 91.56 103 GLY B N 1
ATOM 2930 C CA . GLY B 1 103 ? 8.086 -31.156 5.387 1 91.56 103 GLY B CA 1
ATOM 2931 C C . GLY B 1 103 ? 7.074 -30.75 6.441 1 91.56 103 GLY B C 1
ATOM 2932 O O . GLY B 1 103 ? 6.734 -31.547 7.32 1 91.56 103 GLY B O 1
ATOM 2933 N N . VAL B 1 104 ? 6.691 -29.5 6.434 1 92.56 104 VAL B N 1
ATOM 2934 C CA . VAL B 1 104 ? 5.766 -28.969 7.43 1 92.56 104 VAL B CA 1
ATOM 2935 C C . VAL B 1 104 ? 4.48 -28.516 6.75 1 92.56 104 VAL B C 1
ATOM 2937 O O . VAL B 1 104 ? 4.52 -27.938 5.66 1 92.56 104 VAL B O 1
ATOM 2940 N N . ASP B 1 105 ? 3.369 -28.812 7.367 1 93.31 105 ASP B N 1
ATOM 2941 C CA . ASP B 1 105 ? 2.074 -28.391 6.852 1 93.31 105 ASP B CA 1
ATOM 2942 C C . ASP B 1 105 ? 1.718 -26.984 7.363 1 93.31 105 ASP B C 1
ATOM 2944 O O . ASP B 1 105 ? 2.141 -26.594 8.453 1 93.31 105 ASP B O 1
ATOM 2948 N N . PRO B 1 106 ? 0.973 -26.219 6.578 1 94.31 106 PRO B N 1
ATOM 2949 C CA . PRO B 1 106 ? 0.507 -24.906 7.062 1 94.31 106 PRO B CA 1
ATOM 2950 C C . PRO B 1 106 ? -0.533 -25.031 8.172 1 94.31 106 PRO B C 1
ATOM 2952 O O . PRO B 1 106 ? -1.198 -26.062 8.289 1 94.31 106 PRO B O 1
ATOM 2955 N N . ILE B 1 107 ? -0.692 -24 8.953 1 94.25 107 ILE B N 1
ATOM 2956 C CA . ILE B 1 107 ? -1.604 -24.016 10.094 1 94.25 107 ILE B CA 1
ATOM 2957 C C . ILE B 1 107 ? -3.023 -23.719 9.617 1 94.25 107 ILE B C 1
ATOM 2959 O O . ILE B 1 107 ? -3.986 -23.906 10.367 1 94.25 107 ILE B O 1
ATOM 2963 N N . GLU B 1 108 ? -3.227 -23.172 8.367 1 93.62 108 GLU B N 1
ATOM 2964 C CA . GLU B 1 108 ? -4.508 -22.922 7.707 1 93.62 108 GLU B CA 1
ATOM 2965 C C . GLU B 1 108 ? -5.336 -21.906 8.484 1 93.62 108 GLU B C 1
ATOM 2967 O O . GLU B 1 108 ? -6.527 -22.109 8.719 1 93.62 108 GLU B O 1
ATOM 2972 N N . GLU B 1 109 ? -4.75 -20.828 8.938 1 90.12 109 GLU B N 1
ATOM 2973 C CA . GLU B 1 109 ? -5.445 -19.766 9.664 1 90.12 109 GLU B CA 1
ATOM 2974 C C . GLU B 1 109 ? -5.422 -18.453 8.891 1 90.12 109 GLU B C 1
ATOM 2976 O O . GLU B 1 109 ? -4.367 -17.844 8.727 1 90.12 109 GLU B O 1
ATOM 2981 N N . PRO B 1 110 ? -6.648 -18.062 8.492 1 84.69 110 PRO B N 1
ATOM 2982 C CA . PRO B 1 110 ? -6.707 -16.781 7.766 1 84.69 110 PRO B CA 1
ATOM 2983 C C . PRO B 1 110 ? -6.363 -15.586 8.648 1 84.69 110 PRO B C 1
ATOM 2985 O O . PRO B 1 110 ? -6.645 -15.602 9.852 1 84.69 110 PRO B O 1
ATOM 2988 N N . GLY B 1 111 ? -5.953 -14.461 8.078 1 68.62 111 GLY B N 1
ATOM 2989 C CA . GLY B 1 111 ? -5.879 -13.133 8.656 1 68.62 111 GLY B CA 1
ATOM 2990 C C . GLY B 1 111 ? -4.879 -13.031 9.789 1 68.62 111 GLY B C 1
ATOM 2991 O O . GLY B 1 111 ? -4.988 -12.141 10.641 1 68.62 111 GLY B O 1
ATOM 2992 N N . ARG B 1 112 ? -3.936 -13.961 10.141 1 60.25 112 ARG B N 1
ATOM 2993 C CA . ARG B 1 112 ? -3.082 -13.953 11.32 1 60.25 112 ARG B CA 1
ATOM 2994 C C . ARG B 1 112 ? -2.16 -12.734 11.32 1 60.25 112 ARG B C 1
ATOM 2996 O O . ARG B 1 112 ? -1.336 -12.578 12.227 1 60.25 112 ARG B O 1
ATOM 3003 N N . ARG B 1 113 ? -2.43 -11.734 10.516 1 58.25 113 ARG B N 1
ATOM 3004 C CA . ARG B 1 113 ? -1.341 -10.766 10.445 1 58.25 113 ARG B CA 1
ATOM 3005 C C . ARG B 1 113 ? -1.647 -9.539 11.305 1 58.25 113 ARG B C 1
ATOM 3007 O O . ARG B 1 113 ? -0.782 -8.688 11.508 1 58.25 113 ARG B O 1
ATOM 3014 N N . HIS B 1 114 ? -2.877 -9.461 12.133 1 62.09 114 HIS B N 1
ATOM 3015 C CA . HIS B 1 114 ? -3.02 -8.18 12.812 1 62.09 114 HIS B CA 1
ATOM 3016 C C . HIS B 1 114 ? -2.689 -8.305 14.297 1 62.09 114 HIS B C 1
ATOM 3018 O O . HIS B 1 114 ? -3.459 -8.891 15.055 1 62.09 114 HIS B O 1
ATOM 3024 N N . GLN B 1 115 ? -1.432 -8.094 14.516 1 67 115 GLN B N 1
ATOM 3025 C CA . GLN B 1 115 ? -1.025 -8.055 15.914 1 67 115 GLN B CA 1
ATOM 3026 C C . GLN B 1 115 ? -0.566 -6.656 16.328 1 67 115 GLN B C 1
ATOM 3028 O O . GLN B 1 115 ? 0.05 -5.945 15.523 1 67 115 GLN B O 1
ATOM 3033 N N . LEU B 1 116 ? -1.137 -6.109 17.469 1 70.56 116 LEU B N 1
ATOM 3034 C CA . LEU B 1 116 ? -0.681 -4.855 18.062 1 70.56 116 LEU B CA 1
ATOM 3035 C C . LEU B 1 116 ? 0.722 -5.008 18.641 1 70.56 116 LEU B C 1
ATOM 3037 O O . LEU B 1 116 ? 0.915 -4.883 19.844 1 70.56 116 LEU B O 1
ATOM 3041 N N . ASP B 1 117 ? 1.601 -5.254 17.703 1 79 117 ASP B N 1
ATOM 3042 C CA . ASP B 1 117 ? 2.988 -5.43 18.125 1 79 117 ASP B CA 1
ATOM 3043 C C . ASP B 1 117 ? 3.803 -4.168 17.875 1 79 117 ASP B C 1
ATOM 3045 O O . ASP B 1 117 ? 3.248 -3.125 17.516 1 79 117 ASP B O 1
ATOM 3049 N N . ARG B 1 118 ? 4.992 -4.246 18.141 1 79.25 118 ARG B N 1
ATOM 3050 C CA . ARG B 1 118 ? 5.887 -3.1 18.031 1 79.25 118 ARG B CA 1
ATOM 3051 C C . ARG B 1 118 ? 5.926 -2.568 16.609 1 79.25 118 ARG B C 1
ATOM 3053 O O . ARG B 1 118 ? 5.922 -1.354 16.391 1 79.25 118 ARG B O 1
ATOM 3060 N N . ALA B 1 119 ? 5.934 -3.473 15.672 1 80.81 119 ALA B N 1
ATOM 3061 C CA . ALA B 1 119 ? 5.988 -3.066 14.266 1 80.81 119 ALA B CA 1
ATOM 3062 C C . ALA B 1 119 ? 4.754 -2.26 13.883 1 80.81 119 ALA B C 1
ATOM 3064 O O . ALA B 1 119 ? 4.848 -1.302 13.109 1 80.81 119 ALA B O 1
ATOM 3065 N N . TYR B 1 120 ? 3.719 -2.645 14.438 1 82.31 120 TYR B N 1
ATOM 3066 C CA . TYR B 1 120 ? 2.484 -1.906 14.195 1 82.31 120 TYR B CA 1
ATOM 3067 C C . TYR B 1 120 ? 2.572 -0.493 14.758 1 82.31 120 TYR B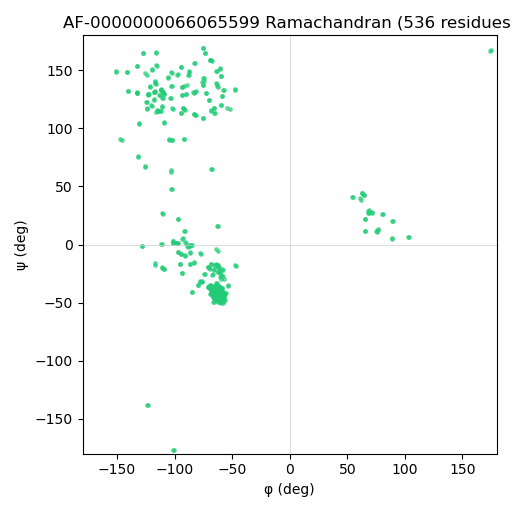 C 1
ATOM 3069 O O . TYR B 1 120 ? 2.262 0.479 14.07 1 82.31 120 TYR B O 1
ATOM 3077 N N . PHE B 1 121 ? 3.014 -0.336 15.922 1 83.56 121 PHE B N 1
ATOM 3078 C CA . PHE B 1 121 ? 3.07 0.961 16.578 1 83.56 121 PHE B CA 1
ATOM 3079 C C . PHE B 1 121 ? 4.105 1.863 15.914 1 83.56 121 PHE B C 1
ATOM 3081 O O . PHE B 1 121 ? 3.887 3.068 15.781 1 83.56 121 PHE B O 1
ATOM 3088 N N . ASP B 1 122 ? 5.156 1.23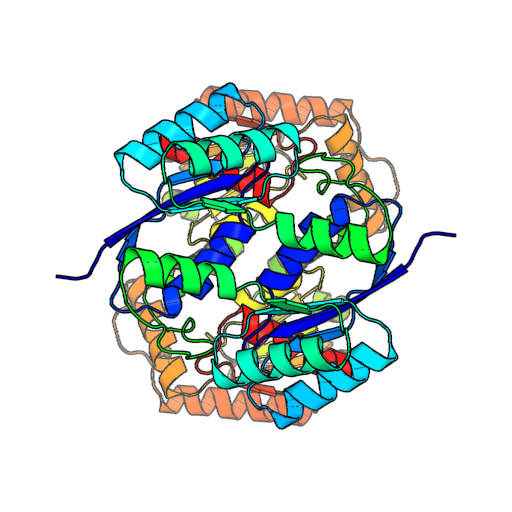7 15.516 1 87.56 122 ASP B N 1
ATOM 3089 C CA . ASP B 1 122 ? 6.172 2.006 14.805 1 87.56 122 ASP B CA 1
ATOM 3090 C C . ASP B 1 122 ? 5.617 2.572 13.5 1 87.56 122 ASP B C 1
ATOM 3092 O O . ASP B 1 122 ? 5.887 3.725 13.156 1 87.56 122 ASP B O 1
ATOM 3096 N N . LYS B 1 123 ? 4.867 1.777 12.836 1 89.94 123 LYS B N 1
ATOM 3097 C CA . LYS B 1 123 ? 4.234 2.205 11.594 1 89.94 123 LYS B CA 1
ATOM 3098 C C . LYS B 1 123 ? 3.277 3.369 11.836 1 89.94 123 LYS B C 1
ATOM 3100 O O . LYS B 1 123 ? 3.316 4.371 11.117 1 89.94 123 LYS B O 1
ATOM 3105 N N . ILE B 1 124 ? 2.49 3.24 12.836 1 89.38 124 ILE B N 1
ATOM 3106 C CA . ILE B 1 124 ? 1.516 4.273 13.164 1 89.38 124 ILE B CA 1
ATOM 3107 C C . ILE B 1 124 ? 2.238 5.566 13.531 1 89.38 124 ILE B C 1
ATOM 3109 O O . ILE B 1 124 ? 1.866 6.648 13.062 1 89.38 124 ILE B O 1
ATOM 3113 N N . SER B 1 125 ? 3.248 5.402 14.32 1 90.12 125 SER B N 1
ATOM 3114 C CA . SER B 1 125 ? 4.035 6.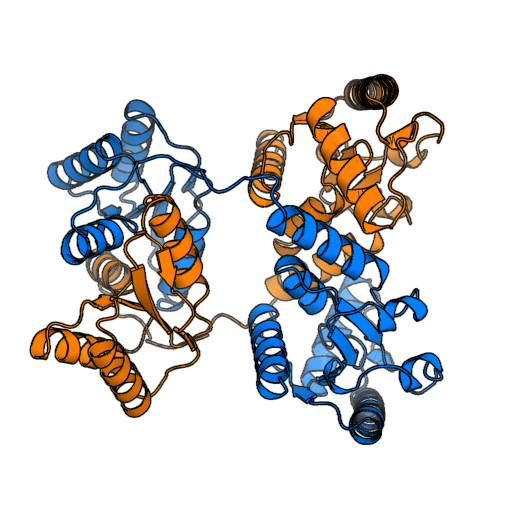562 14.727 1 90.12 125 SER B CA 1
ATOM 3115 C C . SER B 1 125 ? 4.676 7.246 13.523 1 90.12 125 SER B C 1
ATOM 3117 O O . SER B 1 125 ? 4.684 8.477 13.438 1 90.12 125 SER B O 1
ATOM 3119 N N . ALA B 1 126 ? 5.141 6.438 12.617 1 94.31 126 ALA B N 1
ATOM 3120 C CA . ALA B 1 126 ? 5.785 6.961 11.422 1 94.31 126 ALA B CA 1
ATOM 3121 C C . ALA B 1 126 ? 4.789 7.73 10.555 1 94.31 126 ALA B C 1
ATOM 3123 O O . ALA B 1 126 ? 5.109 8.805 10.031 1 94.31 126 ALA B O 1
ATOM 3124 N N . ILE B 1 127 ? 3.639 7.223 10.445 1 94.06 127 ILE B N 1
ATOM 3125 C CA . ILE B 1 127 ? 2.607 7.863 9.633 1 94.06 127 ILE B CA 1
ATOM 3126 C C . ILE B 1 127 ? 2.223 9.203 10.258 1 94.06 127 ILE B C 1
ATOM 3128 O O . ILE B 1 127 ? 2.154 10.219 9.562 1 94.06 127 ILE B O 1
ATOM 3132 N N . GLU B 1 128 ? 2.041 9.234 11.523 1 91.12 128 GLU B N 1
ATOM 3133 C CA . GLU B 1 128 ? 1.703 10.469 12.219 1 91.12 128 GLU B CA 1
ATOM 3134 C C . GLU B 1 128 ? 2.826 11.492 12.102 1 91.12 128 GLU B C 1
ATOM 3136 O O . GLU B 1 128 ? 2.57 12.688 11.93 1 91.12 128 GLU B O 1
ATOM 3141 N N . PHE B 1 129 ? 3.998 10.977 12.219 1 92.81 129 PHE B N 1
ATOM 3142 C CA . PHE B 1 129 ? 5.168 11.836 12.078 1 92.81 129 PHE B CA 1
ATOM 3143 C C . PHE B 1 129 ? 5.203 12.484 10.695 1 92.81 129 PHE B C 1
ATOM 3145 O O . PHE B 1 129 ? 5.391 13.695 10.586 1 92.81 129 PHE B O 1
ATOM 3152 N N . ALA B 1 130 ? 5.004 11.688 9.703 1 94.38 130 ALA B N 1
ATOM 3153 C CA . ALA B 1 130 ? 5.07 12.18 8.328 1 94.38 130 ALA B CA 1
ATOM 3154 C C . ALA B 1 130 ? 3.988 13.227 8.07 1 94.38 130 ALA B C 1
ATOM 3156 O O . ALA B 1 130 ? 4.223 14.211 7.367 1 94.38 130 ALA B O 1
ATOM 3157 N N . VAL B 1 131 ? 2.865 13 8.609 1 91.5 131 VAL B N 1
ATOM 3158 C CA . VAL B 1 131 ? 1.762 13.945 8.445 1 91.5 131 VAL B CA 1
ATOM 3159 C C . VAL B 1 131 ? 2.096 15.258 9.148 1 91.5 131 VAL B C 1
ATOM 3161 O O . VAL B 1 131 ? 1.864 16.344 8.602 1 91.5 131 VAL B O 1
ATOM 3164 N N . LYS B 1 132 ? 2.627 15.172 10.289 1 89.06 132 LYS B N 1
ATOM 3165 C CA . LYS B 1 132 ? 2.947 16.328 11.117 1 89.06 132 LYS B CA 1
ATOM 3166 C C . LYS B 1 132 ? 4.027 17.188 10.461 1 89.06 132 LYS B C 1
ATOM 3168 O O . LYS B 1 132 ? 3.982 18.422 10.531 1 89.06 132 LYS B O 1
ATOM 3173 N N . TYR B 1 133 ? 4.91 16.547 9.85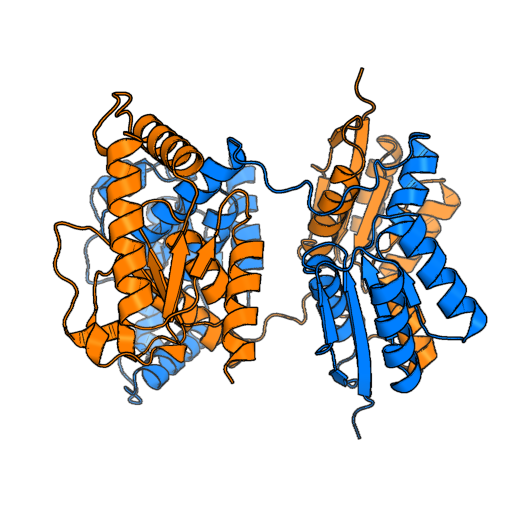2 1 89.69 133 TYR B N 1
ATOM 3174 C CA . TYR B 1 133 ? 6.078 17.266 9.359 1 89.69 133 TYR B CA 1
ATOM 3175 C C . TYR B 1 133 ? 6.086 17.328 7.84 1 89.69 133 TYR B C 1
ATOM 3177 O O . TYR B 1 133 ? 7.152 17.312 7.219 1 89.69 133 TYR B O 1
ATOM 3185 N N . ASP B 1 134 ? 4.887 17.266 7.363 1 87 134 ASP B N 1
ATOM 3186 C CA . ASP B 1 134 ? 4.75 17.5 5.93 1 87 134 ASP B CA 1
ATOM 3187 C C . ASP B 1 134 ? 4.879 19 5.609 1 87 134 ASP B C 1
ATOM 3189 O O . ASP B 1 134 ? 4.469 19.844 6.398 1 87 134 ASP B O 1
ATOM 3193 N N . ASP B 1 135 ? 5.512 19.422 4.586 1 78.75 135 ASP B N 1
ATOM 3194 C CA . ASP B 1 135 ? 5.617 20.75 3.99 1 78.75 135 ASP B CA 1
ATOM 3195 C C . ASP B 1 135 ? 6.395 21.688 4.898 1 78.75 135 ASP B C 1
ATOM 3197 O O . ASP B 1 135 ? 6.074 22.875 4.992 1 78.75 135 ASP B O 1
ATOM 3201 N N . GLY B 1 136 ? 7.312 21.25 5.691 1 74.44 136 GLY B N 1
ATOM 3202 C CA . GLY B 1 136 ? 8.234 22.062 6.461 1 74.44 136 GLY B CA 1
ATOM 3203 C C . GLY B 1 136 ? 7.59 22.719 7.672 1 74.44 136 GLY B C 1
ATOM 3204 O O . GLY B 1 136 ? 8.141 23.656 8.25 1 74.44 136 GLY B O 1
ATOM 3205 N N . LYS B 1 137 ? 6.41 22.422 8.141 1 73.31 137 LYS B N 1
ATOM 3206 C CA . LYS B 1 137 ? 5.605 23.047 9.18 1 73.31 137 LYS B CA 1
ATOM 3207 C C . LYS B 1 137 ? 6.363 23.094 10.508 1 73.31 137 LYS B C 1
ATOM 3209 O O . LYS B 1 137 ? 6.262 24.062 11.258 1 73.31 137 LYS B O 1
ATOM 3214 N N . ASN B 1 138 ? 7.281 22.156 10.812 1 83.56 138 ASN B N 1
ATOM 3215 C CA . ASN B 1 138 ? 8.039 22.109 12.062 1 83.56 138 ASN B CA 1
ATOM 3216 C C . ASN B 1 138 ? 9.445 21.578 11.844 1 83.56 138 ASN B C 1
ATOM 3218 O O . ASN B 1 138 ? 9.719 20.406 12.117 1 83.56 138 ASN B O 1
ATOM 3222 N N . PRO B 1 139 ? 10.32 22.594 11.57 1 86 139 PRO B N 1
ATOM 3223 C CA . PRO B 1 139 ? 11.664 22.141 11.188 1 86 139 PRO B CA 1
ATOM 3224 C C . PRO B 1 139 ? 12.391 21.438 12.328 1 86 139 PRO B C 1
ATOM 3226 O O . PRO B 1 139 ? 13.32 20.656 12.078 1 86 139 PRO B O 1
ATOM 3229 N N . GLN B 1 140 ? 11.945 21.703 13.562 1 85.25 140 GLN B N 1
ATOM 3230 C CA . GLN B 1 140 ? 12.602 21.047 14.695 1 85.25 140 GLN B CA 1
ATOM 3231 C C . GLN B 1 140 ? 12.477 19.531 14.602 1 85.25 140 GLN B C 1
ATOM 3233 O O . GLN B 1 140 ? 13.336 18.797 15.102 1 85.25 140 GLN B O 1
ATOM 3238 N N . GLY B 1 141 ? 11.523 19.109 13.914 1 87.94 141 GLY B N 1
ATOM 3239 C CA . GLY B 1 141 ? 11.273 17.672 13.781 1 87.94 141 GLY B CA 1
ATOM 3240 C C . GLY B 1 141 ? 12.211 16.984 12.812 1 87.94 141 GLY B C 1
ATOM 3241 O O . GLY B 1 141 ? 12.289 15.758 12.773 1 87.94 141 GLY B O 1
ATOM 3242 N N . PHE B 1 142 ? 13.047 17.797 12.07 1 91.44 142 PHE B N 1
ATOM 3243 C CA . PHE B 1 142 ? 13.953 17.219 11.086 1 91.44 142 PHE B CA 1
ATOM 3244 C C . PHE B 1 142 ? 14.945 16.281 11.75 1 91.44 142 PHE B C 1
ATOM 3246 O O . PHE B 1 142 ? 15.227 15.195 11.227 1 91.44 142 PHE B O 1
ATOM 3253 N N . LEU B 1 143 ? 15.359 16.672 12.914 1 93.94 143 LEU B N 1
ATOM 3254 C CA . LEU B 1 143 ? 16.422 15.922 13.578 1 93.94 143 LEU B CA 1
ATOM 3255 C C . LEU B 1 143 ? 15.898 14.57 14.055 1 93.94 143 LEU B C 1
ATOM 3257 O O . LEU B 1 143 ? 16.688 13.648 14.305 1 93.94 143 LEU B O 1
ATOM 3261 N N . ASP B 1 144 ? 14.602 14.43 14.172 1 93.31 144 ASP B N 1
ATOM 3262 C CA . ASP B 1 144 ? 14 13.18 14.625 1 93.31 144 ASP B CA 1
ATOM 3263 C C . ASP B 1 144 ? 13.617 12.297 13.438 1 93.31 144 ASP B C 1
ATOM 3265 O O . ASP B 1 144 ? 13.062 11.211 13.625 1 93.31 144 ASP B O 1
ATOM 3269 N N . SER B 1 145 ? 13.969 12.734 12.258 1 95.69 145 SER B N 1
ATOM 3270 C CA . SER B 1 145 ? 13.562 12.008 11.055 1 95.69 145 SER B CA 1
ATOM 3271 C C . SER B 1 145 ? 14.57 10.914 10.703 1 95.69 145 SER B C 1
ATOM 3273 O O . SER B 1 145 ? 15.773 11.07 10.938 1 95.69 145 SER B O 1
ATOM 3275 N N . ASP B 1 146 ? 14.039 9.82 10.164 1 96.56 146 ASP B N 1
ATOM 3276 C CA . ASP B 1 146 ? 14.883 8.82 9.516 1 96.56 146 ASP B CA 1
ATOM 3277 C C . ASP B 1 146 ? 15.305 9.281 8.125 1 96.56 146 ASP B C 1
ATOM 3279 O O . ASP B 1 146 ? 16.375 8.906 7.641 1 96.56 146 ASP B O 1
ATOM 3283 N N . ILE B 1 147 ? 14.43 10.039 7.488 1 97.56 147 ILE B N 1
ATOM 3284 C CA . ILE B 1 147 ? 14.656 10.547 6.137 1 97.56 147 ILE B CA 1
ATOM 3285 C C . ILE B 1 147 ? 14.141 11.977 6.031 1 97.56 147 ILE B C 1
ATOM 3287 O O . ILE B 1 147 ? 13.039 12.289 6.496 1 97.56 147 ILE B O 1
ATOM 3291 N N . LEU B 1 148 ? 14.922 12.875 5.484 1 97.62 148 LEU B N 1
ATOM 3292 C CA . LEU B 1 148 ? 14.484 14.219 5.117 1 97.62 148 LEU B CA 1
ATOM 3293 C C . LEU B 1 148 ? 14.492 14.398 3.604 1 97.62 148 LEU B C 1
ATOM 3295 O O . LEU B 1 148 ? 15.547 14.32 2.973 1 97.62 148 LEU B O 1
ATOM 3299 N N . LEU B 1 149 ? 13.32 14.594 3.029 1 97.94 149 LEU B N 1
ATOM 3300 C CA . LEU B 1 149 ? 13.195 14.797 1.59 1 97.94 149 LEU B CA 1
ATOM 3301 C C . LEU B 1 149 ? 13.203 16.281 1.248 1 97.94 149 LEU B C 1
ATOM 3303 O O . LEU B 1 149 ? 12.469 17.062 1.853 1 97.94 149 LEU B O 1
ATOM 3307 N N . LEU B 1 150 ? 14.047 16.656 0.323 1 98.06 150 LEU B N 1
ATOM 3308 C CA . LEU B 1 150 ? 14.117 18.016 -0.178 1 98.06 150 LEU B CA 1
ATOM 3309 C C . LEU B 1 150 ? 13.773 18.078 -1.663 1 98.06 150 LEU B C 1
ATOM 3311 O O . LEU B 1 150 ? 14.156 17.188 -2.428 1 98.06 150 LEU B O 1
ATOM 3315 N N . GLY B 1 151 ? 13.07 19.047 -2.062 1 97.81 151 GLY B N 1
ATOM 3316 C CA . GLY B 1 151 ? 12.75 19.234 -3.469 1 97.81 151 GLY B CA 1
ATOM 3317 C C . GLY B 1 151 ? 11.789 20.391 -3.719 1 97.81 151 GLY B C 1
ATOM 3318 O O . GLY B 1 151 ? 11.18 20.906 -2.781 1 97.81 151 GLY B O 1
ATOM 3319 N N . VAL B 1 152 ? 11.672 20.781 -4.992 1 96.94 152 VAL B N 1
ATOM 3320 C CA . VAL B 1 152 ? 10.75 21.844 -5.363 1 96.94 152 VAL B CA 1
ATOM 3321 C C . VAL B 1 152 ? 9.32 21.328 -5.352 1 96.94 152 VAL B C 1
ATOM 3323 O O . VAL B 1 152 ? 9.086 20.125 -5.191 1 96.94 152 VAL B O 1
ATOM 3326 N N . SER B 1 153 ? 8.398 22.219 -5.453 1 94.19 153 SER B N 1
ATOM 3327 C CA . SER B 1 153 ? 6.98 21.875 -5.438 1 94.19 153 SER B CA 1
ATOM 3328 C C . SER B 1 153 ? 6.641 20.891 -6.551 1 94.19 153 SER B C 1
ATOM 3330 O O . SER B 1 153 ? 7.105 21.047 -7.684 1 94.19 153 SER B O 1
ATOM 3332 N N . ARG B 1 154 ? 5.914 19.844 -6.238 1 92.38 154 ARG B N 1
ATOM 3333 C CA . ARG B 1 154 ? 5.352 18.859 -7.152 1 92.38 154 ARG B CA 1
ATOM 3334 C C . ARG B 1 154 ? 6.395 17.828 -7.547 1 92.38 154 ARG B C 1
ATOM 3336 O O . ARG B 1 154 ? 6.305 17.219 -8.617 1 92.38 154 ARG B O 1
ATOM 3343 N N . THR B 1 155 ? 7.402 17.641 -6.641 1 94.56 155 THR B N 1
ATOM 3344 C CA . THR B 1 155 ? 8.359 16.562 -6.84 1 94.56 155 THR B CA 1
ATOM 3345 C C . THR B 1 155 ? 7.969 15.336 -6.02 1 94.56 155 THR B C 1
ATOM 3347 O O . THR B 1 155 ? 8.836 14.609 -5.527 1 94.56 155 THR B O 1
ATOM 3350 N N . SER B 1 156 ? 6.742 15.195 -5.641 1 92.38 156 SER B N 1
ATOM 3351 C CA . SER B 1 156 ? 6.094 14.016 -5.078 1 92.38 156 SER B CA 1
ATOM 3352 C C . SER B 1 156 ? 6.57 13.75 -3.654 1 92.38 156 SER B C 1
ATOM 3354 O O . SER B 1 156 ? 6.566 12.602 -3.199 1 92.38 156 SER B O 1
ATOM 3356 N N . LYS B 1 157 ? 6.988 14.758 -2.943 1 96 157 LYS B N 1
ATOM 3357 C CA . LYS B 1 157 ? 7.488 14.594 -1.581 1 96 157 LYS B CA 1
ATOM 3358 C C . LYS B 1 157 ? 6.414 14.016 -0.666 1 96 157 LYS B C 1
ATOM 3360 O O . LYS B 1 157 ? 6.641 13.008 0.004 1 96 157 LYS B O 1
ATOM 3365 N N . THR B 1 158 ? 5.207 14.586 -0.753 1 94.5 158 THR B N 1
ATOM 3366 C CA . THR B 1 158 ? 4.145 14.211 0.175 1 94.5 158 THR B CA 1
ATOM 3367 C C . THR B 1 158 ? 3.727 12.758 -0.031 1 94.5 158 THR B C 1
ATOM 3369 O O . THR B 1 158 ? 3.752 11.961 0.908 1 94.5 158 THR B O 1
ATOM 3372 N N . PRO B 1 159 ? 3.461 12.359 -1.294 1 94.88 159 PRO B N 1
ATOM 3373 C CA . PRO B 1 159 ? 3.053 10.969 -1.474 1 94.88 159 PRO B CA 1
ATOM 3374 C C . PRO B 1 159 ? 4.168 9.977 -1.137 1 94.88 159 PRO B C 1
ATOM 3376 O O . PRO B 1 159 ? 3.904 8.914 -0.565 1 94.88 159 PRO B O 1
ATOM 3379 N N . VAL B 1 160 ? 5.363 10.32 -1.453 1 96.38 160 VAL B N 1
ATOM 3380 C CA . VAL B 1 160 ? 6.492 9.43 -1.185 1 96.38 160 VAL B CA 1
ATOM 3381 C C . VAL B 1 160 ? 6.715 9.32 0.322 1 96.38 160 VAL B C 1
ATOM 3383 O O . VAL B 1 160 ? 6.949 8.227 0.841 1 96.38 160 VAL B O 1
ATOM 3386 N N . SER B 1 161 ? 6.621 10.461 1.015 1 96.5 161 SER B N 1
ATOM 3387 C CA . SER B 1 161 ? 6.758 10.469 2.467 1 96.5 161 SER B CA 1
ATOM 3388 C C . SER B 1 161 ? 5.723 9.562 3.125 1 96.5 161 SER B C 1
ATOM 3390 O O . SER B 1 161 ? 6.047 8.805 4.047 1 96.5 161 SER B O 1
ATOM 3392 N N . MET B 1 162 ? 4.535 9.648 2.615 1 95.31 162 MET B N 1
ATOM 3393 C CA . MET B 1 162 ? 3.465 8.844 3.189 1 95.31 162 MET B CA 1
ATOM 3394 C C . MET B 1 162 ? 3.695 7.359 2.92 1 95.31 162 MET B C 1
ATOM 3396 O O . MET B 1 162 ? 3.438 6.52 3.783 1 95.31 162 MET B O 1
ATOM 3400 N N . TYR B 1 163 ? 4.156 7.055 1.78 1 94.38 163 TYR B N 1
ATOM 3401 C CA . TYR B 1 163 ? 4.441 5.668 1.437 1 94.38 163 TYR B CA 1
ATOM 3402 C C . TYR B 1 163 ? 5.539 5.098 2.326 1 94.38 163 TYR B C 1
ATOM 3404 O O . TYR B 1 163 ? 5.402 4 2.871 1 94.38 163 TYR B O 1
ATOM 3412 N N . LEU B 1 164 ? 6.57 5.844 2.443 1 96.81 164 LEU B N 1
ATOM 3413 C CA . LEU B 1 164 ? 7.691 5.426 3.277 1 96.81 164 LEU B CA 1
ATOM 3414 C C . LEU B 1 164 ? 7.27 5.309 4.738 1 96.81 164 LEU B C 1
ATOM 3416 O O . LEU B 1 164 ? 7.723 4.41 5.449 1 96.81 164 LEU B O 1
ATOM 3420 N N . ALA B 1 165 ? 6.418 6.215 5.156 1 96.31 165 ALA B N 1
ATOM 3421 C CA . ALA B 1 165 ? 5.91 6.164 6.523 1 96.31 165 ALA B CA 1
ATOM 3422 C C . ALA B 1 165 ? 5.129 4.875 6.773 1 96.31 165 ALA B C 1
ATOM 3424 O O . ALA B 1 165 ? 5.215 4.293 7.855 1 96.31 165 A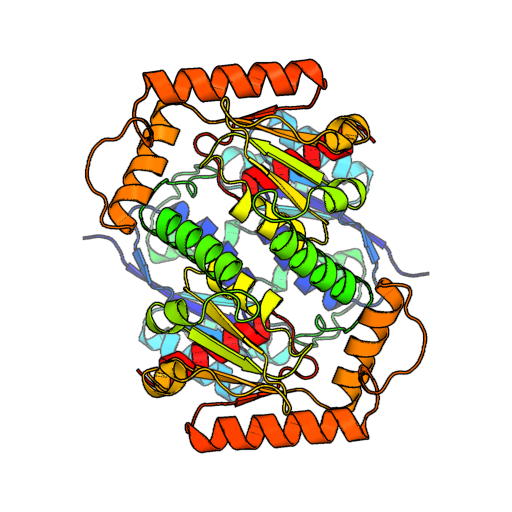LA B O 1
ATOM 3425 N N . ASN B 1 166 ? 4.445 4.457 5.789 1 92.94 166 ASN B N 1
ATOM 3426 C CA . ASN B 1 166 ? 3.709 3.201 5.887 1 92.94 166 ASN B CA 1
ATOM 3427 C C . ASN B 1 166 ? 4.648 2.012 6.07 1 92.94 166 ASN B C 1
ATOM 3429 O O . ASN B 1 166 ? 4.219 0.941 6.508 1 92.94 166 ASN B O 1
ATOM 3433 N N . GLN B 1 167 ? 5.84 2.199 5.773 1 91.62 167 GLN B N 1
ATOM 3434 C CA . GLN B 1 167 ? 6.84 1.153 5.961 1 91.62 167 GLN B CA 1
ATOM 3435 C C . GLN B 1 167 ? 7.609 1.356 7.262 1 91.62 167 GLN B C 1
ATOM 3437 O O . GLN B 1 167 ? 8.578 0.644 7.531 1 91.62 167 GLN B O 1
ATOM 3442 N N . GLY B 1 168 ? 7.234 2.408 8 1 93.19 168 GLY B N 1
ATOM 3443 C CA . GLY B 1 168 ? 7.793 2.578 9.328 1 93.19 168 GLY B CA 1
ATOM 3444 C C . GLY B 1 168 ? 8.867 3.646 9.391 1 93.19 168 GLY B C 1
ATOM 3445 O O . GLY B 1 168 ? 9.508 3.834 10.43 1 93.19 168 GLY B O 1
ATOM 3446 N N . TYR B 1 169 ? 9.094 4.402 8.297 1 96.44 169 TYR B N 1
ATOM 3447 C CA . TYR B 1 169 ? 10.117 5.445 8.297 1 96.44 169 TYR B CA 1
ATOM 3448 C C . TYR B 1 169 ? 9.531 6.777 8.75 1 96.44 169 TYR B C 1
ATOM 3450 O O . TYR B 1 169 ? 8.477 7.199 8.258 1 96.44 169 TYR B O 1
ATOM 3458 N N . ARG B 1 170 ? 10.195 7.402 9.695 1 96.25 170 ARG B N 1
ATOM 3459 C CA . ARG B 1 170 ? 9.867 8.789 10.016 1 96.25 170 ARG B CA 1
ATOM 3460 C C . ARG B 1 170 ? 10.406 9.742 8.953 1 96.25 170 ARG B C 1
ATOM 3462 O O . ARG B 1 170 ? 11.609 9.984 8.891 1 96.25 170 ARG B O 1
ATOM 3469 N N . VAL B 1 171 ? 9.492 10.289 8.188 1 97 171 VAL B N 1
ATOM 3470 C CA . VAL B 1 171 ? 9.914 11.094 7.047 1 97 171 VAL B CA 1
ATOM 3471 C C . VAL B 1 171 ? 9.438 12.531 7.219 1 97 171 VAL B C 1
ATOM 3473 O O . VAL B 1 171 ? 8.289 12.766 7.598 1 97 171 VAL B O 1
ATOM 3476 N N . SER B 1 172 ? 10.305 13.5 7.043 1 96.44 172 SER B N 1
ATOM 3477 C CA . SER B 1 172 ? 9.969 14.914 6.945 1 96.44 172 SER B CA 1
ATOM 3478 C C . SER B 1 172 ? 10.297 15.469 5.562 1 96.44 172 SER B C 1
ATOM 3480 O O . SER B 1 172 ? 11.078 14.867 4.816 1 96.44 172 SER B O 1
ATOM 3482 N N . ASN B 1 173 ? 9.609 16.453 5.23 1 95 173 ASN B N 1
ATOM 3483 C CA . ASN B 1 173 ? 9.859 17.062 3.932 1 95 173 ASN B CA 1
ATOM 3484 C C . ASN B 1 173 ? 10.125 18.562 4.066 1 95 173 ASN B C 1
ATOM 3486 O O . ASN B 1 173 ? 9.586 19.219 4.965 1 95 173 ASN B O 1
ATOM 3490 N N . LEU B 1 174 ? 10.945 19.062 3.211 1 95.69 174 LEU B N 1
ATOM 3491 C CA . LEU B 1 174 ? 11.242 20.484 3.123 1 95.69 174 LEU B CA 1
ATOM 3492 C C . LEU B 1 174 ? 11.141 20.984 1.683 1 95.69 174 LEU B C 1
ATOM 3494 O O . LEU B 1 174 ? 12.008 20.672 0.857 1 95.69 174 LEU B O 1
ATOM 3498 N N . PRO B 1 175 ? 10.086 21.672 1.393 1 95.88 175 PRO B N 1
ATOM 3499 C CA . PRO B 1 175 ? 10.047 22.297 0.068 1 95.88 175 PRO B CA 1
ATOM 3500 C C . PRO B 1 175 ? 11.133 23.344 -0.123 1 95.88 175 PRO B C 1
ATOM 3502 O O . PRO B 1 175 ? 11.422 24.125 0.797 1 95.88 175 PRO B O 1
ATOM 3505 N N . LEU B 1 176 ? 11.711 23.344 -1.257 1 97.19 176 LEU B N 1
ATOM 3506 C CA . LEU B 1 176 ? 12.742 24.328 -1.59 1 97.19 176 LEU B CA 1
ATOM 3507 C C . LEU B 1 176 ? 12.164 25.422 -2.477 1 97.19 176 LEU B C 1
ATOM 3509 O O . LEU B 1 176 ? 11.711 25.156 -3.588 1 97.19 176 LEU B O 1
ATOM 3513 N N . ILE B 1 177 ? 12.203 26.547 -1.939 1 94.62 177 ILE B N 1
ATOM 3514 C CA . ILE B 1 177 ? 11.734 27.75 -2.625 1 94.62 177 ILE B CA 1
ATOM 3515 C C . ILE B 1 177 ? 12.844 28.797 -2.65 1 94.62 177 ILE B C 1
ATOM 3517 O O . ILE B 1 177 ? 13.328 29.219 -1.599 1 94.62 177 ILE B O 1
ATOM 3521 N N . PRO B 1 178 ? 13.219 29.234 -3.826 1 94.5 178 PRO B N 1
ATOM 3522 C CA . PRO B 1 178 ? 14.359 30.156 -3.934 1 94.5 178 PRO B CA 1
ATOM 3523 C C . PRO B 1 178 ? 14.211 31.391 -3.049 1 94.5 178 PRO B C 1
ATOM 3525 O O . PRO B 1 178 ? 15.195 31.859 -2.465 1 94.5 178 PRO B O 1
ATOM 3528 N N . GLU B 1 179 ? 13.047 31.906 -2.852 1 93.69 179 GLU B N 1
ATOM 3529 C CA . GLU B 1 179 ? 12.797 33.156 -2.146 1 93.69 179 GLU B CA 1
ATOM 3530 C C . GLU B 1 179 ? 12.672 32.938 -0.643 1 93.69 179 GLU B C 1
ATOM 3532 O O . GLU B 1 179 ? 12.602 33.906 0.131 1 93.69 179 GLU B O 1
ATOM 3537 N N . VAL B 1 180 ? 12.656 31.75 -0.165 1 92.69 180 VAL B N 1
ATOM 3538 C CA . VAL B 1 180 ? 12.477 31.422 1.245 1 92.69 180 VAL B CA 1
ATOM 3539 C C . VAL B 1 180 ? 13.773 30.859 1.816 1 92.69 180 VAL B C 1
ATOM 3541 O O . VAL B 1 180 ? 14.281 29.844 1.32 1 92.69 180 VAL B O 1
ATOM 3544 N N . PRO B 1 181 ? 14.367 31.531 2.818 1 93.19 181 PRO B N 1
ATOM 3545 C CA . PRO B 1 181 ? 15.609 31.016 3.406 1 93.19 181 PRO B CA 1
ATOM 3546 C C . PRO B 1 181 ? 15.438 29.625 4.02 1 93.19 181 PRO B C 1
ATOM 3548 O O . PRO B 1 181 ? 14.359 29.297 4.527 1 93.19 181 PRO B O 1
ATOM 3551 N N . LEU B 1 182 ? 16.516 28.859 4.047 1 95.19 182 LEU B N 1
ATOM 3552 C CA . LEU B 1 182 ? 16.5 27.531 4.645 1 95.19 182 LEU B CA 1
ATOM 3553 C C . LEU B 1 182 ? 16.5 27.609 6.168 1 95.19 182 LEU B C 1
ATOM 3555 O O . LEU B 1 182 ? 17.125 28.5 6.746 1 95.19 182 LEU B O 1
ATOM 3559 N N . PRO B 1 183 ? 15.789 26.703 6.777 1 94.31 183 PRO B N 1
ATOM 3560 C CA . PRO B 1 183 ? 15.883 26.672 8.242 1 94.31 183 PRO B CA 1
ATOM 3561 C C . PRO B 1 183 ? 17.297 26.344 8.734 1 94.31 183 PRO B C 1
ATOM 3563 O O . PRO B 1 183 ? 17.922 25.391 8.242 1 94.31 183 PRO B O 1
ATOM 3566 N N . PRO B 1 184 ? 17.75 27.062 9.719 1 93.88 184 PRO B N 1
ATOM 3567 C CA . PRO B 1 184 ? 19.125 26.859 10.203 1 93.88 184 PRO B CA 1
ATOM 3568 C C . PRO B 1 184 ? 19.359 25.438 10.727 1 93.88 184 PRO B C 1
ATOM 3570 O O . PRO B 1 184 ? 20.484 24.938 10.672 1 93.88 184 PRO B O 1
ATOM 3573 N N . ILE B 1 185 ? 18.359 24.828 11.195 1 94.75 185 ILE B N 1
ATOM 3574 C CA . ILE B 1 185 ? 18.469 23.5 11.805 1 94.75 185 ILE B CA 1
ATOM 3575 C C . ILE B 1 185 ? 18.969 22.5 10.766 1 94.75 185 ILE B C 1
ATOM 3577 O O . ILE B 1 185 ? 19.469 21.422 11.125 1 94.75 185 ILE B O 1
ATOM 3581 N N . LEU B 1 186 ? 18.828 22.844 9.508 1 94.56 186 LEU B N 1
ATOM 3582 C CA . LEU B 1 186 ? 19.281 21.969 8.43 1 94.56 186 LEU B CA 1
ATOM 3583 C C . LEU B 1 186 ? 20.781 21.719 8.547 1 94.56 186 LEU B C 1
ATOM 3585 O O . LEU B 1 186 ? 21.266 20.656 8.148 1 94.56 186 LEU B O 1
ATOM 3589 N N . GLU B 1 187 ? 21.5 22.656 9.156 1 94.81 187 GLU B N 1
ATOM 3590 C CA . GLU B 1 187 ? 22.938 22.531 9.32 1 94.81 187 GLU B CA 1
ATOM 3591 C C . GLU B 1 187 ? 23.281 21.438 10.328 1 94.81 187 GLU B C 1
ATOM 3593 O O . GLU B 1 187 ? 24.391 20.906 10.328 1 94.81 187 GLU B O 1
ATOM 3598 N N . GLU B 1 188 ? 22.359 21.094 11.133 1 95.31 188 GLU B N 1
ATOM 3599 C CA . GLU B 1 188 ? 22.578 20.094 12.164 1 95.31 188 GLU B CA 1
ATOM 3600 C C . GLU B 1 188 ? 22.141 18.703 11.68 1 95.31 188 GLU B C 1
ATOM 3602 O O . GLU B 1 188 ? 22.438 17.703 12.328 1 95.31 188 GLU B O 1
ATOM 3607 N N . MET B 1 189 ? 21.5 18.656 10.523 1 94.75 189 MET B N 1
ATOM 3608 C CA . MET B 1 189 ? 20.969 17.406 10.008 1 94.75 189 MET B CA 1
ATOM 3609 C C . MET B 1 189 ? 22.078 16.516 9.461 1 94.75 189 MET B C 1
ATOM 3611 O O . MET B 1 189 ? 23.016 17.016 8.82 1 94.75 189 MET B O 1
ATOM 3615 N N . ASP B 1 190 ? 22 15.242 9.766 1 94.5 190 ASP B N 1
ATOM 3616 C CA . ASP B 1 190 ? 22.891 14.266 9.148 1 94.5 190 ASP B CA 1
ATOM 3617 C C . ASP B 1 190 ? 22.641 14.148 7.648 1 94.5 190 ASP B C 1
ATOM 3619 O O . ASP B 1 190 ? 21.578 13.672 7.23 1 94.5 190 ASP B O 1
ATOM 3623 N N . PRO B 1 191 ? 23.562 14.539 6.836 1 94.5 191 PRO B N 1
ATOM 3624 C CA . PRO B 1 191 ? 23.359 14.477 5.387 1 94.5 191 PRO B CA 1
ATOM 3625 C C . PRO B 1 191 ? 23.062 13.062 4.887 1 94.5 191 PRO B C 1
ATOM 3627 O O . PRO B 1 191 ? 22.469 12.891 3.822 1 94.5 191 PRO B O 1
ATOM 3630 N N . GLN B 1 192 ? 23.422 12.086 5.633 1 94.62 192 GLN B N 1
ATOM 3631 C CA . GLN B 1 192 ? 23.188 10.703 5.242 1 94.62 192 GLN B CA 1
ATOM 3632 C C . GLN B 1 192 ? 21.703 10.367 5.246 1 94.62 192 GLN B C 1
ATOM 3634 O O . GLN B 1 192 ? 21.281 9.391 4.629 1 94.62 192 GLN B O 1
ATOM 3639 N N . LYS B 1 193 ? 20.922 11.195 5.906 1 96.44 193 LYS B N 1
ATOM 3640 C CA . LYS B 1 193 ? 19.484 10.977 6.004 1 96.44 193 LYS B CA 1
ATOM 3641 C C . LYS B 1 193 ? 18.719 11.875 5.035 1 96.44 193 LYS B C 1
ATOM 3643 O O . LYS B 1 193 ? 17.484 11.883 5.02 1 96.44 193 LYS B O 1
ATOM 3648 N N . MET B 1 194 ? 19.5 12.672 4.246 1 97.31 194 MET B N 1
ATOM 3649 C CA . MET B 1 194 ? 18.859 13.641 3.361 1 97.31 194 MET B CA 1
ATOM 3650 C C . MET B 1 194 ? 18.859 13.148 1.919 1 97.31 194 MET B C 1
ATOM 3652 O O . MET B 1 194 ? 19.844 12.562 1.455 1 97.31 194 MET B O 1
ATOM 3656 N N . ILE B 1 195 ? 17.734 13.32 1.256 1 98.25 195 ILE B N 1
ATOM 3657 C CA . ILE B 1 195 ? 17.594 12.945 -0.148 1 98.25 195 ILE B CA 1
ATOM 3658 C C . ILE B 1 195 ? 16.938 14.094 -0.923 1 98.25 195 ILE B C 1
ATOM 3660 O O . ILE B 1 195 ? 15.938 14.656 -0.486 1 98.25 195 ILE B O 1
ATOM 3664 N N . GLY B 1 196 ? 17.531 14.453 -2.014 1 98.44 196 GLY B N 1
ATOM 3665 C CA . GLY B 1 196 ? 16.938 15.43 -2.912 1 98.44 196 GLY B CA 1
ATOM 3666 C C . GLY B 1 196 ? 16.125 14.812 -4.027 1 98.44 196 GLY B C 1
ATOM 3667 O O . GLY B 1 196 ? 16.516 13.789 -4.594 1 98.44 196 GLY B O 1
ATOM 3668 N N . LEU B 1 197 ? 14.953 15.352 -4.305 1 98.31 197 LEU B N 1
ATOM 3669 C CA . LEU B 1 197 ? 14.102 14.906 -5.402 1 98.31 197 LEU B CA 1
ATOM 3670 C C . LEU B 1 197 ? 14.055 15.953 -6.512 1 98.31 197 LEU B C 1
ATOM 3672 O O . LEU B 1 197 ? 13.883 17.141 -6.238 1 98.31 197 LEU B O 1
ATOM 3676 N N . VAL B 1 198 ? 14.266 15.523 -7.746 1 98.12 198 VAL B N 1
ATOM 3677 C CA . VAL B 1 198 ? 14.164 16.406 -8.906 1 98.12 198 VAL B CA 1
ATOM 3678 C C . VAL B 1 198 ? 13.219 15.797 -9.938 1 98.12 198 VAL B C 1
ATOM 3680 O O . VAL B 1 198 ? 12.828 14.633 -9.82 1 98.12 198 VAL B O 1
ATOM 3683 N N . CYS B 1 199 ? 12.836 16.578 -10.82 1 96.62 199 CYS B N 1
ATOM 3684 C CA . CYS B 1 199 ? 11.938 16.203 -11.906 1 96.62 199 CYS B CA 1
ATOM 3685 C C . CYS B 1 199 ? 12.203 17.047 -13.148 1 96.62 199 CYS B C 1
ATOM 3687 O O . CYS B 1 199 ? 12.664 18.188 -13.047 1 96.62 199 CYS B O 1
ATOM 3689 N N . SER B 1 200 ? 11.969 16.438 -14.289 1 95.69 200 SER B N 1
ATOM 3690 C CA . SER B 1 200 ? 12.148 17.234 -15.5 1 95.69 200 SER B CA 1
ATOM 3691 C C . SER B 1 200 ? 11.227 18.453 -15.508 1 95.69 200 SER B C 1
ATOM 3693 O O . SER B 1 200 ? 10.086 18.375 -15.055 1 95.69 200 SER B O 1
ATOM 3695 N N . PRO B 1 201 ? 11.711 19.547 -16.062 1 96.12 201 PRO B N 1
ATOM 3696 C CA . PRO B 1 201 ? 10.891 20.766 -16.078 1 96.12 201 PRO B CA 1
ATOM 3697 C C . PRO B 1 201 ? 9.562 20.562 -16.812 1 96.12 201 PRO B C 1
ATOM 3699 O O . PRO B 1 201 ? 8.531 21.062 -16.359 1 96.12 201 PRO B O 1
ATOM 3702 N N . GLU B 1 202 ? 9.625 19.797 -17.875 1 92.88 202 GLU B N 1
ATOM 3703 C CA . GLU B 1 202 ? 8.414 19.562 -18.656 1 92.88 202 GLU B CA 1
ATOM 3704 C C . GLU B 1 202 ? 7.371 18.812 -17.844 1 92.88 202 GLU B C 1
ATOM 3706 O O . GLU B 1 202 ? 6.199 19.188 -17.828 1 92.88 202 GLU B O 1
ATOM 3711 N N . THR B 1 203 ? 7.871 17.812 -17.203 1 90.88 203 THR B N 1
ATOM 3712 C CA . THR B 1 203 ? 6.973 17 -16.391 1 90.88 203 THR B CA 1
ATOM 3713 C C . THR B 1 203 ? 6.434 17.812 -15.219 1 90.88 203 THR B C 1
ATOM 3715 O O . THR B 1 203 ? 5.242 17.75 -14.906 1 90.88 203 THR B O 1
ATOM 3718 N N . LEU B 1 204 ? 7.262 18.625 -14.617 1 93.69 204 LEU B N 1
ATOM 3719 C CA . LEU B 1 204 ? 6.84 19.469 -13.508 1 93.69 204 LEU B CA 1
ATOM 3720 C C . LEU B 1 204 ? 5.785 20.469 -13.953 1 93.69 204 LEU B C 1
ATOM 3722 O O . LEU B 1 204 ? 4.82 20.734 -13.234 1 93.69 204 LEU B O 1
ATOM 3726 N N . GLY B 1 205 ? 6.051 20.984 -15.102 1 90.94 205 GLY B N 1
ATOM 3727 C CA . GLY B 1 205 ? 5.066 21.906 -15.648 1 90.94 205 GLY B CA 1
ATOM 3728 C C . GLY B 1 205 ? 3.693 21.281 -15.82 1 90.94 205 GLY B C 1
ATOM 3729 O O . GLY B 1 205 ? 2.678 21.906 -15.5 1 90.94 205 GLY B O 1
ATOM 3730 N N . GLN B 1 206 ? 3.721 20.047 -16.281 1 87.31 206 GLN B N 1
ATOM 3731 C CA . GLN B 1 206 ? 2.471 19.328 -16.453 1 87.31 206 GLN B CA 1
ATOM 3732 C C . GLN B 1 206 ? 1.779 19.062 -15.125 1 87.31 206 GLN B C 1
ATOM 3734 O O . GLN B 1 206 ? 0.568 19.266 -15 1 87.31 206 GLN B O 1
ATOM 3739 N N . ILE B 1 207 ? 2.537 18.688 -14.18 1 89 207 ILE B N 1
ATOM 3740 C CA . ILE B 1 207 ? 2 18.359 -12.867 1 89 207 ILE B CA 1
ATOM 3741 C C . ILE B 1 207 ? 1.438 19.625 -12.211 1 89 207 ILE B C 1
ATOM 3743 O O . ILE B 1 207 ? 0.338 19.609 -11.656 1 89 207 ILE B O 1
ATOM 3747 N N . ARG B 1 208 ? 2.137 20.734 -12.352 1 91.31 208 ARG B N 1
ATOM 3748 C CA . ARG B 1 208 ? 1.705 22 -11.75 1 91.31 208 ARG B CA 1
ATOM 3749 C C . ARG B 1 208 ? 0.466 22.547 -12.453 1 91.31 208 ARG B C 1
ATOM 3751 O O . ARG B 1 208 ? -0.429 23.094 -11.805 1 91.31 208 ARG B O 1
ATOM 3758 N N . SER B 1 209 ? 0.469 22.312 -13.734 1 88.62 209 SER B N 1
ATOM 3759 C CA . SER B 1 209 ? -0.706 22.734 -14.492 1 88.62 209 SER B CA 1
ATOM 3760 C C . SER B 1 209 ? -1.945 21.953 -14.07 1 88.62 209 SER B C 1
ATOM 3762 O O . SER B 1 209 ? -3.023 22.531 -13.914 1 88.62 209 SER B O 1
ATOM 3764 N N . SER B 1 210 ? -1.799 20.672 -13.938 1 83.88 210 SER B N 1
ATOM 3765 C CA . SER B 1 210 ? -2.906 19.844 -13.492 1 83.88 210 SER B CA 1
ATOM 3766 C C . SER B 1 210 ? -3.387 20.25 -12.102 1 83.88 210 SER B C 1
ATOM 3768 O O . SER B 1 210 ? -4.59 20.266 -11.836 1 83.88 210 SER B O 1
ATOM 3770 N N . ARG B 1 211 ? -2.451 20.609 -11.266 1 85.25 211 ARG B N 1
ATOM 3771 C CA . ARG B 1 211 ? -2.785 21.078 -9.914 1 85.25 211 ARG B CA 1
ATOM 3772 C C . ARG B 1 211 ? -3.604 22.359 -9.969 1 85.25 211 ARG B C 1
ATOM 3774 O O . ARG B 1 211 ? -4.617 22.484 -9.273 1 85.25 211 ARG B O 1
ATOM 3781 N N . LEU B 1 212 ? -3.164 23.281 -10.766 1 86.06 212 LEU B N 1
ATOM 3782 C CA . LEU B 1 212 ? -3.877 24.547 -10.883 1 86.06 212 LEU B CA 1
ATOM 3783 C C . LEU B 1 212 ? -5.281 24.328 -11.438 1 86.06 212 LEU B C 1
ATOM 3785 O O . LEU B 1 212 ? -6.238 24.953 -10.977 1 86.06 212 LEU B O 1
ATOM 3789 N N . ALA B 1 213 ? -5.355 23.391 -12.383 1 82.12 213 ALA B N 1
ATOM 3790 C CA . ALA B 1 213 ? -6.656 23.078 -12.969 1 82.12 213 ALA B CA 1
ATOM 3791 C C . ALA B 1 213 ? -7.609 22.516 -11.93 1 82.12 213 ALA B C 1
ATOM 3793 O O . ALA B 1 213 ? -8.789 22.875 -11.891 1 82.12 213 ALA B O 1
ATOM 3794 N N . SER B 1 214 ? -7.105 21.688 -11.117 1 78.62 214 SER B N 1
ATOM 3795 C CA . SER B 1 214 ? -7.926 21.047 -10.086 1 78.62 214 SER B CA 1
ATOM 3796 C C . SER B 1 214 ? -8.414 22.062 -9.062 1 78.62 214 SER B C 1
ATOM 3798 O O . SER B 1 214 ? -9.445 21.859 -8.414 1 78.62 214 SER B O 1
ATOM 3800 N N . LEU B 1 215 ? -7.66 23.172 -8.914 1 79 215 LEU B N 1
ATOM 3801 C CA . LEU B 1 215 ? -8.016 24.234 -7.965 1 79 215 LEU B CA 1
ATOM 3802 C C . LEU B 1 215 ? -8.891 25.281 -8.633 1 79 215 LEU B C 1
ATOM 3804 O O . LEU B 1 215 ? -9.305 26.25 -7.992 1 79 215 LEU B O 1
ATOM 3808 N N . GLY B 1 216 ? -9.172 25.016 -9.852 1 78.25 216 GLY B N 1
ATOM 3809 C CA . GLY B 1 216 ? -9.992 25.969 -10.586 1 78.25 216 GLY B CA 1
ATOM 3810 C C . GLY B 1 216 ? -9.227 27.203 -11.023 1 78.25 216 GLY B C 1
ATOM 3811 O O . GLY B 1 216 ? -9.828 28.234 -11.344 1 78.25 216 GLY B O 1
ATOM 3812 N N . LEU B 1 217 ? -7.863 27.094 -10.906 1 75.19 217 LEU B N 1
ATOM 3813 C CA . LEU B 1 217 ? -7.008 28.219 -11.266 1 75.19 217 LEU B CA 1
ATOM 3814 C C . LEU B 1 217 ? -6.352 27.984 -12.625 1 75.19 217 LEU B C 1
ATOM 3816 O O . LEU B 1 217 ? -5.172 27.641 -12.695 1 75.19 217 LEU B O 1
ATOM 3820 N N . GLY B 1 218 ? -7.078 27.859 -13.727 1 66 218 GLY B N 1
ATOM 3821 C CA . GLY B 1 218 ? -6.656 27.391 -15.039 1 66 218 GLY B CA 1
ATOM 3822 C C . GLY B 1 218 ? -5.594 28.281 -15.672 1 66 218 GLY B C 1
ATOM 3823 O O . GLY B 1 218 ? -5.027 27.938 -16.703 1 66 218 GLY B O 1
ATOM 3824 N N . ASN B 1 219 ? -5.195 29.422 -15.125 1 65.44 219 ASN B N 1
ATOM 3825 C CA . ASN B 1 219 ? -4.332 30.297 -15.898 1 65.44 219 ASN B CA 1
ATOM 3826 C C . ASN B 1 219 ? -2.857 29.969 -15.688 1 65.44 219 ASN B C 1
ATOM 3828 O O . ASN B 1 219 ? -2.475 29.484 -14.625 1 65.44 219 ASN B O 1
ATOM 3832 N N . GLU B 1 220 ? -2.17 29.984 -16.828 1 67.69 220 GLU B N 1
ATOM 3833 C CA . GLU B 1 220 ? -0.716 29.859 -16.766 1 67.69 220 GLU B CA 1
ATOM 3834 C C . GLU B 1 220 ? -0.115 30.922 -15.844 1 67.69 220 GLU B C 1
ATOM 3836 O O . GLU B 1 220 ? -0.469 32.094 -15.93 1 67.69 220 GLU B O 1
ATOM 3841 N N . THR B 1 221 ? 0.51 30.5 -14.812 1 78.88 221 THR B N 1
ATOM 3842 C CA . THR B 1 221 ? 1.206 31.359 -13.859 1 78.88 221 THR B CA 1
ATOM 3843 C C . THR B 1 221 ? 2.703 31.062 -13.859 1 78.88 221 THR B C 1
ATOM 3845 O O . THR B 1 221 ? 3.162 30.156 -14.555 1 78.88 221 THR B O 1
ATOM 3848 N N . SER B 1 222 ? 3.486 31.938 -13.297 1 81.31 222 SER B N 1
ATOM 3849 C CA . SER B 1 222 ? 4.906 31.672 -13.094 1 81.31 222 SER B CA 1
ATOM 3850 C C . SER B 1 222 ? 5.129 30.281 -12.5 1 81.31 222 SER B C 1
ATOM 3852 O O . SER B 1 222 ? 6.152 29.641 -12.75 1 81.31 222 SER B O 1
ATOM 3854 N N . TYR B 1 223 ? 4.121 29.781 -11.977 1 86.38 223 TYR B N 1
ATOM 3855 C CA . TYR B 1 223 ? 4.164 28.484 -11.297 1 86.38 223 TYR B CA 1
ATOM 3856 C C . TYR B 1 223 ? 4.262 27.344 -12.297 1 86.38 223 TYR B C 1
ATOM 3858 O O . TYR B 1 223 ? 4.887 26.312 -12.023 1 86.38 223 TYR B O 1
ATOM 3866 N N . THR B 1 224 ? 3.805 27.531 -13.516 1 89.75 224 THR B N 1
ATOM 3867 C CA . THR B 1 224 ? 3.814 26.484 -14.531 1 89.75 224 THR B CA 1
ATOM 3868 C C . THR B 1 224 ? 4.801 26.828 -15.648 1 89.75 224 THR B C 1
ATOM 3870 O O . THR B 1 224 ? 4.957 26.062 -16.609 1 89.75 224 THR B O 1
ATOM 3873 N N . ASN B 1 225 ? 5.438 27.984 -15.453 1 90.56 225 ASN B N 1
ATOM 3874 C CA . ASN B 1 225 ? 6.398 28.438 -16.453 1 90.56 225 ASN B CA 1
ATOM 3875 C C . ASN B 1 225 ? 7.684 27.625 -16.422 1 90.56 225 ASN B C 1
ATOM 3877 O O . ASN B 1 225 ? 8.336 27.531 -15.375 1 90.56 225 ASN B O 1
ATOM 3881 N N . VAL B 1 226 ? 8.078 27.188 -17.547 1 92.56 226 VAL B N 1
ATOM 3882 C CA . VAL B 1 226 ? 9.195 26.25 -17.641 1 92.56 226 VAL B CA 1
ATOM 3883 C C . VAL B 1 226 ? 10.484 26.953 -17.219 1 92.56 226 VAL B C 1
ATOM 3885 O O . VAL B 1 226 ? 11.328 26.359 -16.531 1 92.56 226 VAL B O 1
ATOM 3888 N N . GLU B 1 227 ? 10.672 28.203 -17.594 1 93.38 227 GLU B N 1
ATOM 3889 C CA . GLU B 1 227 ? 11.875 28.938 -17.234 1 93.38 227 GLU B CA 1
ATOM 3890 C C . GLU B 1 227 ? 11.977 29.125 -15.719 1 93.38 227 GLU B C 1
ATOM 3892 O O . GLU B 1 227 ? 13.055 28.969 -15.141 1 93.38 227 GLU B O 1
ATOM 3897 N N . ARG B 1 228 ? 10.883 29.453 -15.156 1 94.88 228 ARG B N 1
ATOM 3898 C CA . ARG B 1 228 ? 10.844 29.594 -13.703 1 94.88 228 ARG B CA 1
ATOM 3899 C C . ARG B 1 228 ? 11.125 28.25 -13.016 1 94.88 228 ARG B C 1
ATOM 3901 O O . ARG B 1 228 ? 11.859 28.203 -12.031 1 94.88 228 ARG B O 1
ATOM 3908 N N . ILE B 1 229 ? 10.539 27.266 -13.547 1 96.38 229 ILE B N 1
ATOM 3909 C CA . ILE B 1 229 ? 10.734 25.922 -13 1 96.38 229 ILE B CA 1
ATOM 3910 C C . ILE B 1 229 ? 12.211 25.547 -13.07 1 96.38 229 ILE B C 1
ATOM 3912 O O . ILE B 1 229 ? 12.758 24.984 -12.117 1 96.38 229 ILE B O 1
ATOM 3916 N N . GLU B 1 230 ? 12.828 25.891 -14.141 1 97.31 230 GLU B N 1
ATOM 3917 C CA . GLU B 1 230 ? 14.25 25.594 -14.297 1 97.31 230 GLU B CA 1
ATOM 3918 C C . GLU B 1 230 ? 15.078 26.344 -13.25 1 97.31 230 GLU B C 1
ATOM 3920 O O . GLU B 1 230 ? 16.062 25.797 -12.734 1 97.31 230 GLU B O 1
ATOM 3925 N N . GLN B 1 231 ? 14.695 27.531 -12.969 1 96.69 231 GLN B N 1
ATOM 3926 C CA . GLN B 1 231 ? 15.383 28.297 -11.938 1 96.69 231 GLN B CA 1
ATOM 3927 C C . GLN B 1 231 ? 15.234 27.641 -10.57 1 96.69 231 GLN B C 1
ATOM 3929 O O . GLN B 1 231 ? 16.203 27.562 -9.805 1 96.69 231 GLN B O 1
ATOM 3934 N N . GLU B 1 232 ? 14.047 27.219 -10.305 1 97.62 232 GLU B N 1
ATOM 3935 C CA . GLU B 1 232 ? 13.797 26.531 -9.039 1 97.62 232 GLU B CA 1
ATOM 3936 C C . GLU B 1 232 ? 14.625 25.25 -8.938 1 97.62 232 GLU B C 1
ATOM 3938 O O . GLU B 1 232 ? 15.188 24.953 -7.879 1 97.62 232 GLU B O 1
ATOM 3943 N N . LEU B 1 233 ? 14.641 24.547 -10.039 1 98 233 LEU B N 1
ATOM 3944 C CA . LEU B 1 233 ? 15.391 23.281 -10.055 1 98 233 LEU B CA 1
ATOM 3945 C C . LEU B 1 233 ? 16.875 23.547 -9.898 1 98 233 LEU B C 1
ATOM 3947 O O . LEU B 1 233 ? 17.578 22.781 -9.219 1 98 233 LEU B O 1
ATOM 3951 N N . ALA B 1 234 ? 17.375 24.609 -10.523 1 97.88 234 ALA B N 1
ATOM 3952 C CA . ALA B 1 234 ? 18.781 24.984 -10.375 1 97.88 234 ALA B CA 1
ATOM 3953 C C . ALA B 1 234 ? 19.109 25.328 -8.922 1 97.88 234 ALA B C 1
ATOM 3955 O O . ALA B 1 234 ? 20.141 24.938 -8.398 1 97.88 234 ALA B O 1
ATOM 3956 N N . TYR B 1 235 ? 18.25 26.062 -8.359 1 98 235 TYR B N 1
ATOM 3957 C CA . TYR B 1 235 ? 18.391 26.406 -6.953 1 98 235 TYR B CA 1
ATOM 3958 C C . TYR B 1 235 ? 18.469 25.156 -6.09 1 98 235 TYR B C 1
ATOM 3960 O O . TYR B 1 235 ? 19.344 25.047 -5.223 1 98 235 TYR B O 1
ATOM 3968 N N . ALA B 1 236 ? 17.578 24.234 -6.289 1 98.31 236 ALA B N 1
ATOM 3969 C CA . ALA B 1 236 ? 17.562 22.969 -5.539 1 98.31 236 ALA B CA 1
ATOM 3970 C C . ALA B 1 236 ? 18.875 22.219 -5.703 1 98.31 236 ALA B C 1
ATOM 3972 O O . ALA B 1 236 ? 19.422 21.688 -4.727 1 98.31 236 ALA B O 1
ATOM 3973 N N . GLU B 1 237 ? 19.328 22.188 -6.898 1 97.81 237 GLU B N 1
ATOM 3974 C CA . GLU B 1 237 ? 20.562 21.469 -7.18 1 97.81 237 GLU B CA 1
ATOM 3975 C C . GLU B 1 237 ? 21.734 22.078 -6.406 1 97.81 237 GLU B C 1
ATOM 3977 O O . GLU B 1 237 ? 22.625 21.344 -5.949 1 97.81 237 GLU B O 1
ATOM 3982 N N . GLU B 1 238 ? 21.734 23.375 -6.297 1 97.81 238 GLU B N 1
ATOM 3983 C CA . GLU B 1 238 ? 22.75 24.047 -5.504 1 97.81 238 GLU B CA 1
ATOM 3984 C C . GLU B 1 238 ? 22.703 23.594 -4.047 1 97.81 238 GLU B C 1
ATOM 3986 O O . GLU B 1 238 ? 23.75 23.375 -3.426 1 97.81 238 GLU B O 1
ATOM 3991 N N . ILE B 1 239 ? 21.562 23.484 -3.557 1 97.75 239 ILE B N 1
ATOM 3992 C CA . ILE B 1 239 ? 21.375 23.078 -2.17 1 97.75 239 ILE B CA 1
ATOM 3993 C C . ILE B 1 239 ? 21.828 21.625 -1.99 1 97.75 239 ILE B C 1
ATOM 3995 O O . ILE B 1 239 ? 22.5 21.297 -1.012 1 97.75 239 ILE B O 1
ATOM 3999 N N . PHE B 1 240 ? 21.406 20.766 -2.951 1 98.25 240 PHE B N 1
ATOM 4000 C CA . PHE B 1 240 ? 21.828 19.359 -2.887 1 98.25 240 PHE B CA 1
ATOM 4001 C C . PHE B 1 240 ? 23.344 19.25 -2.873 1 98.25 240 PHE B C 1
ATOM 4003 O O . PHE B 1 240 ? 23.906 18.484 -2.096 1 98.25 240 PHE B O 1
ATOM 4010 N N . ALA B 1 241 ? 23.953 20.031 -3.682 1 97.56 241 ALA B N 1
ATOM 4011 C CA . ALA B 1 241 ? 25.422 20.031 -3.777 1 97.56 241 ALA B CA 1
ATOM 4012 C C . ALA B 1 241 ? 26.047 20.547 -2.49 1 97.56 241 ALA B C 1
ATOM 4014 O O . ALA B 1 241 ? 27.047 20 -2.02 1 97.56 241 ALA B O 1
ATOM 4015 N N . LYS B 1 242 ? 25.484 21.547 -1.975 1 96.75 242 LYS B N 1
ATOM 4016 C CA . LYS B 1 242 ? 26 22.141 -0.739 1 96.75 242 LYS B CA 1
ATOM 4017 C C . LYS B 1 242 ? 26.078 21.094 0.378 1 96.75 242 LYS B C 1
ATOM 4019 O O . LYS B 1 242 ? 27.062 21.031 1.104 1 96.75 242 LYS B O 1
ATOM 4024 N N . TYR B 1 243 ? 25.078 20.281 0.472 1 96.5 243 TYR B N 1
ATOM 4025 C CA . TYR B 1 243 ? 25.016 19.328 1.578 1 96.5 243 TYR B CA 1
ATOM 4026 C C . TYR B 1 243 ? 25.531 17.969 1.156 1 96.5 243 TYR B C 1
ATOM 4028 O O . TYR B 1 243 ? 25.656 17.062 1.984 1 96.5 243 TYR B O 1
ATOM 4036 N N . GLY B 1 244 ? 25.828 17.797 -0.123 1 95.81 244 GLY B N 1
ATOM 4037 C CA . GLY B 1 244 ? 26.344 16.531 -0.63 1 95.81 244 GLY B CA 1
ATOM 4038 C C . GLY B 1 244 ? 25.359 15.391 -0.515 1 95.81 244 GLY B C 1
ATOM 4039 O O . GLY B 1 244 ? 25.719 14.289 -0.092 1 95.81 244 GLY B O 1
ATOM 4040 N N . ILE B 1 245 ? 24.078 15.633 -0.842 1 95.69 245 ILE B N 1
ATOM 4041 C CA . ILE B 1 245 ? 23.062 14.609 -0.621 1 95.69 245 ILE B CA 1
ATOM 4042 C C . ILE B 1 245 ? 22.719 13.938 -1.946 1 95.69 245 ILE B C 1
ATOM 4044 O O . ILE B 1 245 ? 22.844 14.547 -3.012 1 95.69 245 ILE B O 1
ATOM 4048 N N . PRO B 1 246 ? 22.375 12.68 -1.933 1 96.56 246 PRO B N 1
ATOM 4049 C CA . PRO B 1 246 ? 21.938 12 -3.158 1 96.56 246 PRO B CA 1
ATOM 4050 C C . PRO B 1 246 ? 20.656 12.594 -3.746 1 96.56 246 PRO B C 1
ATOM 4052 O O . PRO B 1 246 ? 19.812 13.102 -3.006 1 96.56 246 PRO B O 1
ATOM 4055 N N . VAL B 1 247 ? 20.625 12.484 -5.043 1 97.62 247 VAL B N 1
ATOM 4056 C CA . VAL B 1 247 ? 19.484 13.062 -5.754 1 97.62 247 VAL B CA 1
ATOM 4057 C C . VAL B 1 247 ? 18.766 11.977 -6.555 1 97.62 247 VAL B C 1
ATOM 4059 O O . VAL B 1 247 ? 19.406 11.133 -7.18 1 97.62 247 VAL B O 1
ATOM 4062 N N . ILE B 1 248 ? 17.469 11.977 -6.5 1 97.38 248 ILE B N 1
ATOM 4063 C CA . ILE B 1 248 ? 16.641 11.039 -7.262 1 97.38 248 ILE B CA 1
ATOM 4064 C C . ILE B 1 248 ? 15.758 11.805 -8.242 1 97.38 248 ILE B C 1
ATOM 4066 O O . ILE B 1 248 ? 15.047 12.734 -7.848 1 97.38 248 ILE B O 1
ATOM 4070 N N . ASP B 1 249 ? 15.859 11.453 -9.469 1 96.69 249 ASP B N 1
ATOM 4071 C CA . ASP B 1 249 ? 14.961 11.984 -10.492 1 96.69 249 ASP B CA 1
ATOM 4072 C C . ASP B 1 249 ? 13.648 11.211 -10.531 1 96.69 249 ASP B C 1
ATOM 4074 O O . ASP B 1 249 ? 13.617 10.047 -10.945 1 96.69 249 ASP B O 1
ATOM 4078 N N . VAL B 1 250 ? 12.609 11.898 -10.141 1 94.56 250 VAL B N 1
ATOM 4079 C CA . VAL B 1 250 ? 11.328 11.211 -9.984 1 94.56 250 VAL B CA 1
ATOM 4080 C C . VAL B 1 250 ? 10.539 11.289 -11.289 1 94.56 250 VAL B C 1
ATOM 4082 O O . VAL B 1 250 ? 9.375 10.867 -11.344 1 94.56 250 VAL B O 1
ATOM 4085 N N . THR B 1 251 ? 11.258 11.727 -12.367 1 91.75 251 THR B N 1
ATOM 4086 C CA . THR B 1 251 ? 10.594 11.844 -13.664 1 91.75 251 THR B CA 1
ATOM 4087 C C . THR B 1 251 ? 10.039 10.492 -14.109 1 91.75 251 THR B C 1
ATOM 4089 O O . THR B 1 251 ? 10.781 9.516 -14.203 1 91.75 251 THR B O 1
ATOM 4092 N N . ALA B 1 252 ? 8.734 10.367 -14.32 1 82.56 252 ALA B N 1
ATOM 4093 C CA . ALA B 1 252 ? 8.062 9.188 -14.852 1 82.56 252 ALA B CA 1
ATOM 4094 C C . ALA B 1 252 ? 8.18 8 -13.898 1 82.56 252 ALA B C 1
ATOM 4096 O O . ALA B 1 252 ? 8.281 6.852 -14.328 1 82.56 252 ALA B O 1
ATOM 4097 N N . LYS B 1 253 ? 8.43 8.281 -12.648 1 88.56 253 LYS B N 1
ATOM 4098 C CA . LYS B 1 253 ? 8.484 7.219 -11.641 1 88.56 253 LYS B CA 1
ATOM 4099 C C . LYS B 1 253 ? 7.234 7.238 -10.766 1 88.56 253 LYS B C 1
ATOM 4101 O O . LYS B 1 253 ? 6.699 8.305 -10.453 1 88.56 253 LYS B O 1
ATOM 4106 N N . SER B 1 254 ? 6.832 6.023 -10.422 1 88.25 254 SER B N 1
ATOM 4107 C CA . SER B 1 254 ? 5.746 5.926 -9.453 1 88.25 254 SER B CA 1
ATOM 4108 C C . SER B 1 254 ? 6.227 6.277 -8.047 1 88.25 254 SER B C 1
ATOM 4110 O O . SER B 1 254 ? 7.43 6.352 -7.797 1 88.25 254 SER B O 1
ATOM 4112 N N . VAL B 1 255 ? 5.301 6.527 -7.148 1 92.19 255 VAL B N 1
ATOM 4113 C CA . VAL B 1 255 ? 5.59 6.785 -5.742 1 92.19 255 VAL B CA 1
ATOM 4114 C C . VAL B 1 255 ? 6.371 5.613 -5.148 1 92.19 255 VAL B C 1
ATOM 4116 O O . VAL B 1 255 ? 7.367 5.812 -4.453 1 92.19 255 VAL B O 1
ATOM 4119 N N . GLU B 1 256 ? 5.934 4.406 -5.461 1 91.25 256 GLU B N 1
ATOM 4120 C CA . GLU B 1 256 ? 6.543 3.18 -4.953 1 91.25 256 GLU B CA 1
ATOM 4121 C C . GLU B 1 256 ? 7.977 3.031 -5.453 1 91.25 256 GLU B C 1
ATOM 4123 O O . GLU B 1 256 ? 8.867 2.658 -4.688 1 91.25 256 GLU B O 1
ATOM 4128 N N . GLU B 1 257 ? 8.172 3.344 -6.711 1 91.19 257 GLU B N 1
ATOM 4129 C CA . GLU B 1 257 ? 9.5 3.256 -7.297 1 91.19 257 GLU B CA 1
ATOM 4130 C C . GLU B 1 257 ? 10.453 4.266 -6.66 1 91.19 257 GLU B C 1
ATOM 4132 O O . GLU B 1 257 ? 11.602 3.938 -6.348 1 91.19 257 GLU B O 1
ATOM 4137 N N . THR B 1 258 ? 9.977 5.48 -6.508 1 94.69 258 THR B N 1
ATOM 4138 C CA . THR B 1 258 ? 10.781 6.52 -5.871 1 94.69 258 THR B CA 1
ATOM 4139 C C . THR B 1 258 ? 11.164 6.109 -4.453 1 94.69 258 THR B C 1
ATOM 4141 O O . THR B 1 258 ? 12.328 6.23 -4.062 1 94.69 258 THR B O 1
ATOM 4144 N N . ALA B 1 259 ? 10.18 5.555 -3.719 1 95.75 259 ALA B N 1
ATOM 4145 C CA . ALA B 1 259 ? 10.445 5.09 -2.359 1 95.75 259 ALA B CA 1
ATOM 4146 C C . ALA B 1 259 ? 11.5 3.994 -2.352 1 95.75 259 ALA B C 1
ATOM 4148 O O . ALA B 1 259 ? 12.391 3.984 -1.493 1 95.75 259 ALA B O 1
ATOM 4149 N N . PHE B 1 260 ? 11.398 3.121 -3.301 1 93 260 PHE B N 1
ATOM 4150 C CA . PHE B 1 260 ? 12.383 2.047 -3.428 1 93 260 PHE B CA 1
ATOM 4151 C C . PHE B 1 260 ? 13.781 2.611 -3.637 1 93 260 PHE B C 1
ATOM 4153 O O . PHE B 1 260 ? 14.727 2.191 -2.973 1 93 260 PHE B O 1
ATOM 4160 N N . LEU B 1 261 ? 13.883 3.59 -4.516 1 94.56 261 LEU B N 1
ATOM 4161 C CA . LEU B 1 261 ? 15.18 4.191 -4.824 1 94.56 261 LEU B CA 1
ATOM 4162 C C . LEU B 1 261 ? 15.742 4.93 -3.615 1 94.56 261 LEU B C 1
ATOM 4164 O O . LEU B 1 261 ? 16.953 4.902 -3.371 1 94.56 261 LEU B O 1
ATOM 4168 N N . ILE B 1 262 ? 14.898 5.551 -2.875 1 96.94 262 ILE B N 1
ATOM 4169 C CA . ILE B 1 262 ? 15.312 6.25 -1.664 1 96.94 262 ILE B CA 1
ATOM 4170 C C . ILE B 1 262 ? 15.898 5.254 -0.665 1 96.94 262 ILE B C 1
ATOM 4172 O O . ILE B 1 262 ? 16.984 5.48 -0.12 1 96.94 262 ILE B O 1
ATOM 4176 N N . LYS B 1 263 ? 15.242 4.168 -0.47 1 94.31 263 LYS B N 1
ATOM 4177 C CA . LYS B 1 263 ? 15.719 3.15 0.466 1 94.31 263 LYS B CA 1
ATOM 4178 C C . LYS B 1 263 ? 17.047 2.561 0.013 1 94.31 263 LYS B C 1
ATOM 4180 O O . LYS B 1 263 ? 17.922 2.297 0.834 1 94.31 263 LYS B O 1
ATOM 4185 N N . GLU B 1 264 ? 17.156 2.352 -1.297 1 91.75 264 GLU B N 1
ATOM 4186 C CA . GLU B 1 264 ? 18.406 1.841 -1.839 1 91.75 264 GLU B CA 1
ATOM 4187 C C . GLU B 1 264 ? 19.562 2.795 -1.547 1 91.75 264 GLU B C 1
ATOM 4189 O O . GLU B 1 264 ? 20.656 2.359 -1.179 1 91.75 264 GLU B O 1
ATOM 4194 N N . LYS B 1 265 ? 19.297 4.09 -1.719 1 92.75 265 LYS B N 1
ATOM 4195 C CA . LYS B 1 265 ? 20.328 5.098 -1.473 1 92.75 265 LYS B CA 1
ATOM 4196 C C . LYS B 1 265 ? 20.734 5.125 0 1 92.75 265 LYS B C 1
ATOM 4198 O O . LYS B 1 265 ? 21.906 5.312 0.327 1 92.75 265 LYS B O 1
ATOM 4203 N N . LEU B 1 266 ? 19.781 4.934 0.868 1 90.81 266 LEU B N 1
ATOM 4204 C CA . LEU B 1 266 ? 20.047 4.953 2.301 1 90.81 266 LEU B CA 1
ATOM 4205 C C . LEU B 1 266 ? 20.875 3.734 2.715 1 90.81 266 LEU B C 1
ATOM 4207 O O . LEU B 1 266 ? 21.75 3.836 3.57 1 90.81 266 LEU B O 1
ATOM 4211 N N . ASP B 1 267 ? 20.625 2.607 2.15 1 86.31 267 ASP B N 1
ATOM 4212 C CA . ASP B 1 267 ? 21.312 1.366 2.477 1 86.31 267 ASP B CA 1
ATOM 4213 C C . ASP B 1 267 ? 22.75 1.394 1.973 1 86.31 267 ASP B C 1
ATOM 4215 O O . ASP B 1 267 ? 23.656 0.809 2.592 1 86.31 267 ASP B O 1
ATOM 4219 N N . GLU B 1 268 ? 22.922 1.983 0.859 1 82.88 268 GLU B N 1
ATOM 4220 C CA . GLU B 1 268 ? 24.266 2.09 0.297 1 82.88 268 GLU B CA 1
ATOM 4221 C C . GLU B 1 268 ? 25.188 2.891 1.214 1 82.88 268 GLU B C 1
ATOM 4223 O O . GLU B 1 268 ? 26.406 2.684 1.217 1 82.88 268 GLU B O 1
ATOM 4228 N N . ARG B 1 269 ? 24.641 3.699 2.008 1 72.62 269 ARG B N 1
ATOM 4229 C CA . ARG B 1 269 ? 25.438 4.605 2.828 1 72.62 269 ARG B CA 1
ATOM 4230 C C . ARG B 1 269 ? 25.672 4.02 4.215 1 72.62 269 ARG B C 1
ATOM 4232 O O . ARG B 1 269 ? 26.562 4.469 4.941 1 72.62 269 ARG B O 1
ATOM 4239 N N . ASN B 1 270 ? 24.875 3.002 4.621 1 63.31 270 ASN B N 1
ATOM 4240 C CA . ASN B 1 270 ? 25.125 2.34 5.898 1 63.31 270 ASN B CA 1
ATOM 4241 C C . ASN B 1 270 ? 26.078 1.166 5.746 1 63.31 270 ASN B C 1
ATOM 4243 O O . ASN B 1 270 ? 26.906 0.914 6.629 1 63.31 270 ASN B O 1
#

Foldseek 3Di:
DQAEAEEAEEELAQRVVVVVVVVVVVVVPPSYHYHHPHYHHNPDDLVVLVVVVVVCLVVLHAYEYAFLDPVNVVSSVVSCVVRVRHYHYPCVVVQVVCCVVPVDHDPRDPPVPDDPDPQVVLLVVQQVLLVCQEANNDVVCLQVFQAEEEEAPPLCQSVLSNVVSNNRGNYHYYHQDPVDDDDPCVVVHDLLRYEYGDEQLQVQLVRQCVVCVVVVNNDDDCNSDSVSSVVRRVRSVVVCVVSVHYYDYCYVHDSVRSNVVSVVSSVVVD/DQAEAEEAEEELAQRVVVVVVVVVVVVVPPSYHYHHPHYHHNPDDQVVLVVVVVVCLVVLHAYEYAFLDPVNVVSSVVVCVVRVRHYHYPCVVVQVVCCVVPVDHDPRDPPVPDDPDPQVVLLVVQQVLLVCQEANNDVVCLQVFQAEEEEAPPLCQSVLSNVVSNNRGNYHYYHQDPVDDDDPCVVVHDLLRYEYGDEQLQVQLVRQCVVCVVVVNNDDDCNSDSVSSVVRRVRSVVVCVVSVHYYDYCYVHDSVRSNVVSVVSSVVVD

Sequence (540 aa):
MKKEIIVYTISDSLGETSQKLLAAASAQYPDISFLNRYNFSFVTTEEELLEILKDALKDKALVVSTLVSKQLITAAKEFSERTGLLYLDLMAPFFELIQAKAGVDPIEEPGRRHQLDRAYFDKISAIEFAVKYDDGKNPQGFLDSDILLLGVSRTSKTPVSMYLANQGYRVSNLPLIPEVPLPPILEEMDPQKMIGLVCSPETLGQIRSSRLASLGLGNETSYTNVERIEQELAYAEEIFAKYGIPVIDVTAKSVEETAFLIKEKLDERNMKKEIIVYTISDSLGETSQKLLAAASAQYPDISFLNRYNFSFVTTEEELLEILKDALKDKALVVSTLVSKQLITAAKEFSERTGLLYLDLMAPFFELIQAKAGVDPIEEPGRRHQLDRAYFDKISAIEFAVKYDDGKNPQGFLDSDILLLGVSRTSKTPVSMYLANQGYRVSNLPLIPEVPLPPILEEMDPQKMIGLVCSPETLGQIRSSRLASLGLGNETSYTNVERIEQELAYAEEIFAKYGIPVIDVTAKSVEETAFLIKEKLDERN

InterPro domains:
  IPR005177 Bifunctional kinase-pyrophosphorylase [NF003742] (2-268)
  IPR005177 Bifunctional kinase-pyrophosphorylase [PF03618] (7-262)
  IPR005177 Bifunctional kinase-pyrophosphorylase [PTHR31756] (4-269)
  IPR026565 Putative pyruvate, phosphate dikinase regulatory protein [MF_00921] (5-268)